Protein AF-0000000070187339 (afdb_homodimer)

Secondary structure (DSSP, 8-state):
------------------------------------------------SS---EETHHHHHHHHHHHHEEEEE-SS-EEEEEEETTTEEEE-HHHHHHTT-SSTTPPP-GGGGGSTT-EEE-SSS-SSS--EE-EEEEEEEEETTTTEEEEEEPP-SSPPPPPB-EE----TTS--EEEE--SSGGGGS-EEE---EEE-TTT-GGGGGTEETTEEPTT-TTTT-TTEEEEE--PPTT-TTPEEEEE-TTSSSEEEEEEEEEEESTTTTTS-S---GGG-EEEEEEHHHHHHHHHTT-HHHHHHHHHHHTTS--/------------------------------------------------SS---EETHHHHHHHHHHHHEEEEE-SS-EEEEEEETTTEEEE-HHHHHHTT-SSTTPPP-GGGGGSTT-EEE-SSS-SSS--EE-EEEEEEEEETTTTEEEEEEPP-SSPPPPPB-EE----TTS--EEEE--SSSGGGS-EEE---EEE-GGG-GGGGGTEETTEEPTT-TTTT-TTEEEEE--PPTT-TTPEEEEE-TTSSSEEEEEEEEEEESTTTTTS-S---GGG-EEEEEEHHHHHHHHHTT-HHHHHHHHHHHTTS--

Radius of gyration: 38.44 Å; Cα contacts (8 Å, |Δi|>4): 1273; chains: 2; bounding box: 72×77×232 Å

Sequence (628 aa):
MFSGRNGADRKRKQGPSGDRDQGDESKPSNEKRIKVVDEEDRPYQFRKQMDNTHDARIIDVWTRARHAVGRIRGPLYTGTGIRVGTKYILTAYHVAADITKQNKSDDVDWSKLDSKQVWIEFHFPKNSAIDKFYFEPELIAGDRHLDFAFLELKPVAFEIPKPITKFGKPDNSQLFALLGHPAKPKSEIMQFDSNIKLFDLKNSERREYMIKDDKEKSGYEGIRDEGKVLFDCWVQRGASGSPGIVMGNDDEEPICTLMLVRGFPKQAFPENGDFPHEKMIEQGVTMEAIAKKICSMGKSAKILKIDIFGDHFPMFSGRNGADRKRKQGPSGDRDQGDESKPSNEKRIKVVDEEDRPYQFRKQMDNTHDARIIDVWTRARHAVGRIRGPLYTGTGIRVGTKYILTAYHVAADITKQNKSDDVDWSKLDSKQVWIEFHFPKNSAIDKFYFEPELIAGDRHLDFAFLELKPVAFEIPKPITKFGKPDNSQLFALLGHPAKPKSEIMQFDSNIKLFDLKNSERREYMIKDDKEKSGYEGIRDEGKVLFDCWVQRGASGSPGIVMGNDDEEPICTLMLVRGFPKQAFPENGDFPHEKMIEQGVTMEAIAKKICSMGKSAKILKIDIFGDHFP

Foldseek 3Di:
DDDDDDDPPDDPVPPPPPPPPPPPPVPPPPPPPPPVPPPDPPVPPPDPVPPPDDDPLVVQQVVLQQQQKKWKFAQVAIAIWGHFFDFKTKFFQVRQQVRQDNDPPDGRFLQSQQPPRIWIFGDAPDPDPPGTWGWHSDFLDDDNLLGMTMTGTDDDPDDRRDGAAAADADDQVFQKKWWFQAPDPVRRGIDIDRPKGWDDLVPDPLVVLQDDPNHGDQQNPCVPPPQKTKMQDDDAHRRGRIFMWTADPVSRHTYTFWTWHDKTRNCVHPDPDDDDSSNIITMTGTPLVVLVVLVVVDDSSVVVSCRGHNPPND/DDDDDDDDDDPDPPPDVPPPDPPPVPVPPPPPPVPVPPPDPPVPPPDPPPPPDDDPLVVQQVVLQQQQKKWKFAQVAIAIWGHFFDFKTKFFQVRQQVRQDNDPPDGRFLQSQQPPRIWIFGDAPDPDPPGTWGWHSDFLDDDNLLGMTMTGTDDDPDDRRDGAAAADADDQVFQKKWWFQAPDPVRRGIDIDRPKGWDDLVPDPLVVLQDDPNHGDQQNPCVPPPQKTKMQDDDAHRRGRIFMWTADPVSNHTYTFWTWHDKTSNCVRPDPDDDDSSNIITMTGTPLVVLVVLVVVDDSSVVVSCRGHNPPND

pLDDT: mean 77.15, std 26.29, range [15.34, 98.65]

Nearest PDB structures (foldseek):
  8s9k-assembly2_C  TM=7.895E-01  e=1.766E-15  Homo sapiens
  8s9k-assembly1_A  TM=7.723E-01  e=1.170E-15  Homo sapiens
  8s9k-assembly2_B  TM=7.384E-01  e=3.576E-15  Homo sapiens
  8s9k-assembly1_D-2  TM=7.518E-01  e=1.749E-14  Homo sapiens
  8s9l-assembly1_A  TM=7.651E-01  e=9.074E-14  Homo sapiens

InterPro domains:
  IPR009003 Peptidase S1, PA clan [SSF50494] (57-245)

Solvent-accessible surface area (backbone atoms only — not comparable to full-atom values): 34621 Å² total; per-residue (Å²): 139,89,88,81,83,90,80,86,81,76,83,76,78,67,74,75,77,72,75,69,74,72,68,73,68,71,67,70,75,70,66,71,69,69,68,71,68,71,82,69,81,65,77,47,71,46,67,55,85,69,60,64,54,35,63,42,52,48,40,58,18,50,49,56,45,50,43,16,36,26,40,30,37,19,72,77,34,50,15,11,28,30,31,26,34,92,55,32,32,40,26,16,25,64,45,62,38,44,28,29,17,84,46,94,82,50,67,72,39,52,66,38,32,50,35,92,59,20,35,34,32,50,50,69,59,74,86,65,93,80,45,71,44,43,33,45,49,45,73,76,46,69,40,78,86,71,30,32,28,34,36,38,51,49,92,66,96,63,89,71,64,63,43,50,65,41,65,41,75,77,54,84,87,50,70,34,30,38,47,24,22,32,59,50,81,78,46,68,35,36,32,27,31,62,81,54,44,73,47,58,60,89,80,36,86,52,29,66,75,42,36,52,96,92,32,64,32,92,44,30,79,66,78,80,42,82,54,48,47,38,28,45,57,49,72,48,67,28,24,34,13,12,41,31,36,31,66,39,92,84,56,59,51,38,22,37,17,29,29,31,56,49,58,32,33,63,58,58,50,70,50,89,58,90,68,60,66,76,60,46,40,25,33,23,30,28,44,58,43,52,52,56,51,35,56,70,67,42,70,72,34,40,53,49,42,43,57,36,41,52,81,51,79,124,132,90,78,87,82,90,82,88,88,79,84,79,77,71,74,77,78,71,75,70,76,77,70,75,70,69,64,70,75,69,67,71,68,69,68,72,67,70,81,71,78,65,77,56,72,54,66,55,85,72,58,65,54,36,63,42,53,46,40,57,18,50,49,55,45,49,44,17,36,25,39,30,37,20,72,77,32,50,16,12,28,29,32,26,34,92,53,31,33,40,26,18,24,66,46,62,37,44,28,30,18,85,48,95,84,50,66,74,39,51,65,39,32,50,36,93,59,18,36,34,33,50,49,70,60,71,86,66,94,80,47,72,43,43,34,44,47,47,74,75,46,69,39,78,86,70,30,32,28,34,36,38,52,50,90,66,95,61,89,69,65,64,44,50,65,41,67,42,75,78,54,84,88,49,71,33,32,38,48,25,23,33,60,52,82,76,46,68,34,34,33,27,33,61,81,54,42,73,49,56,61,89,81,36,84,51,30,68,75,41,36,52,97,90,32,62,31,94,45,29,76,68,77,80,42,80,54,47,46,38,28,46,56,48,72,46,67,28,24,32,13,14,41,31,36,31,67,39,92,85,55,60,50,39,22,38,17,29,28,30,56,49,59,34,33,62,62,57,44,66,48,88,59,89,68,61,66,74,60,46,39,27,34,25,29,28,44,57,44,52,54,56,51,34,57,70,67,42,69,72,34,39,54,48,43,42,57,37,41,51,82,50,78,124

Structure (mmCIF, N/CA/C/O backbone):
data_AF-0000000070187339-model_v1
#
loop_
_entity.id
_entity.type
_entity.pdbx_description
1 polymer 'Serine protease'
#
loop_
_atom_site.group_PDB
_atom_site.id
_atom_site.type_symbol
_atom_site.label_atom_id
_atom_site.label_alt_id
_atom_site.label_comp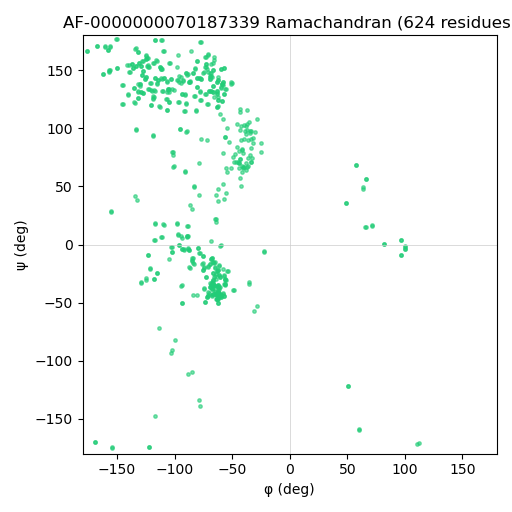_id
_atom_site.label_asym_id
_atom_site.label_entity_id
_atom_site.label_seq_id
_atom_site.pdbx_PDB_ins_code
_atom_site.Cartn_x
_atom_site.Cartn_y
_atom_site.Cartn_z
_atom_site.occupancy
_atom_site.B_iso_or_equiv
_atom_site.auth_seq_id
_atom_site.auth_comp_id
_atom_site.auth_asym_id
_atom_site.auth_atom_id
_atom_site.pdbx_PDB_model_num
ATOM 1 N N . MET A 1 1 ? 42.578 -7.13 113.606 1 15.77 1 MET A N 1
ATOM 2 C CA . MET A 1 1 ? 42.347 -5.697 113.447 1 15.77 1 MET A CA 1
ATOM 3 C C . MET A 1 1 ? 40.911 -5.422 113.014 1 15.77 1 MET A C 1
ATOM 5 O O . MET A 1 1 ? 40.203 -6.334 112.583 1 15.77 1 MET A O 1
ATOM 9 N N . PHE A 1 2 ? 40.759 -4.298 112.117 1 16.62 2 PHE A N 1
ATOM 10 C CA . PHE A 1 2 ? 39.882 -3.138 112.014 1 16.62 2 PHE A CA 1
ATOM 11 C C . PHE A 1 2 ? 38.535 -3.53 111.419 1 16.62 2 PHE A C 1
ATOM 13 O O . PHE A 1 2 ? 38.375 -4.64 110.908 1 16.62 2 PHE A O 1
ATOM 20 N N . SER A 1 3 ? 38.016 -2.747 110.426 1 17.17 3 SER A N 1
ATOM 21 C CA . SER A 1 3 ? 37.134 -1.592 110.297 1 17.17 3 SER A CA 1
ATOM 22 C C . SER A 1 3 ? 35.869 -1.945 109.522 1 17.17 3 SER A C 1
ATOM 24 O O . SER A 1 3 ? 35.795 -3.004 108.894 1 17.17 3 SER A O 1
ATOM 26 N N . GLY A 1 4 ? 35.261 -1.024 108.744 1 16.59 4 GLY A N 1
ATOM 27 C CA . GLY A 1 4 ? 34.142 -0.096 108.693 1 16.59 4 GLY A CA 1
ATOM 28 C C . GLY A 1 4 ? 33.1 -0.475 107.657 1 16.59 4 GLY A C 1
ATOM 29 O O . GLY A 1 4 ? 31.91 -0.552 107.967 1 16.59 4 GLY A O 1
ATOM 30 N N . ARG A 1 5 ? 33.386 -0.33 106.302 1 16.24 5 ARG A N 1
ATOM 31 C CA . ARG A 1 5 ? 32.713 0.773 105.624 1 16.24 5 ARG A CA 1
ATOM 32 C C . ARG A 1 5 ? 31.318 0.362 105.162 1 16.24 5 ARG A C 1
ATOM 34 O O . ARG A 1 5 ? 30.337 1.051 105.447 1 16.24 5 ARG A O 1
ATOM 41 N N . ASN A 1 6 ? 31.115 0.217 103.778 1 17.26 6 ASN A N 1
ATOM 42 C CA . ASN A 1 6 ? 30.438 1.127 102.86 1 17.26 6 ASN A CA 1
ATOM 43 C C . ASN A 1 6 ? 28.995 0.697 102.607 1 17.26 6 ASN A C 1
ATOM 45 O O . ASN A 1 6 ? 28.658 -0.478 102.76 1 17.26 6 ASN A O 1
ATOM 49 N N . GLY A 1 7 ? 28.022 1.602 102.272 1 17.41 7 GLY A N 1
ATOM 50 C CA . GLY A 1 7 ? 26.781 2.358 102.331 1 17.41 7 GLY A CA 1
ATOM 51 C C . GLY A 1 7 ? 25.736 1.868 101.347 1 17.41 7 GLY A C 1
ATOM 52 O O . GLY A 1 7 ? 25.949 1.912 100.134 1 17.41 7 GLY A O 1
ATOM 53 N N . ALA A 1 8 ? 24.94 0.742 101.572 1 18.66 8 ALA A N 1
ATOM 54 C CA . ALA A 1 8 ? 24.008 -0.09 100.816 1 18.66 8 ALA A CA 1
ATOM 55 C C . ALA A 1 8 ? 22.785 0.712 100.381 1 18.66 8 ALA A C 1
ATOM 57 O O . ALA A 1 8 ? 21.81 0.824 101.129 1 18.66 8 ALA A O 1
ATOM 58 N N . ASP A 1 9 ? 23.152 2.091 99.87 1 17.37 9 ASP A N 1
ATOM 59 C CA . ASP A 1 9 ? 22.177 3.161 99.681 1 17.37 9 ASP A CA 1
ATOM 60 C C . ASP A 1 9 ? 21.032 2.708 98.778 1 17.37 9 ASP A C 1
ATOM 62 O O . ASP A 1 9 ? 21.264 2.235 97.664 1 17.37 9 ASP A O 1
ATOM 66 N N . ARG A 1 10 ? 19.86 2.336 99.366 1 17.41 10 ARG A N 1
ATOM 67 C CA . ARG A 1 10 ? 18.506 1.857 99.112 1 17.41 10 ARG A CA 1
ATOM 68 C C . ARG A 1 10 ? 17.8 2.731 98.081 1 17.41 10 ARG A C 1
ATOM 70 O O . ARG A 1 10 ? 18.004 3.946 98.045 1 17.41 10 ARG A O 1
ATOM 77 N N . LYS A 1 11 ? 17.067 2.126 97.138 1 17.74 11 LYS A N 1
ATOM 78 C CA . LYS A 1 11 ? 16.5 2.12 95.792 1 17.74 11 LYS A CA 1
ATOM 79 C C . LYS A 1 11 ? 15.254 2.997 95.717 1 17.74 11 LYS A C 1
ATOM 81 O O . LYS A 1 11 ? 14.166 2.576 96.115 1 17.74 11 LYS A O 1
ATOM 86 N N . ARG A 1 12 ? 15.276 4.299 96.395 1 16.61 12 ARG A N 1
ATOM 87 C CA . ARG A 1 12 ? 14.028 5.031 96.589 1 16.61 12 ARG A CA 1
ATOM 88 C C . ARG A 1 12 ? 13.344 5.309 95.255 1 16.61 12 ARG A C 1
ATOM 90 O O . ARG A 1 12 ? 13.889 6.02 94.408 1 16.61 12 ARG A O 1
ATOM 97 N N . LYS A 1 13 ? 12.712 4.398 94.729 1 18.5 13 LYS A N 1
ATOM 98 C CA . LYS A 1 13 ? 12.141 4.395 93.386 1 18.5 13 LYS A CA 1
ATOM 99 C C . LYS A 1 13 ? 11.085 5.487 93.235 1 18.5 13 LYS A C 1
ATOM 101 O O . LYS A 1 13 ? 10.278 5.453 92.304 1 18.5 13 LYS A O 1
ATOM 106 N N . GLN A 1 14 ? 11.302 6.716 93.869 1 16.51 14 GLN A N 1
ATOM 107 C CA . GLN A 1 14 ? 10.192 7.633 94.108 1 16.51 14 GLN A CA 1
ATOM 108 C C . GLN A 1 14 ? 9.502 8.014 92.801 1 16.51 14 GLN A C 1
ATOM 110 O O . GLN A 1 14 ? 8.356 8.467 92.807 1 16.51 14 GLN A O 1
ATOM 115 N N . GLY A 1 15 ? 10.211 7.864 91.628 1 18.95 15 GLY A N 1
ATOM 116 C CA . GLY A 1 15 ? 10.038 9.118 90.911 1 18.95 15 GLY A CA 1
ATOM 117 C C . GLY A 1 15 ? 8.593 9.404 90.549 1 18.95 15 GLY A C 1
ATOM 118 O O . GLY A 1 15 ? 7.766 8.491 90.505 1 18.95 15 GLY A O 1
ATOM 119 N N . PRO A 1 16 ? 8.03 10.575 90.9 1 19.98 16 PRO A N 1
ATOM 120 C CA . PRO A 1 16 ? 6.765 11.312 90.91 1 19.98 16 PRO A CA 1
ATOM 121 C C . PRO A 1 16 ? 6.058 11.29 89.557 1 19.98 16 PRO A C 1
ATOM 123 O O . PRO A 1 16 ? 6.635 11.705 88.548 1 19.98 16 PRO A O 1
ATOM 126 N N . SER A 1 17 ? 5.457 10.151 89.253 1 21.49 17 SER A N 1
ATOM 127 C CA . SER A 1 17 ? 4.977 9.868 87.905 1 21.49 17 SER A CA 1
ATOM 128 C C . SER A 1 17 ? 3.972 10.919 87.443 1 21.49 17 SER A C 1
ATOM 130 O O . SER A 1 17 ? 2.872 11.015 87.99 1 21.49 17 SER A O 1
ATOM 132 N N . GLY A 1 18 ? 4.403 12.227 87.564 1 19.31 18 GLY A N 1
ATOM 133 C CA . GLY A 1 18 ? 3.562 13.363 87.22 1 19.31 18 GLY A CA 1
ATOM 134 C C . GLY A 1 18 ? 2.703 13.118 85.994 1 19.31 18 GLY A C 1
ATOM 135 O O . GLY A 1 18 ? 3.172 12.556 85.003 1 19.31 18 GLY A O 1
ATOM 136 N N . ASP A 1 19 ? 1.479 12.846 86.23 1 22.57 19 ASP A N 1
ATOM 137 C CA . ASP A 1 19 ? 0.351 12.491 85.373 1 22.57 19 ASP A CA 1
ATOM 138 C C . ASP A 1 19 ? 0.134 13.543 84.288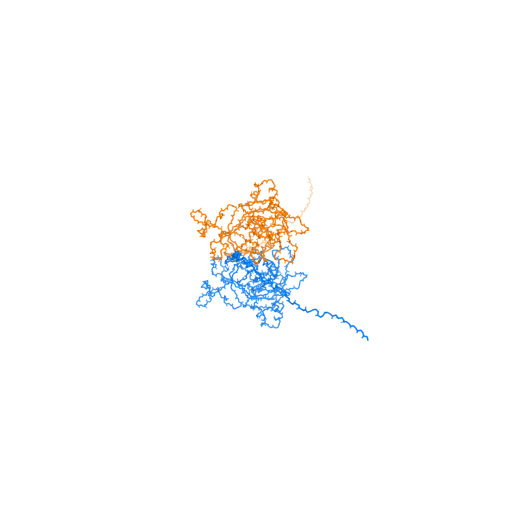 1 22.57 19 ASP A C 1
ATOM 140 O O . ASP A 1 19 ? -0.32 14.653 84.574 1 22.57 19 ASP A O 1
ATOM 144 N N . ARG A 1 20 ? 1.28 13.953 83.694 1 22.47 20 ARG A N 1
ATOM 145 C CA . ARG A 1 20 ? 1.112 15.046 82.742 1 22.47 20 ARG A CA 1
ATOM 146 C C . ARG A 1 20 ? -0.124 14.832 81.875 1 22.47 20 ARG A C 1
ATOM 148 O O . ARG A 1 20 ? -0.388 13.716 81.425 1 22.47 20 ARG A O 1
ATOM 155 N N . ASP A 1 21 ? -1.113 15.569 82.272 1 21.92 21 ASP A N 1
ATOM 156 C CA . ASP A 1 21 ? -2.408 15.771 81.631 1 21.92 21 ASP A CA 1
ATOM 157 C C . ASP A 1 21 ? -2.258 15.895 80.116 1 21.92 21 ASP A C 1
ATOM 159 O O . ASP A 1 21 ? -1.605 16.819 79.626 1 21.92 21 ASP A O 1
ATOM 163 N N . GLN A 1 22 ? -1.829 14.782 79.562 1 22.18 22 GLN A N 1
ATOM 164 C CA . GLN A 1 22 ? -1.535 14.775 78.133 1 22.18 22 GLN A CA 1
ATOM 165 C C . GLN A 1 22 ? -2.668 15.415 77.335 1 22.18 22 GLN A C 1
ATOM 167 O O . GLN A 1 22 ? -3.822 14.997 77.441 1 22.18 22 GLN A O 1
ATOM 172 N N . GLY A 1 23 ? -2.644 16.817 77.401 1 21.16 23 GLY A N 1
ATOM 173 C CA . GLY A 1 23 ? -3.531 17.639 76.594 1 21.16 23 GLY A CA 1
ATOM 174 C C . GLY A 1 23 ? -3.927 16.981 75.285 1 21.16 23 GLY A C 1
ATOM 175 O O . GLY A 1 23 ? -3.121 16.284 74.665 1 21.16 23 GLY A O 1
ATOM 176 N N . ASP A 1 24 ? -5.188 16.591 75.305 1 24.5 24 ASP A N 1
ATOM 177 C CA . ASP A 1 24 ? -5.978 15.954 74.256 1 24.5 24 ASP A CA 1
ATOM 178 C C . ASP A 1 24 ? -5.71 16.598 72.898 1 24.5 24 ASP A C 1
ATOM 180 O O . ASP A 1 24 ? -6.085 17.749 72.666 1 24.5 24 ASP A O 1
ATOM 184 N N . GLU A 1 25 ? -4.408 16.705 72.615 1 23.63 25 GLU A N 1
ATOM 185 C CA . GLU A 1 25 ? -4.191 17.357 71.327 1 23.63 25 GLU A CA 1
ATOM 186 C C . GLU A 1 25 ? -5.192 16.867 70.284 1 23.63 25 GLU A C 1
ATOM 188 O O . GLU A 1 25 ? -5.295 15.665 70.031 1 23.63 25 GLU A O 1
ATOM 193 N N . SER A 1 26 ? -6.344 17.491 70.367 1 24.54 26 SER A N 1
ATOM 194 C CA . SER A 1 26 ? -7.39 17.328 69.363 1 24.54 26 SER A CA 1
ATOM 195 C C . SER A 1 26 ? -6.796 17.078 67.981 1 24.54 26 SER A C 1
ATOM 197 O O . SER A 1 26 ? -6.036 17.902 67.469 1 24.54 26 SER A O 1
ATOM 199 N N . LYS A 1 27 ? -6.582 15.822 67.785 1 26.78 27 LYS A N 1
ATOM 200 C CA . LYS A 1 27 ? -6.08 15.375 66.489 1 26.78 27 LYS A CA 1
ATOM 201 C C . LYS A 1 27 ? -6.744 16.141 65.349 1 26.78 27 LYS A C 1
ATOM 203 O O . LYS A 1 27 ? -7.972 16.155 65.235 1 26.78 27 LYS A O 1
ATOM 208 N N . PRO A 1 28 ? -6.051 17.236 65.019 1 24.6 28 PRO A N 1
ATOM 209 C CA . PRO A 1 28 ? -6.766 17.917 63.937 1 24.6 28 PRO A CA 1
ATOM 210 C C . PRO A 1 28 ? -7.359 16.945 62.919 1 24.6 28 PRO A C 1
ATOM 212 O O . PRO A 1 28 ? -6.788 15.879 62.673 1 24.6 28 PRO A O 1
ATOM 215 N N . SER A 1 29 ? -8.7 16.748 63.054 1 24.68 29 SER A N 1
ATOM 216 C CA . SER A 1 29 ? -9.455 15.958 62.086 1 24.68 29 SER A CA 1
ATOM 217 C C . SER A 1 29 ? -8.886 16.117 60.68 1 24.68 29 SER A C 1
ATOM 219 O O . SER A 1 29 ? -8.857 17.223 60.137 1 24.68 29 SER A O 1
ATOM 221 N N . ASN A 1 30 ? -7.795 15.544 60.58 1 23.77 30 ASN A N 1
ATOM 222 C CA . ASN A 1 30 ? -7.234 15.554 59.233 1 23.77 30 ASN A CA 1
ATOM 223 C C . ASN A 1 30 ? -8.307 15.302 58.177 1 23.77 30 ASN A C 1
ATOM 225 O O . ASN A 1 30 ? -8.83 14.192 58.07 1 23.77 30 ASN A O 1
ATOM 229 N N . GLU A 1 31 ? -9.241 16.198 58.137 1 22.87 31 GLU A N 1
ATOM 230 C CA . GLU A 1 31 ? -10.187 16.105 57.029 1 22.87 31 GLU A CA 1
ATOM 231 C C . GLU A 1 31 ? -9.517 15.549 55.776 1 22.87 31 GLU A C 1
ATOM 233 O O . GLU A 1 31 ? -8.518 16.098 55.304 1 22.87 31 GLU A O 1
ATOM 238 N N . LYS A 1 32 ? -9.615 14.256 55.699 1 25.57 32 LYS A N 1
ATOM 239 C CA . LYS A 1 32 ? -9.255 13.587 54.452 1 25.57 32 LYS A CA 1
ATOM 240 C C . LYS A 1 32 ? -9.598 14.453 53.244 1 25.57 32 LYS A C 1
ATOM 242 O O . LYS A 1 32 ? -10.774 14.675 52.946 1 25.57 32 LYS A O 1
ATOM 247 N N . ARG A 1 33 ? -8.777 15.512 53.155 1 22.6 33 ARG A N 1
ATOM 248 C CA . ARG A 1 33 ? -8.905 16.117 51.834 1 22.6 33 ARG A CA 1
ATOM 249 C C . ARG A 1 33 ? -9.155 15.056 50.768 1 22.6 33 ARG A C 1
ATOM 251 O O . ARG A 1 33 ? -8.335 14.155 50.577 1 22.6 33 ARG A O 1
ATOM 258 N N . ILE A 1 34 ? -10.335 14.607 50.721 1 24.24 34 ILE A N 1
ATOM 259 C CA . ILE A 1 34 ? -10.719 13.781 49.582 1 24.24 34 ILE A CA 1
ATOM 260 C C . ILE A 1 34 ? -10.074 14.325 48.309 1 24.24 34 ILE A C 1
ATOM 262 O O . ILE A 1 34 ? -10.378 15.441 47.88 1 24.24 34 ILE A O 1
ATOM 266 N N . LYS A 1 35 ? -8.834 14.125 48.336 1 24.19 35 LYS A N 1
ATOM 267 C CA . LYS A 1 35 ? -8.226 14.405 47.039 1 24.19 35 LYS A CA 1
ATOM 268 C C . LYS A 1 35 ? -9.073 13.841 45.902 1 24.19 35 LYS A C 1
ATOM 270 O O . LYS A 1 35 ? -9.212 12.623 45.77 1 24.19 35 LYS A O 1
ATOM 275 N N . VAL A 1 36 ? -10.159 14.462 45.621 1 23.31 36 VAL A N 1
ATOM 276 C CA . VAL A 1 36 ? -10.884 14.136 44.398 1 23.31 36 VAL A CA 1
ATOM 277 C C . VAL A 1 36 ? -9.896 13.917 43.254 1 23.31 36 VAL A C 1
ATOM 279 O O . VAL A 1 36 ? -9.215 14.852 42.827 1 23.31 36 VAL A O 1
ATOM 282 N N . VAL A 1 37 ? -9.177 12.903 43.393 1 24.11 37 VAL A N 1
ATOM 283 C CA . VAL A 1 37 ? -8.396 12.46 42.242 1 24.11 37 VAL A CA 1
ATOM 284 C C . VAL A 1 37 ? -9.231 12.59 40.97 1 24.11 37 VAL A C 1
ATOM 286 O O . VAL A 1 37 ? -10.295 11.977 40.854 1 24.11 37 VAL A O 1
ATOM 289 N N . ASP A 1 38 ? -9.275 13.808 40.532 1 25.36 38 ASP A N 1
ATOM 290 C CA . ASP A 1 38 ? -9.963 14.046 39.266 1 25.36 38 ASP A CA 1
ATOM 291 C C . ASP A 1 38 ? -9.689 12.919 38.272 1 25.36 38 ASP A C 1
ATOM 293 O O . ASP A 1 38 ? -8.54 12.509 38.092 1 25.36 38 ASP A O 1
ATOM 297 N N . GLU A 1 39 ? -10.587 12.009 38.194 1 27.03 39 GLU A N 1
ATOM 298 C CA . GLU A 1 39 ? -10.764 10.888 37.276 1 27.03 39 GLU A CA 1
ATOM 299 C C . GLU A 1 39 ? -10.087 11.16 35.936 1 27.03 39 GLU A C 1
ATOM 301 O O . GLU A 1 39 ? -10.472 12.084 35.216 1 27.03 39 GLU A O 1
ATOM 306 N N . GLU A 1 40 ? -8.879 11.024 35.793 1 25.01 40 GLU A N 1
ATOM 307 C CA . GLU A 1 40 ? -7.77 11.121 34.848 1 25.01 40 GLU A CA 1
ATOM 308 C C . GLU A 1 40 ? -8.191 10.662 33.455 1 25.01 40 GLU A C 1
ATOM 310 O O . GLU A 1 40 ? -8.869 9.643 33.31 1 25.01 40 GLU A O 1
ATOM 315 N N . ASP A 1 41 ? -8.159 11.572 32.586 1 26.49 41 ASP A N 1
ATOM 316 C CA . ASP A 1 41 ? -8.505 11.68 31.173 1 26.49 41 ASP A CA 1
ATOM 317 C C . ASP A 1 41 ? -8 10.471 30.389 1 26.49 41 ASP A C 1
ATOM 319 O O . ASP A 1 41 ? -6.792 10.299 30.212 1 26.49 41 ASP A O 1
ATOM 323 N N . ARG A 1 42 ? -8.531 9.288 30.666 1 27.47 42 ARG A N 1
ATOM 324 C CA . ARG A 1 42 ? -8.308 8.127 29.81 1 27.47 42 ARG A CA 1
ATOM 325 C C . ARG A 1 42 ? -8.224 8.535 28.343 1 27.47 42 ARG A C 1
ATOM 327 O O . ARG A 1 42 ? -9.152 9.145 27.809 1 27.47 42 ARG A O 1
ATOM 334 N N . PRO A 1 43 ? -7.084 8.647 28.003 1 27.14 43 PRO A N 1
ATOM 335 C CA . PRO A 1 43 ? -6.947 9.011 26.591 1 27.14 43 PRO A CA 1
ATOM 336 C C . PRO A 1 43 ? -7.804 8.143 25.672 1 27.14 43 PRO A C 1
ATOM 338 O O . PRO A 1 43 ? -7.662 6.917 25.665 1 27.14 43 PRO A O 1
ATOM 341 N N . TYR A 1 44 ? -9.054 8.299 25.694 1 27.32 44 TYR A N 1
ATOM 342 C CA . TYR A 1 44 ? -10.051 7.659 24.844 1 27.32 44 TYR A CA 1
ATOM 343 C C . TYR A 1 44 ? -9.52 7.468 23.428 1 27.32 44 TYR A C 1
ATOM 345 O O . TYR A 1 44 ? -9.073 8.425 22.792 1 27.32 44 TYR A O 1
ATOM 353 N N . GLN A 1 45 ? -8.904 6.328 23.206 1 29.45 45 GLN A N 1
ATOM 354 C CA . GLN A 1 45 ? -8.442 5.784 21.934 1 29.45 45 GLN A CA 1
ATOM 355 C C . GLN A 1 45 ? -9.58 5.712 20.92 1 29.45 45 GLN A C 1
ATOM 357 O O . GLN A 1 45 ? -10.563 4.999 21.132 1 29.45 45 GLN A O 1
ATOM 362 N N . PHE A 1 46 ? -10.096 6.711 20.501 1 29.89 46 PHE A N 1
ATOM 363 C CA . PHE A 1 46 ? -11.113 6.705 19.456 1 29.89 46 PHE A CA 1
ATOM 364 C C . PHE A 1 46 ? -10.703 5.793 18.306 1 29.89 46 PHE A C 1
ATOM 366 O O . PHE A 1 46 ? -9.651 5.989 17.695 1 29.89 46 PHE A O 1
ATOM 373 N N . ARG A 1 47 ? -10.974 4.571 18.476 1 34.79 47 ARG A N 1
ATOM 374 C CA . ARG A 1 47 ? -10.839 3.703 17.31 1 34.79 47 ARG A CA 1
ATOM 375 C C . ARG A 1 47 ? -12.023 3.87 16.363 1 34.79 47 ARG A C 1
ATOM 377 O O . ARG A 1 47 ? -13.178 3.783 16.784 1 34.79 47 ARG A O 1
ATOM 384 N N . LYS A 1 48 ? -12.001 4.68 15.473 1 37.45 48 LYS A N 1
ATOM 385 C CA . LYS A 1 48 ? -13.024 4.566 14.437 1 37.45 48 LYS A CA 1
ATOM 386 C C . LYS A 1 48 ? -13.224 3.112 14.021 1 37.45 48 LYS A C 1
ATOM 388 O O . LYS A 1 48 ? -12.292 2.308 14.086 1 37.45 48 LYS A O 1
ATOM 393 N N . GLN A 1 49 ? -14.196 2.578 14.228 1 40.82 49 GLN A N 1
ATOM 394 C CA . GLN A 1 49 ? -14.514 1.18 13.957 1 40.82 49 GLN A CA 1
ATOM 395 C C . GLN A 1 49 ? -13.715 0.655 12.768 1 40.82 49 GLN A C 1
ATOM 397 O O . GLN A 1 49 ? -13.248 -0.486 12.782 1 40.82 49 GLN A O 1
ATOM 402 N N . MET A 1 50 ? -13.76 1.381 11.567 1 46.13 50 MET A N 1
ATOM 403 C CA . MET A 1 50 ? -13.005 0.76 10.482 1 46.13 50 MET A CA 1
ATOM 404 C C . MET A 1 50 ? -11.57 1.275 10.454 1 46.13 50 MET A C 1
ATOM 406 O O . MET A 1 50 ? -11.313 2.385 9.984 1 46.13 50 MET A O 1
ATOM 410 N N . ASP A 1 51 ? -10.889 1.043 11.423 1 55.86 51 ASP A N 1
ATOM 411 C CA . ASP A 1 51 ? -9.463 1.351 11.446 1 55.86 51 ASP A CA 1
ATOM 412 C C . ASP A 1 51 ? -8.735 0.668 10.29 1 55.86 51 ASP A C 1
ATOM 414 O O . ASP A 1 51 ? -8.522 -0.546 10.315 1 55.86 51 ASP A O 1
ATOM 418 N N . ASN A 1 52 ? -8.65 1.471 9.208 1 63.2 52 ASN A N 1
ATOM 419 C CA . ASN A 1 52 ? -7.931 0.967 8.043 1 63.2 52 ASN A CA 1
ATOM 420 C C . ASN A 1 52 ? -6.447 1.317 8.105 1 63.2 52 ASN A C 1
ATOM 422 O O . ASN A 1 52 ? -5.741 1.231 7.099 1 63.2 52 ASN A O 1
ATOM 426 N N . THR A 1 53 ? -6.022 1.698 9.354 1 74.45 53 THR A N 1
ATOM 427 C CA . THR A 1 53 ? -4.606 2.039 9.45 1 74.45 53 THR A CA 1
ATOM 428 C C . THR A 1 53 ? -3.767 0.793 9.715 1 74.45 53 THR A C 1
ATOM 430 O O . THR A 1 53 ? -4.204 -0.118 10.422 1 74.45 53 THR A O 1
ATOM 433 N N . HIS A 1 54 ? -2.711 0.834 9.068 1 81.2 54 HIS A N 1
ATOM 434 C CA . HIS A 1 54 ? -1.782 -0.284 9.192 1 81.2 54 HIS A CA 1
ATOM 435 C C . HIS A 1 54 ? -0.404 0.192 9.64 1 81.2 54 HIS A C 1
ATOM 437 O O . HIS A 1 54 ? -0.131 1.394 9.651 1 81.2 54 HIS A O 1
ATOM 443 N N . ASP A 1 55 ? 0.311 -0.772 10.142 1 84.78 55 ASP A N 1
ATOM 444 C CA . ASP A 1 55 ? 1.723 -0.518 10.412 1 84.78 55 ASP A CA 1
ATOM 445 C C . ASP A 1 55 ? 2.478 -0.195 9.124 1 84.78 55 ASP A C 1
ATOM 447 O O . ASP A 1 55 ? 2.484 -0.993 8.185 1 84.78 55 ASP A O 1
ATOM 451 N N . ALA A 1 56 ? 3.163 0.959 9.071 1 88.9 56 ALA A N 1
ATOM 452 C CA . ALA A 1 56 ? 3.813 1.421 7.847 1 88.9 56 ALA A CA 1
ATOM 453 C C . ALA A 1 56 ? 4.948 0.484 7.442 1 88.9 56 ALA A C 1
ATOM 455 O O . ALA A 1 56 ? 5.434 0.542 6.31 1 88.9 56 ALA A O 1
ATOM 456 N N . ARG A 1 57 ? 5.429 -0.385 8.291 1 88.57 57 ARG A N 1
ATOM 457 C CA . ARG A 1 57 ? 6.475 -1.344 7.952 1 88.57 57 ARG A CA 1
ATOM 458 C C . ARG A 1 57 ? 6.02 -2.28 6.837 1 88.57 57 ARG A C 1
ATOM 460 O O . ARG A 1 57 ? 6.846 -2.909 6.172 1 88.57 57 ARG A O 1
ATOM 467 N N . ILE A 1 58 ? 4.707 -2.325 6.651 1 90.76 58 ILE A N 1
ATOM 468 C CA . ILE A 1 58 ? 4.162 -3.161 5.587 1 90.76 58 ILE A CA 1
ATOM 469 C C . ILE A 1 58 ? 4.685 -2.682 4.235 1 90.76 58 ILE A C 1
ATOM 471 O O . ILE A 1 58 ? 4.817 -3.473 3.298 1 90.76 58 ILE A O 1
ATOM 475 N N . ILE A 1 59 ? 5.02 -1.437 4.165 1 91.67 59 ILE A N 1
ATOM 476 C CA . ILE A 1 59 ? 5.563 -0.887 2.927 1 91.67 59 ILE A CA 1
ATOM 477 C C . ILE A 1 59 ? 6.894 -1.562 2.603 1 91.67 59 ILE A C 1
ATOM 479 O O . ILE A 1 59 ? 7.141 -1.943 1.457 1 91.67 59 ILE A O 1
ATOM 483 N N . ASP A 1 60 ? 7.696 -1.747 3.582 1 90.22 60 ASP A N 1
ATOM 484 C CA . ASP A 1 60 ? 8.987 -2.405 3.401 1 90.22 60 ASP A CA 1
ATOM 485 C C . ASP A 1 60 ? 8.806 -3.876 3.033 1 90.22 60 ASP A C 1
ATOM 487 O O . ASP A 1 60 ? 9.57 -4.419 2.232 1 90.22 60 ASP A O 1
ATOM 491 N N . VAL A 1 61 ? 7.869 -4.436 3.617 1 92.69 61 VAL A N 1
ATOM 492 C CA . VAL A 1 61 ? 7.551 -5.835 3.348 1 92.69 61 VAL A CA 1
ATOM 493 C C . VAL A 1 61 ? 7.161 -6.003 1.881 1 92.69 61 VAL A C 1
ATOM 495 O O . VAL A 1 61 ? 7.661 -6.901 1.199 1 92.69 61 VAL A O 1
ATOM 498 N N . TRP A 1 62 ? 6.338 -5.116 1.39 1 93.5 62 TRP A N 1
ATOM 499 C CA . TRP A 1 62 ? 5.912 -5.173 -0.004 1 93.5 62 TRP A CA 1
ATOM 500 C C . TRP A 1 62 ? 7.086 -4.918 -0.943 1 93.5 62 TRP A C 1
ATOM 502 O O . TRP A 1 62 ? 7.162 -5.504 -2.026 1 93.5 62 TRP A O 1
ATOM 512 N N . THR A 1 63 ? 7.973 -4.091 -0.548 1 91.14 63 THR A N 1
ATOM 513 C CA . THR A 1 63 ? 9.159 -3.815 -1.351 1 91.14 63 THR A CA 1
ATOM 514 C C . THR A 1 63 ? 10.015 -5.069 -1.501 1 91.14 63 THR A C 1
ATOM 516 O O . THR A 1 63 ? 10.459 -5.396 -2.604 1 91.14 63 THR A O 1
ATOM 519 N N . ARG A 1 64 ? 10.225 -5.719 -0.441 1 91.72 64 ARG A N 1
ATOM 520 C CA . ARG A 1 64 ? 11.006 -6.951 -0.488 1 91.72 64 ARG A CA 1
ATOM 521 C C . ARG A 1 64 ? 10.313 -8.006 -1.343 1 91.72 64 ARG A C 1
ATOM 523 O O . ARG A 1 64 ? 10.959 -8.686 -2.143 1 91.72 64 ARG A O 1
ATOM 530 N N . ALA A 1 65 ? 9.035 -8.095 -1.148 1 94.83 65 ALA A N 1
ATOM 531 C CA . ALA A 1 65 ? 8.278 -9.076 -1.922 1 94.83 65 ALA A CA 1
ATOM 532 C C . ALA A 1 65 ? 8.362 -8.777 -3.417 1 94.83 65 ALA A C 1
ATOM 534 O O . ALA A 1 65 ? 8.474 -9.694 -4.234 1 94.83 65 ALA A O 1
ATOM 535 N N . ARG A 1 66 ? 8.255 -7.528 -3.755 1 92.97 66 ARG A N 1
ATOM 536 C CA . ARG A 1 66 ? 8.266 -7.112 -5.154 1 92.97 66 ARG A CA 1
ATOM 537 C C . ARG A 1 66 ? 9.53 -7.594 -5.859 1 92.97 66 ARG A C 1
ATOM 539 O O . ARG A 1 66 ? 9.496 -7.925 -7.046 1 92.97 66 ARG A O 1
ATOM 546 N N . HIS A 1 67 ? 10.633 -7.731 -5.156 1 91.46 67 HIS A N 1
ATOM 547 C CA . HIS A 1 67 ? 11.9 -8.147 -5.746 1 91.46 67 HIS A CA 1
ATOM 548 C C . HIS A 1 67 ? 11.903 -9.641 -6.048 1 91.46 67 HIS A C 1
ATOM 550 O O . HIS A 1 67 ? 12.674 -10.107 -6.89 1 91.46 67 HIS A O 1
ATOM 556 N N . ALA A 1 68 ? 11.054 -10.31 -5.375 1 94.6 68 ALA A N 1
ATOM 557 C CA . ALA A 1 68 ? 10.998 -11.758 -5.555 1 94.6 68 ALA A CA 1
ATOM 558 C C . ALA A 1 68 ? 9.956 -12.141 -6.602 1 94.6 68 ALA A C 1
ATOM 560 O O . ALA A 1 68 ? 9.798 -13.32 -6.929 1 94.6 68 ALA A O 1
ATOM 561 N N . VAL A 1 69 ? 9.236 -11.163 -7.111 1 95.1 69 VAL A N 1
ATOM 562 C CA . VAL A 1 69 ? 8.176 -11.419 -8.08 1 95.1 69 VAL A CA 1
ATOM 563 C C . VAL A 1 69 ? 8.635 -10.994 -9.473 1 95.1 69 VAL A C 1
ATOM 565 O O . VAL A 1 69 ? 9.188 -9.905 -9.646 1 95.1 69 VAL A O 1
ATOM 568 N N . GLY A 1 70 ? 8.407 -11.851 -10.424 1 93.29 70 GLY A N 1
ATOM 569 C CA . GLY A 1 70 ? 8.886 -11.565 -11.766 1 93.29 70 GLY A CA 1
ATOM 570 C C . GLY A 1 70 ? 7.843 -11.817 -12.839 1 93.29 70 GLY A C 1
ATOM 571 O O . GLY A 1 70 ? 6.802 -12.422 -12.57 1 93.29 70 GLY A O 1
ATOM 572 N N . ARG A 1 71 ? 8.181 -11.349 -14.003 1 93.03 71 ARG A N 1
ATOM 573 C CA . ARG A 1 71 ? 7.375 -11.572 -15.199 1 93.03 71 ARG A CA 1
ATOM 574 C C . ARG A 1 71 ? 7.907 -12.751 -16.006 1 93.03 71 ARG A C 1
ATOM 576 O O . ARG A 1 71 ? 9.067 -12.75 -16.425 1 93.03 71 ARG A O 1
ATOM 583 N N . ILE A 1 72 ? 7.038 -13.68 -16.19 1 94.01 72 ILE A N 1
ATOM 584 C CA . ILE A 1 72 ? 7.361 -14.823 -17.036 1 94.01 72 ILE A CA 1
ATOM 585 C C . ILE A 1 72 ? 6.901 -14.553 -18.467 1 94.01 72 ILE A C 1
ATOM 587 O O . ILE A 1 72 ? 5.803 -14.036 -18.685 1 94.01 72 ILE A O 1
ATOM 591 N N . ARG A 1 73 ? 7.752 -15 -19.348 1 92.64 73 ARG A N 1
ATOM 592 C CA . ARG A 1 73 ? 7.417 -14.803 -20.754 1 92.64 73 ARG A CA 1
ATOM 593 C C . ARG A 1 73 ? 7.674 -16.071 -21.561 1 92.64 73 ARG A C 1
ATOM 595 O O . ARG A 1 73 ? 8.68 -16.752 -21.353 1 92.64 73 ARG A O 1
ATOM 602 N N . GLY A 1 74 ? 6.697 -16.367 -22.371 1 94.32 74 GLY A N 1
ATOM 603 C CA . GLY A 1 74 ? 6.855 -17.332 -23.448 1 94.32 74 GLY A CA 1
ATOM 604 C C . GLY A 1 74 ? 6.559 -16.75 -24.818 1 94.32 74 GLY A C 1
ATOM 605 O O . GLY A 1 74 ? 6.352 -15.543 -24.954 1 94.32 74 GLY A O 1
ATOM 606 N N . PRO A 1 75 ? 6.568 -17.601 -25.788 1 94.28 75 PRO A N 1
ATOM 607 C CA . PRO A 1 75 ? 6.337 -17.108 -27.148 1 94.28 75 PRO A CA 1
ATOM 608 C C . PRO A 1 75 ? 4.968 -16.451 -27.313 1 94.28 75 PRO A C 1
ATOM 610 O O . PRO A 1 75 ? 4.841 -15.451 -28.024 1 94.28 75 PRO A O 1
ATOM 613 N N . LEU A 1 76 ? 3.996 -16.975 -26.675 1 91.99 76 LEU A N 1
ATOM 614 C CA . LEU A 1 76 ? 2.633 -16.508 -26.904 1 91.99 76 LEU A CA 1
ATOM 615 C C . LEU A 1 76 ? 2.011 -15.993 -25.611 1 91.99 76 LEU A C 1
ATOM 617 O O . LEU A 1 76 ? 1.06 -15.208 -25.644 1 91.99 76 LEU A O 1
ATOM 621 N N . TYR A 1 77 ? 2.574 -16.427 -24.502 1 91.39 77 TYR A N 1
ATOM 622 C CA . TYR A 1 77 ? 1.892 -16.196 -23.234 1 91.39 77 TYR A CA 1
ATOM 623 C C . TYR A 1 77 ? 2.843 -15.599 -22.203 1 91.39 77 TYR A C 1
ATOM 625 O O . TYR A 1 77 ? 4.064 -15.693 -22.349 1 91.39 77 TYR A O 1
ATOM 633 N N . THR A 1 78 ? 2.25 -14.948 -21.288 1 91.09 78 THR A N 1
ATOM 634 C CA . THR A 1 78 ? 2.978 -14.348 -20.175 1 91.09 78 THR A CA 1
ATOM 635 C C . THR A 1 78 ? 2.316 -14.697 -18.845 1 91.09 78 THR A C 1
ATOM 637 O O . THR A 1 78 ? 1.204 -15.229 -18.819 1 91.09 78 THR A O 1
ATOM 640 N N . GLY A 1 79 ? 3.033 -14.458 -17.803 1 92.59 79 GLY A N 1
ATOM 641 C CA . GLY A 1 79 ? 2.513 -14.659 -16.46 1 92.59 79 GLY A CA 1
ATOM 642 C C . GLY A 1 79 ? 3.407 -14.079 -15.381 1 92.59 79 GLY A C 1
ATOM 643 O O . GLY A 1 79 ? 4.336 -13.323 -15.676 1 92.59 79 GLY A O 1
ATOM 644 N N . THR A 1 80 ? 3.039 -14.447 -14.188 1 94.71 80 THR A N 1
ATOM 645 C CA . THR A 1 80 ? 3.793 -14.003 -13.021 1 94.71 80 THR A CA 1
ATOM 646 C C . THR A 1 80 ? 4.467 -15.185 -12.331 1 94.71 80 THR A C 1
ATOM 648 O O . THR A 1 80 ? 3.928 -16.294 -12.319 1 94.71 80 THR A O 1
ATOM 651 N N . GLY A 1 81 ? 5.679 -14.989 -11.842 1 96.88 81 GLY A N 1
ATOM 652 C CA . GLY A 1 81 ? 6.403 -15.984 -11.068 1 96.88 81 GLY A CA 1
ATOM 653 C C . GLY A 1 81 ? 6.954 -15.44 -9.764 1 96.88 81 GLY A C 1
ATOM 654 O O . GLY A 1 81 ? 7.282 -14.256 -9.668 1 96.88 81 GLY A O 1
ATOM 655 N N . ILE A 1 82 ? 7.113 -16.367 -8.841 1 97.94 82 ILE A N 1
ATOM 656 C CA . ILE A 1 82 ? 7.632 -16.035 -7.519 1 97.94 82 ILE A CA 1
ATOM 657 C C . ILE A 1 82 ? 8.943 -16.781 -7.277 1 97.94 82 ILE A C 1
ATOM 659 O O . ILE A 1 82 ? 8.996 -18.007 -7.39 1 97.94 82 ILE A O 1
ATOM 663 N N . ARG A 1 83 ? 9.971 -16.042 -6.896 1 97.19 83 ARG A N 1
ATOM 664 C CA . ARG A 1 83 ? 11.223 -16.677 -6.496 1 97.19 83 ARG A CA 1
ATOM 665 C C . ARG A 1 83 ? 11.078 -17.37 -5.145 1 97.19 83 ARG A C 1
ATOM 667 O O . ARG A 1 83 ? 10.744 -16.73 -4.146 1 97.19 83 ARG A O 1
ATOM 674 N N . VAL A 1 84 ? 11.325 -18.7 -5.119 1 97.76 84 VAL A N 1
ATOM 675 C CA . VAL A 1 84 ? 11.213 -19.481 -3.892 1 97.76 84 VAL A CA 1
ATOM 676 C C . VAL A 1 84 ? 12.39 -20.448 -3.786 1 97.76 84 VAL A C 1
ATOM 678 O O . VAL A 1 84 ? 13.02 -20.782 -4.792 1 97.76 84 VAL A O 1
ATOM 681 N N . GLY A 1 85 ? 12.65 -20.8 -2.569 1 96.27 85 GLY A N 1
ATOM 682 C CA . GLY A 1 85 ? 13.709 -21.775 -2.365 1 96.27 85 GLY A CA 1
ATOM 683 C C . GLY A 1 85 ? 15.057 -21.309 -2.882 1 96.27 85 GLY A C 1
ATOM 684 O O . GLY A 1 85 ? 15.298 -20.106 -3.006 1 96.27 85 GLY A O 1
ATOM 685 N N . THR A 1 86 ? 15.917 -22.259 -3.118 1 94.72 86 THR A N 1
ATOM 686 C CA . THR A 1 86 ? 17.293 -21.961 -3.499 1 94.72 86 THR A CA 1
ATOM 687 C C . THR A 1 86 ? 17.362 -21.482 -4.946 1 94.72 86 THR A C 1
ATOM 689 O O . THR A 1 86 ? 18.089 -20.536 -5.258 1 94.72 86 THR A O 1
ATOM 692 N N . LYS A 1 87 ? 16.555 -22.052 -5.866 1 95.51 87 LYS A N 1
ATOM 693 C CA . LYS A 1 87 ? 16.702 -21.721 -7.281 1 95.51 87 LYS A CA 1
ATOM 694 C C . LYS A 1 87 ? 15.394 -21.944 -8.036 1 95.51 87 LYS A C 1
ATOM 696 O O . LYS A 1 87 ? 15.406 -22.325 -9.208 1 95.51 87 LYS A O 1
ATOM 701 N N . TYR A 1 88 ? 14.275 -21.824 -7.397 1 97.14 88 TYR A N 1
ATOM 702 C CA . TYR A 1 88 ? 13.022 -22.219 -8.032 1 97.14 88 TYR A CA 1
ATOM 703 C C . TYR A 1 88 ? 12.103 -21.018 -8.217 1 97.14 88 TYR A C 1
ATOM 705 O O . TYR A 1 88 ? 12.27 -19.992 -7.554 1 97.14 88 TYR A O 1
ATOM 713 N N . ILE A 1 89 ? 11.182 -21.235 -9.179 1 98.1 89 ILE A N 1
ATOM 714 C CA . ILE A 1 89 ? 10.079 -20.314 -9.432 1 98.1 89 ILE A CA 1
ATOM 715 C C . ILE A 1 89 ? 8.748 -21.03 -9.213 1 98.1 89 ILE A C 1
ATOM 717 O O . ILE A 1 89 ? 8.528 -22.121 -9.745 1 98.1 89 ILE A O 1
ATOM 721 N N . LEU A 1 90 ? 7.951 -20.458 -8.393 1 98.65 90 LEU A N 1
ATOM 722 C CA . LEU A 1 90 ? 6.567 -20.895 -8.245 1 98.65 90 LEU A CA 1
ATOM 723 C C . LEU A 1 90 ? 5.641 -20.083 -9.144 1 98.65 90 LEU A C 1
ATOM 725 O O . LEU A 1 90 ? 5.721 -18.853 -9.176 1 98.65 90 LEU A O 1
ATOM 729 N N . THR A 1 91 ? 4.777 -20.713 -9.941 1 98.46 91 THR A N 1
ATOM 730 C CA . THR A 1 91 ? 3.77 -20.064 -10.774 1 98.46 91 THR A CA 1
ATOM 731 C C . THR A 1 91 ? 2.556 -20.969 -10.96 1 98.46 91 THR A C 1
ATOM 733 O O . THR A 1 91 ? 2.482 -22.047 -10.366 1 98.46 91 THR A O 1
ATOM 736 N N . ALA A 1 92 ? 1.555 -20.417 -11.653 1 97.92 92 ALA A N 1
ATOM 737 C CA . ALA A 1 92 ? 0.396 -21.242 -11.981 1 97.92 92 ALA A CA 1
ATOM 738 C C . ALA A 1 92 ? 0.757 -22.315 -13.003 1 97.92 92 ALA A C 1
ATOM 740 O O . ALA A 1 92 ? 1.524 -22.061 -13.935 1 97.92 92 ALA A O 1
ATOM 741 N N . TYR A 1 93 ? 0.178 -23.487 -12.844 1 98.18 93 TYR A N 1
ATOM 742 C CA . TYR A 1 93 ? 0.443 -24.594 -13.757 1 98.18 93 TYR A CA 1
ATOM 743 C C . TYR A 1 93 ? 0.115 -24.207 -15.194 1 98.18 93 TYR A C 1
ATOM 745 O O . TYR A 1 93 ? 0.88 -24.506 -16.114 1 98.18 93 TYR A O 1
ATOM 753 N N . HIS A 1 94 ? -1.008 -23.567 -15.382 1 96.07 94 HIS A N 1
ATOM 754 C CA . HIS A 1 94 ? -1.401 -23.225 -16.744 1 96.07 94 HIS A CA 1
ATOM 755 C C . HIS A 1 94 ? -0.452 -22.197 -17.351 1 96.07 94 HIS A C 1
ATOM 757 O O . HIS A 1 94 ? -0.25 -22.173 -18.567 1 96.07 94 HIS A O 1
ATOM 763 N N . VAL A 1 95 ? 0.102 -21.287 -16.513 1 96.29 95 VAL A N 1
ATOM 764 C CA . VAL A 1 95 ? 1.117 -20.361 -17.007 1 96.29 95 VAL A CA 1
ATOM 765 C C . VAL A 1 95 ? 2.337 -21.142 -17.49 1 96.29 95 VAL A C 1
ATOM 767 O O . VAL A 1 95 ? 2.816 -20.93 -18.606 1 96.29 95 VAL A O 1
ATOM 770 N N . ALA A 1 96 ? 2.837 -22.062 -16.645 1 98.03 96 ALA A N 1
ATOM 771 C CA . ALA A 1 96 ? 3.998 -22.879 -16.99 1 98.03 96 ALA A CA 1
ATOM 772 C C . ALA A 1 96 ? 3.751 -23.668 -18.273 1 98.03 96 ALA A C 1
ATOM 774 O O . ALA A 1 96 ? 4.637 -23.772 -19.125 1 98.03 96 ALA A O 1
ATOM 775 N N . ALA A 1 97 ? 2.6 -24.193 -18.38 1 97.58 97 ALA A N 1
ATOM 776 C CA . ALA A 1 97 ? 2.24 -24.972 -19.561 1 97.58 97 ALA A CA 1
ATOM 777 C C . ALA A 1 97 ? 2.161 -24.085 -20.8 1 97.58 97 ALA A C 1
ATOM 779 O O . ALA A 1 97 ? 2.724 -24.417 -21.846 1 97.58 97 ALA A O 1
ATOM 780 N N . ASP A 1 98 ? 1.558 -22.955 -20.664 1 95.54 98 ASP A N 1
ATOM 781 C CA . ASP A 1 98 ? 1.277 -22.076 -21.795 1 95.54 98 ASP A CA 1
ATOM 782 C C . ASP A 1 98 ? 2.564 -21.484 -22.364 1 95.54 98 ASP A C 1
ATOM 784 O O . ASP A 1 98 ? 2.687 -21.303 -23.577 1 95.54 98 ASP A O 1
ATOM 788 N N . ILE A 1 99 ? 3.486 -21.25 -21.52 1 96.07 99 ILE A N 1
ATOM 789 C CA . ILE A 1 99 ? 4.682 -20.562 -21.996 1 96.07 99 ILE A CA 1
ATOM 790 C C . ILE A 1 99 ? 5.55 -21.53 -22.797 1 96.07 99 ILE A C 1
ATOM 792 O O . ILE A 1 99 ? 6.505 -21.115 -23.458 1 96.07 99 ILE A O 1
ATOM 796 N N . THR A 1 100 ? 5.221 -22.824 -22.766 1 97.24 100 THR A N 1
ATOM 797 C CA . THR A 1 100 ? 5.961 -23.8 -23.558 1 97.24 100 THR A CA 1
ATOM 798 C C . THR A 1 100 ? 5.412 -23.87 -24.98 1 97.24 100 THR A C 1
ATOM 800 O O . THR A 1 100 ? 6.046 -24.442 -25.869 1 97.24 100 THR A O 1
ATOM 803 N N . LYS A 1 101 ? 4.282 -23.311 -25.169 1 95.94 101 LYS A N 1
ATOM 804 C CA . LYS A 1 101 ? 3.602 -23.44 -26.455 1 95.94 101 LYS A CA 1
ATOM 805 C C . LYS A 1 101 ? 4.167 -22.458 -27.477 1 95.94 101 LYS A C 1
ATOM 807 O O . LYS A 1 101 ? 4.372 -21.282 -27.168 1 95.94 101 LYS A O 1
ATOM 812 N N . GLN A 1 102 ? 4.357 -22.996 -28.63 1 93.4 102 GLN A N 1
ATOM 813 C CA . GLN A 1 102 ? 4.797 -22.168 -29.748 1 93.4 102 GLN A CA 1
ATOM 814 C C . GLN A 1 102 ? 3.609 -21.687 -30.577 1 93.4 102 GLN A C 1
ATOM 816 O O . GLN A 1 102 ? 3.668 -20.624 -31.197 1 93.4 102 GLN A O 1
ATOM 821 N N . ASN A 1 103 ? 2.636 -22.6 -30.657 1 93.07 103 ASN A N 1
ATOM 822 C CA . ASN A 1 103 ? 1.354 -22.302 -31.285 1 93.07 103 ASN A CA 1
ATOM 823 C C . ASN A 1 103 ? 0.19 -22.55 -30.329 1 93.07 103 ASN A C 1
ATOM 825 O O . ASN A 1 103 ? 0.306 -23.349 -29.398 1 93.07 103 ASN A O 1
ATOM 829 N N . LYS A 1 104 ? -0.881 -21.875 -30.542 1 91.08 104 LYS A N 1
ATOM 830 C CA . LYS A 1 104 ? -2.029 -21.936 -29.642 1 91.08 104 LYS A CA 1
ATOM 831 C C . LYS A 1 104 ? -2.533 -23.369 -29.492 1 91.08 104 LYS A C 1
ATOM 833 O O . LYS A 1 104 ? -3.027 -23.75 -28.429 1 91.08 104 LYS A O 1
ATOM 838 N N . SER A 1 105 ? -2.304 -24.17 -30.464 1 93.07 105 SER A N 1
ATOM 839 C CA . SER A 1 105 ? -2.86 -25.519 -30.486 1 93.07 105 SER A CA 1
ATOM 840 C C . SER A 1 105 ? -1.857 -26.54 -29.963 1 93.07 105 SER A C 1
ATOM 842 O O . SER A 1 105 ? -2.163 -27.732 -29.876 1 93.07 105 SER A O 1
ATOM 844 N N . ASP A 1 106 ? -0.733 -26.056 -29.617 1 93.68 106 ASP A N 1
ATOM 845 C CA . ASP A 1 106 ? 0.301 -26.995 -29.193 1 93.68 106 ASP A CA 1
ATOM 846 C C . ASP A 1 106 ? -0.058 -27.64 -27.856 1 93.68 106 ASP A C 1
ATOM 848 O O . ASP A 1 106 ? -0.654 -26.996 -26.99 1 93.68 106 ASP A O 1
ATOM 852 N N . ASP A 1 107 ? 0.287 -28.883 -27.71 1 95.27 107 ASP A N 1
ATOM 853 C CA . ASP A 1 107 ? 0.269 -29.514 -26.394 1 95.27 107 ASP A CA 1
ATOM 854 C C . ASP A 1 107 ? 1.423 -29.013 -25.529 1 95.27 107 ASP A C 1
ATOM 856 O O . ASP A 1 107 ? 2.386 -28.439 -26.041 1 95.27 107 ASP A O 1
ATOM 860 N N . VAL A 1 108 ? 1.257 -29.224 -24.226 1 95.36 108 VAL A N 1
ATOM 861 C CA . VAL A 1 108 ? 2.32 -28.873 -23.291 1 95.36 108 VAL A CA 1
ATOM 862 C C . VAL A 1 108 ? 3.562 -29.713 -23.582 1 95.36 108 VAL A C 1
ATOM 864 O O . VAL A 1 108 ? 3.466 -30.925 -23.786 1 95.36 108 VAL A O 1
ATOM 867 N N . ASP A 1 109 ? 4.673 -29.108 -23.706 1 97.13 109 ASP A N 1
ATOM 868 C CA . ASP A 1 109 ? 5.974 -29.748 -23.876 1 97.13 109 ASP A CA 1
ATOM 869 C C . ASP A 1 109 ? 7.016 -29.132 -22.945 1 97.13 109 ASP A C 1
ATOM 871 O O . ASP A 1 109 ? 7.629 -28.115 -23.276 1 97.13 109 ASP A O 1
ATOM 875 N N . TRP A 1 110 ? 7.264 -29.788 -21.839 1 97.61 110 TRP A N 1
ATOM 876 C CA . TRP A 1 110 ? 8.125 -29.26 -20.786 1 97.61 110 TRP A CA 1
ATOM 877 C C . TRP A 1 110 ? 9.554 -29.086 -21.288 1 97.61 110 TRP A C 1
ATOM 879 O O . TRP A 1 110 ? 10.314 -28.278 -20.749 1 97.61 110 TRP A O 1
ATOM 889 N N . SER A 1 111 ? 9.929 -29.799 -22.306 1 97.05 111 SER A N 1
ATOM 890 C CA . SER A 1 111 ? 11.274 -29.674 -22.857 1 97.05 111 SER A CA 1
ATOM 891 C C . SER A 1 111 ? 11.49 -28.301 -23.484 1 97.05 111 SER A C 1
ATOM 893 O O . SER A 1 111 ? 12.629 -27.879 -23.692 1 97.05 111 SER A O 1
ATOM 895 N N . LYS A 1 112 ? 10.455 -27.588 -23.715 1 97.14 112 LYS A N 1
ATOM 896 C CA . LYS A 1 112 ? 10.528 -26.287 -24.375 1 97.14 112 LYS A CA 1
ATOM 897 C C . LYS A 1 112 ? 10.776 -25.171 -23.365 1 97.14 112 LYS A C 1
ATOM 899 O O . LYS A 1 112 ? 10.984 -24.017 -23.745 1 97.14 112 LYS A O 1
ATOM 904 N N . LEU A 1 113 ? 10.801 -25.439 -22.121 1 97.15 113 LEU A N 1
ATOM 905 C CA . LEU A 1 113 ? 11.102 -24.45 -21.091 1 97.15 113 LEU A CA 1
ATOM 906 C C . LEU A 1 113 ? 12.502 -23.876 -21.281 1 97.15 113 LEU A C 1
ATOM 908 O O . LEU A 1 113 ? 12.791 -22.769 -20.823 1 97.15 113 LEU A O 1
ATOM 912 N N . ASP A 1 114 ? 13.339 -24.588 -21.824 1 93.31 114 ASP A N 1
ATOM 913 C CA . ASP A 1 114 ? 14.708 -24.1 -21.956 1 93.31 114 ASP A CA 1
ATOM 914 C C . ASP A 1 114 ? 14.891 -23.324 -23.258 1 93.31 114 ASP A C 1
ATOM 916 O O . ASP A 1 114 ? 16.016 -22.988 -23.634 1 93.31 114 ASP A O 1
ATOM 920 N N . SER A 1 115 ? 13.797 -23.098 -23.929 1 93.58 115 SER A N 1
ATOM 921 C CA . SER A 1 115 ? 13.841 -22.238 -25.108 1 93.58 115 SER A CA 1
ATOM 922 C C . SER A 1 115 ? 14.324 -20.837 -24.751 1 93.58 115 SER A C 1
ATOM 924 O O . SER A 1 115 ? 14.033 -20.331 -23.665 1 93.58 115 SER A O 1
ATOM 926 N N . LYS A 1 116 ? 14.962 -20.16 -25.693 1 93.43 116 LYS A N 1
ATOM 927 C CA . LYS A 1 116 ? 15.433 -18.79 -25.509 1 93.43 116 LYS A CA 1
ATOM 928 C C . LYS A 1 116 ? 14.264 -17.813 -25.419 1 93.43 116 LYS A C 1
ATOM 930 O O . LYS A 1 116 ? 14.433 -16.673 -24.981 1 93.43 116 LYS A O 1
ATOM 935 N N . GLN A 1 117 ? 13.117 -18.308 -25.871 1 95.36 117 GLN A N 1
ATOM 936 C CA . GLN A 1 117 ? 11.943 -17.442 -25.867 1 95.36 117 GLN A CA 1
ATOM 937 C C . GLN A 1 117 ? 11.196 -17.534 -24.539 1 95.36 117 GLN A C 1
ATOM 939 O O . GLN A 1 117 ? 10.205 -16.832 -24.329 1 95.36 117 GLN A O 1
ATOM 944 N N . VAL A 1 118 ? 11.661 -18.383 -23.666 1 96.52 118 VAL A N 1
ATOM 945 C CA . VAL A 1 118 ? 11.033 -18.561 -22.361 1 96.52 118 VAL A CA 1
ATOM 946 C C . VAL A 1 118 ? 11.98 -18.086 -21.262 1 96.52 118 VAL A C 1
ATOM 948 O O . VAL A 1 118 ? 13.089 -18.608 -21.12 1 96.52 118 VAL A O 1
ATOM 951 N N . TRP A 1 119 ? 11.542 -17.108 -20.533 1 94.97 119 TRP A N 1
ATOM 952 C CA . TRP A 1 119 ? 12.403 -16.531 -19.507 1 94.97 119 TRP A CA 1
ATOM 953 C C . TRP A 1 119 ? 11.578 -15.816 -18.442 1 94.97 119 TRP A C 1
ATOM 955 O O . TRP A 1 119 ? 10.365 -15.652 -18.594 1 94.97 119 TRP A O 1
ATOM 965 N N . ILE A 1 120 ? 12.206 -15.48 -17.337 1 94.06 120 ILE A N 1
ATOM 966 C CA . ILE A 1 120 ? 11.618 -14.65 -16.292 1 94.06 120 ILE A CA 1
ATOM 967 C C . ILE A 1 120 ? 12.532 -13.462 -16 1 94.06 120 ILE A C 1
ATOM 969 O O . ILE A 1 120 ? 13.758 -13.592 -16.034 1 94.06 120 ILE A O 1
ATOM 973 N N . GLU A 1 121 ? 11.921 -12.391 -15.761 1 92.05 121 GLU A N 1
ATOM 974 C CA . GLU A 1 121 ? 12.648 -11.178 -15.4 1 92.05 121 GLU A CA 1
ATOM 975 C C . GLU A 1 121 ? 12.094 -10.562 -14.119 1 92.05 121 GLU A C 1
ATOM 977 O O . GLU A 1 121 ? 10.884 -10.593 -13.882 1 92.05 121 GLU A O 1
ATOM 982 N N . PHE A 1 122 ? 13.007 -9.966 -13.321 1 90.58 122 PHE A N 1
ATOM 983 C CA . PHE A 1 122 ? 12.652 -9.346 -12.05 1 90.58 122 PHE A CA 1
ATOM 984 C C . PHE A 1 122 ? 12.94 -7.85 -12.079 1 90.58 122 PHE A C 1
ATOM 986 O O . PHE A 1 122 ? 13.364 -7.313 -13.104 1 90.58 122 PHE A O 1
ATOM 993 N N . HIS A 1 123 ? 12.574 -7.135 -10.973 1 80.47 123 HIS A N 1
ATOM 994 C CA . HIS A 1 123 ? 12.876 -5.734 -10.701 1 80.47 123 HIS A CA 1
ATOM 995 C C . HIS A 1 123 ? 12.224 -4.82 -11.733 1 80.47 123 HIS A C 1
ATOM 997 O O . HIS A 1 123 ? 12.886 -3.951 -12.306 1 80.47 123 HIS A O 1
ATOM 1003 N N . PHE A 1 124 ? 10.987 -5.004 -11.962 1 75.29 124 PHE A N 1
ATOM 1004 C CA . PHE A 1 124 ? 10.237 -4.148 -12.874 1 75.29 124 PHE A CA 1
ATOM 1005 C C . PHE A 1 124 ? 9.937 -2.801 -12.228 1 75.29 124 PHE A C 1
ATOM 1007 O O . PHE A 1 124 ? 9.625 -2.734 -11.037 1 75.29 124 PHE A O 1
ATOM 1014 N N . PRO A 1 125 ? 9.863 -1.605 -12.968 1 65.13 125 PRO A N 1
ATOM 1015 C CA . PRO A 1 125 ? 10.403 -1.481 -14.325 1 65.13 125 PRO A CA 1
ATOM 1016 C C . PRO A 1 125 ? 11.93 -1.471 -14.354 1 65.13 125 PRO A C 1
ATOM 1018 O O . PRO A 1 125 ? 12.567 -1.105 -13.363 1 65.13 125 PRO A O 1
ATOM 1021 N N . LYS A 1 126 ? 12.434 -1.989 -15.564 1 60.08 126 LYS A N 1
ATOM 1022 C CA . LYS A 1 126 ? 13.838 -2.328 -15.774 1 60.08 126 LYS A CA 1
ATOM 1023 C C . LYS A 1 126 ? 14.738 -1.119 -15.535 1 60.08 126 LYS A C 1
ATOM 1025 O O . LYS A 1 126 ? 14.465 -0.027 -16.037 1 60.08 126 LYS A O 1
ATOM 1030 N N . ASN A 1 127 ? 15.499 -1.094 -14.452 1 54.49 127 ASN A N 1
ATOM 1031 C CA . ASN A 1 127 ? 16.649 -0.2 -14.538 1 54.49 127 ASN A CA 1
ATOM 1032 C C . ASN A 1 127 ? 17.702 -0.732 -15.505 1 54.49 127 ASN A C 1
ATOM 1034 O O . ASN A 1 127 ? 18.475 0.04 -16.074 1 54.49 127 ASN A O 1
ATOM 1038 N N . SER A 1 128 ? 18.123 -2.118 -15.612 1 50.72 128 SER A N 1
ATOM 1039 C CA . SER A 1 128 ? 19.252 -2.585 -16.411 1 50.72 128 SER A CA 1
ATOM 1040 C C . SER A 1 128 ? 18.863 -3.785 -17.268 1 50.72 128 SER A C 1
ATOM 1042 O O . SER A 1 128 ? 17.923 -4.512 -16.938 1 50.72 128 SER A O 1
ATOM 1044 N N . ALA A 1 129 ? 19.267 -3.953 -18.631 1 47.49 129 ALA A N 1
ATOM 1045 C CA . ALA A 1 129 ? 19.197 -4.965 -19.681 1 47.49 129 ALA A CA 1
ATOM 1046 C C . ALA A 1 129 ? 19.328 -6.37 -19.099 1 47.49 129 ALA A C 1
ATOM 1048 O O . ALA A 1 129 ? 18.842 -7.34 -19.685 1 47.49 129 ALA A O 1
ATOM 1049 N N . ILE A 1 130 ? 20.065 -6.647 -18.077 1 53.92 130 ILE A N 1
ATOM 1050 C CA . ILE A 1 130 ? 20.721 -7.892 -17.694 1 53.92 130 ILE A CA 1
ATOM 1051 C C . ILE A 1 130 ? 19.753 -8.76 -16.893 1 53.92 130 ILE A C 1
ATOM 1053 O O . ILE A 1 130 ? 20.146 -9.787 -16.335 1 53.92 130 ILE A O 1
ATOM 1057 N N . ASP A 1 131 ? 18.416 -8.821 -17.103 1 72.18 131 ASP A N 1
ATOM 1058 C CA . ASP A 1 131 ? 17.834 -9.458 -15.925 1 72.18 131 ASP A CA 1
ATOM 1059 C C . ASP A 1 131 ? 16.853 -10.558 -16.324 1 72.18 131 ASP A C 1
ATOM 1061 O O . ASP A 1 131 ? 15.82 -10.741 -15.677 1 72.18 131 ASP A O 1
ATOM 1065 N N . LYS A 1 132 ? 17.355 -11.295 -17.488 1 87.86 132 LYS A N 1
ATOM 1066 C CA . LYS A 1 132 ? 16.512 -12.448 -17.787 1 87.86 132 LYS A CA 1
ATOM 1067 C C . LYS A 1 132 ? 17.104 -13.728 -17.203 1 87.86 132 LYS A C 1
ATOM 1069 O O . LYS A 1 132 ? 18.319 -13.933 -17.247 1 87.86 132 LYS A O 1
ATOM 1074 N N . PHE A 1 133 ? 16.298 -14.552 -16.721 1 93.87 133 PHE A N 1
ATOM 1075 C CA . PHE A 1 133 ? 16.662 -15.861 -16.191 1 93.87 133 PHE A CA 1
ATOM 1076 C C . PHE A 1 133 ? 15.932 -16.97 -16.939 1 93.87 133 PHE A C 1
ATOM 1078 O O . PHE A 1 133 ? 14.751 -16.833 -17.264 1 93.87 133 PHE A O 1
ATOM 1085 N N . TYR A 1 134 ? 16.668 -18.04 -17.203 1 95.79 134 TYR A N 1
ATOM 1086 C CA . TYR A 1 134 ? 16.133 -19.125 -18.017 1 95.79 134 TYR A CA 1
ATOM 1087 C C . TYR A 1 134 ? 15.876 -20.367 -17.172 1 95.79 134 TYR A C 1
ATOM 1089 O O . TYR A 1 134 ? 16.395 -20.486 -16.06 1 95.79 134 TYR A O 1
ATOM 1097 N N . PHE A 1 135 ? 15.126 -21.286 -17.812 1 97.68 135 PHE A N 1
ATOM 1098 C CA . PHE A 1 135 ? 14.645 -22.418 -17.03 1 97.68 135 PHE A CA 1
ATOM 1099 C C . PHE A 1 135 ? 15.303 -23.713 -17.492 1 97.68 135 PHE A C 1
ATOM 1101 O O . PHE A 1 135 ? 15.675 -23.844 -18.66 1 97.68 135 PHE A O 1
ATOM 1108 N N . GLU A 1 136 ? 15.418 -24.71 -16.541 1 97.37 136 GLU A N 1
ATOM 1109 C CA . GLU A 1 136 ? 15.661 -26.098 -16.924 1 97.37 136 GLU A CA 1
ATOM 1110 C C . GLU A 1 136 ? 14.467 -26.681 -17.674 1 97.37 136 GLU A C 1
ATOM 1112 O O . GLU A 1 136 ? 13.322 -26.302 -17.418 1 97.37 136 GLU A O 1
ATOM 1117 N N . PRO A 1 137 ? 14.661 -27.592 -18.542 1 97.66 137 PRO A N 1
ATOM 1118 C CA . PRO A 1 137 ? 13.607 -28.09 -19.43 1 97.66 137 PRO A CA 1
ATOM 1119 C C . PRO A 1 137 ? 12.74 -29.161 -18.772 1 97.66 137 PRO A C 1
ATOM 1121 O O . PRO A 1 137 ? 12.545 -30.238 -19.342 1 97.66 137 PRO A O 1
ATOM 1124 N N . GLU A 1 138 ? 12.252 -28.932 -17.619 1 96.63 138 GLU A N 1
ATOM 1125 C CA . GLU A 1 138 ? 11.419 -29.908 -16.923 1 96.63 138 GLU A CA 1
ATOM 1126 C C . GLU A 1 138 ? 10.522 -29.231 -15.89 1 96.63 138 GLU A C 1
ATOM 1128 O O . GLU A 1 138 ? 10.895 -28.209 -15.311 1 96.63 138 GLU A O 1
ATOM 1133 N N . LEU A 1 139 ? 9.386 -29.801 -15.653 1 96.38 139 LEU A N 1
ATOM 1134 C CA . LEU A 1 139 ? 8.538 -29.464 -14.514 1 96.38 139 LEU A CA 1
ATOM 1135 C C . LEU A 1 139 ? 9.011 -30.179 -13.253 1 96.38 139 LEU A C 1
ATOM 1137 O O . LEU A 1 139 ? 8.97 -31.409 -13.18 1 96.38 139 LEU A O 1
ATOM 1141 N N . ILE A 1 140 ? 9.465 -29.441 -12.253 1 95.69 140 ILE A N 1
ATOM 1142 C CA . ILE A 1 140 ? 10.018 -30.041 -11.044 1 95.69 140 ILE A CA 1
ATOM 1143 C C . ILE A 1 140 ? 8.897 -30.671 -10.221 1 95.69 140 ILE A C 1
ATOM 1145 O O . ILE A 1 140 ? 9.049 -31.778 -9.698 1 95.69 140 ILE A O 1
ATOM 1149 N N . ALA A 1 141 ? 7.814 -29.983 -10.057 1 96.02 141 ALA A N 1
ATOM 1150 C CA . ALA A 1 141 ? 6.59 -30.432 -9.398 1 96.02 141 ALA A CA 1
ATOM 1151 C C . ALA A 1 141 ? 5.407 -29.546 -9.777 1 96.02 141 ALA A C 1
ATOM 1153 O O . ALA A 1 141 ? 5.577 -28.356 -10.054 1 96.02 141 ALA A O 1
ATOM 1154 N N . GLY A 1 142 ? 4.222 -30.115 -9.856 1 96.2 142 GLY A N 1
ATOM 1155 C CA . GLY A 1 142 ? 3.029 -29.342 -10.164 1 96.2 142 GLY A CA 1
ATOM 1156 C C . GLY A 1 142 ? 1.756 -30.167 -10.119 1 96.2 142 GLY A C 1
ATOM 1157 O O . GLY A 1 142 ? 1.809 -31.396 -10.049 1 96.2 142 GLY A O 1
ATOM 1158 N N . ASP A 1 143 ? 0.706 -29.544 -10.12 1 97.05 143 ASP A N 1
ATOM 1159 C CA . ASP A 1 143 ? -0.625 -30.144 -10.104 1 97.05 143 ASP A CA 1
ATOM 1160 C C . ASP A 1 143 ? -1.614 -29.309 -10.915 1 97.05 143 ASP A C 1
ATOM 1162 O O . ASP A 1 143 ? -1.83 -28.132 -10.619 1 97.05 143 ASP A O 1
ATOM 1166 N N . ARG A 1 144 ? -2.19 -29.927 -11.899 1 96.41 144 ARG A N 1
ATOM 1167 C CA . ARG A 1 144 ? -3.096 -29.224 -12.802 1 96.41 144 ARG A CA 1
ATOM 1168 C C . ARG A 1 144 ? -4.35 -28.761 -12.068 1 96.41 144 ARG A C 1
ATOM 1170 O O . ARG A 1 144 ? -4.861 -27.67 -12.328 1 96.41 144 ARG A O 1
ATOM 1177 N N . HIS A 1 145 ? -4.827 -29.496 -11.141 1 96.06 145 HIS A N 1
ATOM 1178 C CA . HIS A 1 145 ? -6.072 -29.178 -10.451 1 96.06 145 HIS A CA 1
ATOM 1179 C C . HIS A 1 145 ? -5.883 -28.015 -9.482 1 96.06 145 HIS A C 1
ATOM 1181 O O . HIS A 1 145 ? -6.658 -27.057 -9.498 1 96.06 145 HIS A O 1
ATOM 1187 N N . LEU A 1 146 ? -4.865 -28.068 -8.652 1 97.52 146 LEU A N 1
ATOM 1188 C CA . LEU A 1 146 ? -4.573 -26.965 -7.743 1 97.52 146 LEU A CA 1
ATOM 1189 C C . LEU A 1 146 ? -3.955 -25.79 -8.495 1 97.52 146 LEU A C 1
ATOM 1191 O O . LEU A 1 146 ? -3.898 -24.675 -7.972 1 97.52 146 LEU A O 1
ATOM 1195 N N . ASP A 1 147 ? -3.42 -26.071 -9.694 1 97.31 147 ASP A N 1
ATOM 1196 C CA . ASP A 1 147 ? -2.89 -25.089 -10.635 1 97.31 147 ASP A CA 1
ATOM 1197 C C . ASP A 1 147 ? -1.646 -24.406 -10.072 1 97.31 147 ASP A C 1
ATOM 1199 O O . ASP A 1 147 ? -1.586 -23.177 -9.999 1 97.31 147 ASP A O 1
ATOM 1203 N N . PHE A 1 148 ? -0.633 -25.209 -9.717 1 98.23 148 PHE A N 1
ATOM 1204 C CA . PHE A 1 148 ? 0.674 -24.678 -9.347 1 98.23 148 PHE A CA 1
ATOM 1205 C C . PHE A 1 148 ? 1.789 -25.452 -10.042 1 98.23 148 PHE A C 1
ATOM 1207 O O . PHE A 1 148 ? 1.614 -26.619 -10.397 1 98.23 148 PHE A O 1
ATOM 1214 N N . ALA A 1 149 ? 2.923 -24.786 -10.251 1 98.32 149 ALA A N 1
ATOM 1215 C CA . ALA A 1 149 ? 4.096 -25.387 -10.88 1 98.32 149 ALA A CA 1
ATOM 1216 C C . ALA A 1 149 ? 5.385 -24.834 -10.278 1 98.32 149 ALA A C 1
ATOM 1218 O O . ALA A 1 149 ? 5.491 -23.633 -10.019 1 98.32 149 ALA A O 1
ATOM 1219 N N . PHE A 1 150 ? 6.334 -25.716 -10.03 1 97.89 150 PHE A N 1
ATOM 1220 C CA . PHE A 1 150 ? 7.692 -25.327 -9.673 1 97.89 150 PHE A CA 1
ATOM 1221 C C . PHE A 1 150 ? 8.64 -25.524 -10.85 1 97.89 150 PHE A C 1
ATOM 1223 O O . PHE A 1 150 ? 8.734 -26.623 -11.4 1 97.89 150 PHE A O 1
ATOM 1230 N N . LEU A 1 151 ? 9.261 -24.463 -11.205 1 98.07 151 LEU A N 1
ATOM 1231 C CA . LEU A 1 151 ? 10.279 -24.48 -12.251 1 98.07 151 LEU A CA 1
ATOM 1232 C C . LEU A 1 151 ? 11.663 -24.22 -11.667 1 98.07 151 LEU A C 1
ATOM 1234 O O . LEU A 1 151 ? 11.797 -23.51 -10.668 1 98.07 151 LEU A O 1
ATOM 1238 N N . GLU A 1 152 ? 12.619 -24.75 -12.285 1 97.04 152 GLU A N 1
ATOM 1239 C CA . GLU A 1 152 ? 13.994 -24.566 -11.832 1 97.04 152 GLU A CA 1
ATOM 1240 C C . GLU A 1 152 ? 14.747 -23.591 -12.732 1 97.04 152 GLU A C 1
ATOM 1242 O O . GLU A 1 152 ? 14.683 -23.696 -13.959 1 97.04 152 GLU A O 1
ATOM 1247 N N . LEU A 1 153 ? 15.411 -22.634 -12.135 1 96.52 153 LEU A N 1
ATOM 1248 C CA . LEU A 1 153 ? 16.238 -21.695 -12.885 1 96.52 153 LEU A CA 1
ATOM 1249 C C . LEU A 1 153 ? 17.571 -22.329 -13.266 1 96.52 153 LEU A C 1
ATOM 1251 O O . LEU A 1 153 ? 18.164 -23.063 -12.472 1 96.52 153 LEU A O 1
ATOM 1255 N N . LYS A 1 154 ? 18.02 -21.99 -14.443 1 95.58 154 LYS A N 1
ATOM 1256 C CA . LYS A 1 154 ? 19.389 -22.337 -14.813 1 95.58 154 LYS A CA 1
ATOM 1257 C C . LYS A 1 154 ? 20.398 -21.55 -13.981 1 95.58 154 LYS A C 1
ATOM 1259 O O . LYS A 1 154 ? 20.138 -20.409 -13.595 1 95.58 154 LYS A O 1
ATOM 1264 N N . PRO A 1 155 ? 21.506 -22.179 -13.648 1 90.97 155 PRO A N 1
ATOM 1265 C CA . PRO A 1 155 ? 22.539 -21.437 -12.921 1 90.97 155 PRO A CA 1
ATOM 1266 C C . PRO A 1 155 ? 22.977 -20.168 -13.65 1 90.97 155 PRO A C 1
ATOM 1268 O O . PRO A 1 155 ? 23.066 -20.159 -14.88 1 90.97 155 PRO A O 1
ATOM 1271 N N . VAL A 1 156 ? 23.05 -19.175 -12.952 1 82.69 156 VAL A N 1
ATOM 1272 C CA . VAL A 1 156 ? 23.524 -17.918 -13.522 1 82.69 156 VAL A CA 1
ATOM 1273 C C . VAL A 1 156 ? 24.706 -17.395 -12.709 1 82.69 156 VAL A C 1
ATOM 1275 O O . VAL A 1 156 ? 24.9 -17.792 -11.558 1 82.69 156 VAL A O 1
ATOM 1278 N N . ALA A 1 157 ? 25.448 -16.522 -13.381 1 74.4 157 ALA A N 1
ATOM 1279 C CA . ALA A 1 157 ? 26.667 -15.969 -12.796 1 74.4 157 ALA A CA 1
ATOM 1280 C C . ALA A 1 157 ? 26.352 -14.775 -11.898 1 74.4 157 ALA A C 1
ATOM 1282 O O . ALA A 1 157 ? 27.21 -14.318 -11.139 1 74.4 157 ALA A O 1
ATOM 1283 N N . PHE A 1 158 ? 25.184 -14.317 -12.084 1 76.57 158 PHE A N 1
ATOM 1284 C CA . PHE A 1 158 ? 24.863 -13.126 -11.306 1 76.57 158 PHE A CA 1
ATOM 1285 C C . PHE A 1 158 ? 23.804 -13.437 -10.254 1 76.57 158 PHE A C 1
ATOM 1287 O O . PHE A 1 158 ? 23.326 -14.57 -10.162 1 76.57 158 PHE A O 1
ATOM 1294 N N . GLU A 1 159 ? 23.539 -12.431 -9.487 1 81.56 159 GLU A N 1
ATOM 1295 C CA . GLU A 1 159 ? 22.683 -12.631 -8.321 1 81.56 159 GLU A CA 1
ATOM 1296 C C . GLU A 1 159 ? 21.213 -12.71 -8.722 1 81.56 159 GLU A C 1
ATOM 1298 O O . GLU A 1 159 ? 20.734 -11.887 -9.506 1 81.56 159 GLU A O 1
ATOM 1303 N N . ILE A 1 160 ? 20.606 -13.781 -8.334 1 85.64 160 ILE A N 1
ATOM 1304 C CA . ILE A 1 160 ? 19.158 -13.914 -8.445 1 85.64 160 ILE A CA 1
ATOM 1305 C C . ILE A 1 160 ? 18.486 -13.264 -7.238 1 85.64 160 ILE A C 1
ATOM 1307 O O . ILE A 1 160 ? 19.06 -13.224 -6.147 1 85.64 160 ILE A O 1
ATOM 1311 N N . PRO A 1 161 ? 17.38 -12.742 -7.448 1 90.39 161 PRO A N 1
ATOM 1312 C CA . PRO A 1 161 ? 16.715 -12.102 -6.31 1 90.39 161 PRO A CA 1
ATOM 1313 C C . PRO A 1 161 ? 16.507 -13.055 -5.136 1 90.39 161 PRO A C 1
ATOM 1315 O O . PRO A 1 161 ? 16.385 -14.267 -5.334 1 90.39 161 PRO A O 1
ATOM 1318 N N . LYS A 1 162 ? 16.478 -12.482 -3.943 1 93.33 162 LYS A N 1
ATOM 1319 C CA . LYS A 1 162 ? 16.18 -13.274 -2.753 1 93.33 162 LYS A CA 1
ATOM 1320 C C . LYS A 1 162 ? 14.771 -13.856 -2.819 1 93.33 162 LYS A C 1
ATOM 1322 O O . LYS A 1 162 ? 13.835 -13.181 -3.251 1 93.33 162 LYS A O 1
ATOM 1327 N N . PRO A 1 163 ? 14.616 -15.076 -2.394 1 96.01 163 PRO A N 1
ATOM 1328 C CA . PRO A 1 163 ? 13.307 -15.732 -2.457 1 96.01 163 PRO A CA 1
ATOM 1329 C C . PRO A 1 163 ? 12.389 -15.329 -1.305 1 96.01 163 PRO A C 1
ATOM 1331 O O . PRO A 1 163 ? 12.863 -14.839 -0.276 1 96.01 163 PRO A O 1
ATOM 1334 N N . ILE A 1 164 ? 11.12 -15.515 -1.555 1 96.33 164 ILE A N 1
ATOM 1335 C CA . ILE A 1 164 ? 10.186 -15.577 -0.436 1 96.33 164 ILE A CA 1
ATOM 1336 C C . ILE A 1 164 ? 10.459 -16.828 0.395 1 96.33 164 ILE A C 1
ATOM 1338 O O . ILE A 1 164 ? 10.571 -17.93 -0.148 1 96.33 164 ILE A O 1
ATOM 1342 N N . THR A 1 165 ? 10.552 -16.658 1.756 1 94.28 165 THR A N 1
ATOM 1343 C CA . THR A 1 165 ? 10.951 -17.79 2.585 1 94.28 165 THR A CA 1
ATOM 1344 C C . THR A 1 165 ? 9.892 -18.086 3.643 1 94.28 165 THR A C 1
ATOM 1346 O O . THR A 1 165 ? 9.974 -19.096 4.345 1 94.28 165 THR A O 1
ATOM 1349 N N . LYS A 1 166 ? 8.965 -17.243 3.756 1 94.76 166 LYS A N 1
ATOM 1350 C CA . LYS A 1 166 ? 7.925 -17.435 4.762 1 94.76 166 LYS A CA 1
ATOM 1351 C C . LYS A 1 166 ? 6.554 -17.597 4.112 1 94.76 166 LYS A C 1
ATOM 1353 O O . LYS A 1 166 ? 6.242 -16.918 3.132 1 94.76 166 LYS A O 1
ATOM 1358 N N . PHE A 1 167 ? 5.793 -18.446 4.728 1 95.3 167 PHE A N 1
ATOM 1359 C CA . PHE A 1 167 ? 4.478 -18.792 4.202 1 95.3 167 PHE A CA 1
ATOM 1360 C C . PHE A 1 167 ? 3.457 -18.903 5.328 1 95.3 167 PHE A C 1
ATOM 1362 O O . PHE A 1 167 ? 3.81 -19.234 6.462 1 95.3 167 PHE A O 1
ATOM 1369 N N . GLY A 1 168 ? 2.265 -18.591 5.032 1 92.53 168 GLY A N 1
ATOM 1370 C CA . GLY A 1 168 ? 1.196 -18.643 6.017 1 92.53 168 GLY A CA 1
ATOM 1371 C C . GLY A 1 168 ? -0.175 -18.843 5.4 1 92.53 168 GLY A C 1
ATOM 1372 O O . GLY A 1 168 ? -0.291 -19.088 4.197 1 92.53 168 GLY A O 1
ATOM 1373 N N . LYS A 1 169 ? -1.18 -18.791 6.268 1 92.18 169 LYS A N 1
ATOM 1374 C CA . LYS A 1 169 ? -2.566 -18.917 5.827 1 92.18 169 LYS A CA 1
ATOM 1375 C C . LYS A 1 169 ? -3.198 -17.546 5.602 1 92.18 169 LYS A C 1
ATOM 1377 O O . LYS A 1 169 ? -2.923 -16.6 6.343 1 92.18 169 LYS A O 1
ATOM 1382 N N . PRO A 1 170 ? -3.978 -17.475 4.516 1 89.99 170 PRO A N 1
ATOM 1383 C CA . PRO A 1 170 ? -4.693 -16.208 4.346 1 89.99 170 PRO A CA 1
ATOM 1384 C C . PRO A 1 170 ? -5.598 -15.878 5.531 1 89.99 170 PRO A C 1
ATOM 1386 O O . PRO A 1 170 ? -6.21 -16.776 6.114 1 89.99 170 PRO A O 1
ATOM 1389 N N . ASP A 1 171 ? -5.526 -14.626 5.858 1 82.43 171 ASP A N 1
ATOM 1390 C CA . ASP A 1 171 ? -6.32 -14.138 6.981 1 82.43 171 ASP A CA 1
ATOM 1391 C C . ASP A 1 171 ? -6.906 -12.76 6.683 1 82.43 171 ASP A C 1
ATOM 1393 O O . ASP A 1 171 ? -6.175 -11.833 6.327 1 82.43 171 ASP A O 1
ATOM 1397 N N . ASN A 1 172 ? -8.206 -12.542 6.875 1 75.43 172 ASN A N 1
ATOM 1398 C CA . ASN A 1 172 ? -8.911 -11.302 6.568 1 75.43 172 ASN A CA 1
ATOM 1399 C C . ASN A 1 172 ? -8.477 -10.167 7.491 1 75.43 172 ASN A C 1
ATOM 1401 O O . ASN A 1 172 ? -8.733 -8.996 7.204 1 75.43 172 ASN A O 1
ATOM 1405 N N . SER A 1 173 ? -7.817 -10.504 8.478 1 74.19 173 SER A N 1
ATOM 1406 C CA . SER A 1 173 ? -7.441 -9.474 9.441 1 74.19 173 SER A CA 1
ATOM 1407 C C . SER A 1 173 ? -6.161 -8.763 9.017 1 74.19 173 SER A C 1
ATOM 1409 O O . SER A 1 173 ? -5.835 -7.695 9.539 1 74.19 173 SER A O 1
ATOM 1411 N N . GLN A 1 174 ? -5.517 -9.318 8.054 1 78.63 174 GLN A N 1
ATOM 1412 C CA . GLN A 1 174 ? -4.237 -8.746 7.651 1 78.63 174 GLN A CA 1
ATOM 1413 C C . GLN A 1 174 ? -4.359 -8.006 6.322 1 78.63 174 GLN A C 1
ATOM 1415 O O . GLN A 1 174 ? -5.14 -8.403 5.454 1 78.63 174 GLN A O 1
ATOM 1420 N N . LEU A 1 175 ? -3.662 -6.902 6.288 1 82.15 175 LEU A N 1
ATOM 1421 C CA . LEU A 1 175 ? -3.547 -6.212 5.008 1 82.15 175 LEU A CA 1
ATOM 1422 C C . LEU A 1 175 ? -2.825 -7.082 3.984 1 82.15 175 LEU A C 1
ATOM 1424 O O . LEU A 1 175 ? -1.701 -7.528 4.225 1 82.15 175 LEU A O 1
ATOM 1428 N N . PHE A 1 176 ? -3.536 -7.366 2.983 1 81.74 176 PHE A N 1
ATOM 1429 C CA . PHE A 1 176 ? -3.16 -8.297 1.926 1 81.74 176 PHE A CA 1
ATOM 1430 C C . PHE A 1 176 ? -2.88 -7.554 0.625 1 81.74 176 PHE A C 1
ATOM 1432 O O . PHE A 1 176 ? -3.599 -6.616 0.272 1 81.74 176 PHE A O 1
ATOM 1439 N N . ALA A 1 177 ? -1.681 -7.9 -0.046 1 90 177 ALA A N 1
ATOM 1440 C CA . ALA A 1 177 ? -1.397 -7.301 -1.347 1 90 177 ALA A CA 1
ATOM 1441 C C . ALA A 1 177 ? -1.132 -8.374 -2.399 1 90 177 ALA A C 1
ATOM 1443 O O . ALA A 1 177 ? -0.54 -9.413 -2.099 1 90 177 ALA A O 1
ATOM 1444 N N . LEU A 1 178 ? -1.588 -8.075 -3.59 1 91.52 178 LEU A N 1
ATOM 1445 C CA . LEU A 1 178 ? -1.23 -8.873 -4.757 1 91.52 178 LEU A CA 1
ATOM 1446 C C . LEU A 1 178 ? -0.211 -8.141 -5.624 1 91.52 178 LEU A C 1
ATOM 1448 O O . LEU A 1 178 ? -0.352 -6.943 -5.877 1 91.52 178 LEU A O 1
ATOM 1452 N N . LEU A 1 179 ? 0.788 -8.833 -6.019 1 92.19 179 LEU A N 1
ATOM 1453 C CA . LEU A 1 179 ? 1.812 -8.338 -6.933 1 92.19 179 LEU A CA 1
ATOM 1454 C C . LEU A 1 179 ? 1.874 -9.194 -8.194 1 92.19 179 LEU A C 1
ATOM 1456 O O . LEU A 1 179 ? 2.084 -10.406 -8.117 1 92.19 179 LEU A O 1
ATOM 1460 N N . GLY A 1 180 ? 1.636 -8.555 -9.305 1 90.28 180 GLY A N 1
ATOM 1461 C CA . GLY A 1 180 ? 1.607 -9.406 -10.485 1 90.28 180 GLY A CA 1
ATOM 1462 C C . GLY A 1 180 ? 1.907 -8.656 -11.769 1 90.28 180 GLY A C 1
ATOM 1463 O O . GLY A 1 180 ? 2.03 -7.429 -11.763 1 90.28 180 GLY A O 1
ATOM 1464 N N . HIS A 1 181 ? 2.092 -9.458 -12.823 1 87.58 181 HIS A N 1
ATOM 1465 C CA . HIS A 1 181 ? 2.376 -8.952 -14.161 1 87.58 181 HIS A CA 1
ATOM 1466 C C . HIS A 1 181 ? 1.287 -9.361 -15.147 1 87.58 181 HIS A C 1
ATOM 1468 O O . HIS A 1 181 ? 1.43 -10.358 -15.858 1 87.58 181 HIS A O 1
ATOM 1474 N N . PRO A 1 182 ? 0.32 -8.452 -15.283 1 76.46 182 PRO A N 1
ATOM 1475 C CA . PRO A 1 182 ? -0.734 -8.803 -16.238 1 76.46 182 PRO A CA 1
ATOM 1476 C C . PRO A 1 182 ? -0.272 -8.704 -17.69 1 76.46 182 PRO A C 1
ATOM 1478 O O . PRO A 1 182 ? 0.735 -8.052 -17.978 1 76.46 182 PRO A O 1
ATOM 1481 N N . ALA A 1 183 ? -0.848 -9.469 -18.618 1 69.82 183 ALA A N 1
ATOM 1482 C CA . ALA A 1 183 ? -0.49 -9.554 -20.031 1 69.82 183 ALA A CA 1
ATOM 1483 C C . ALA A 1 183 ? -0.735 -8.225 -20.74 1 69.82 183 ALA A C 1
ATOM 1485 O O . ALA A 1 183 ? -0.096 -7.927 -21.752 1 69.82 183 ALA A O 1
ATOM 1486 N N . LYS A 1 184 ? -1.654 -7.358 -20.27 1 60.35 184 LYS A N 1
ATOM 1487 C CA . LYS A 1 184 ? -2.039 -6.158 -21.008 1 60.35 184 LYS A CA 1
ATOM 1488 C C . LYS A 1 184 ? -0.876 -5.175 -21.105 1 60.35 184 LYS A C 1
ATOM 1490 O O . LYS A 1 184 ? 0.062 -5.234 -20.306 1 60.35 184 LYS A O 1
ATOM 1495 N N . PRO A 1 185 ? -0.995 -4.254 -22.158 1 51.77 185 PRO A N 1
ATOM 1496 C CA . PRO A 1 185 ? 0.032 -3.319 -22.623 1 51.77 185 PRO A CA 1
ATOM 1497 C C . PRO A 1 185 ? 0.679 -2.538 -21.482 1 51.77 185 PRO A C 1
ATOM 1499 O O . PRO A 1 185 ? 1.839 -2.131 -21.587 1 51.77 185 PRO A O 1
ATOM 1502 N N . LYS A 1 186 ? -0.168 -2.203 -20.607 1 53.96 186 LYS A N 1
ATOM 1503 C CA . LYS A 1 186 ? 0.53 -1.435 -19.579 1 53.96 186 LYS A CA 1
ATOM 1504 C C . LYS A 1 186 ? 1.553 -2.299 -18.848 1 53.96 186 LYS A C 1
ATOM 1506 O O . LYS A 1 186 ? 1.981 -1.962 -17.742 1 53.96 186 LYS A O 1
ATOM 1511 N N . SER A 1 187 ? 1.906 -3.414 -19.653 1 55.2 187 SER A N 1
ATOM 1512 C CA . SER A 1 187 ? 2.695 -4.592 -19.308 1 55.2 187 SER A CA 1
ATOM 1513 C C . SER A 1 187 ? 4.105 -4.205 -18.872 1 55.2 187 SER A C 1
ATOM 1515 O O . SER A 1 187 ? 4.863 -5.047 -18.386 1 55.2 187 SER A O 1
ATOM 1517 N N . GLU A 1 188 ? 4.256 -3.001 -18.918 1 66.78 188 GLU A N 1
ATOM 1518 C CA . GLU A 1 188 ? 5.632 -2.692 -18.542 1 66.78 188 GLU A CA 1
ATOM 1519 C C . GLU A 1 188 ? 5.725 -2.285 -17.074 1 66.78 188 GLU A C 1
ATOM 1521 O O . GLU A 1 188 ? 6.719 -1.691 -16.651 1 66.78 188 GLU A O 1
ATOM 1526 N N . ILE A 1 189 ? 4.523 -2.733 -16.431 1 77.19 189 ILE A N 1
ATOM 1527 C CA . ILE A 1 189 ? 4.636 -2.443 -15.006 1 77.19 189 ILE A CA 1
ATOM 1528 C C . ILE A 1 189 ? 4.157 -3.645 -14.195 1 77.19 189 ILE A C 1
ATOM 1530 O O . ILE A 1 189 ? 3.369 -4.458 -14.685 1 77.19 189 ILE A O 1
ATOM 1534 N N . MET A 1 190 ? 4.698 -3.747 -13.07 1 87.61 190 MET A N 1
ATOM 1535 C CA . MET A 1 190 ? 4.138 -4.664 -12.082 1 87.61 190 MET A CA 1
ATOM 1536 C C . MET A 1 190 ? 2.9 -4.066 -11.423 1 87.61 190 MET A C 1
ATOM 1538 O O . MET A 1 190 ? 2.911 -2.904 -11.013 1 87.61 190 MET A O 1
ATOM 1542 N N . GLN A 1 191 ? 1.934 -4.845 -11.373 1 85.6 191 GLN A N 1
ATOM 1543 C CA . GLN A 1 191 ? 0.692 -4.378 -10.767 1 85.6 191 GLN A CA 1
ATOM 1544 C C . GLN A 1 191 ? 0.672 -4.66 -9.267 1 85.6 191 GLN A C 1
ATOM 1546 O O . GLN A 1 191 ? 1.159 -5.7 -8.819 1 85.6 191 GLN A O 1
ATOM 1551 N N . PHE A 1 192 ? 0.026 -3.714 -8.54 1 88.23 192 PHE A N 1
ATOM 1552 C CA . PHE A 1 192 ? -0.12 -3.744 -7.089 1 88.23 192 PHE A CA 1
ATOM 1553 C C . PHE A 1 192 ? -1.567 -3.488 -6.685 1 88.23 192 PHE A C 1
ATOM 1555 O O . PHE A 1 192 ? -2.183 -2.522 -7.142 1 88.23 192 PHE A O 1
ATOM 1562 N N . ASP A 1 193 ? -2.042 -4.394 -5.924 1 86.84 193 ASP A N 1
ATOM 1563 C CA . ASP A 1 193 ? -3.368 -4.209 -5.342 1 86.84 193 ASP A CA 1
ATOM 1564 C C . ASP A 1 193 ? -3.371 -4.569 -3.858 1 86.84 193 ASP A C 1
ATOM 1566 O O . ASP A 1 193 ? -3.07 -5.706 -3.489 1 86.84 193 ASP A O 1
ATOM 1570 N N . SER A 1 194 ? -3.737 -3.628 -2.989 1 84.72 194 SER A N 1
ATOM 1571 C CA . SER A 1 194 ? -3.759 -3.899 -1.555 1 84.72 194 SER A CA 1
ATOM 1572 C C . SER A 1 194 ? -5.17 -3.773 -0.991 1 84.72 194 SER A C 1
ATOM 1574 O O . SER A 1 194 ? -5.364 -3.822 0.226 1 84.72 194 SER A O 1
ATOM 1576 N N . ASN A 1 195 ? -6.132 -3.532 -1.807 1 79.23 195 ASN A N 1
ATOM 1577 C CA . ASN A 1 195 ? -7.534 -3.487 -1.404 1 79.23 195 ASN A CA 1
ATOM 1578 C C . ASN A 1 195 ? -8.262 -4.78 -1.762 1 79.23 195 ASN A C 1
ATOM 1580 O O . ASN A 1 195 ? -9.147 -4.781 -2.619 1 79.23 195 ASN A O 1
ATOM 1584 N N . ILE A 1 196 ? -7.848 -5.815 -1.082 1 81.35 196 ILE A N 1
ATOM 1585 C CA . ILE A 1 196 ? -8.342 -7.153 -1.388 1 81.35 196 ILE A CA 1
ATOM 1586 C C . ILE A 1 196 ? -9.024 -7.747 -0.158 1 81.35 196 ILE A C 1
ATOM 1588 O O . ILE A 1 196 ? -8.501 -7.652 0.955 1 81.35 196 ILE A O 1
ATOM 1592 N N . LYS A 1 197 ? -10.141 -8.266 -0.413 1 79.46 197 LYS A N 1
ATOM 1593 C CA . LYS A 1 197 ? -10.868 -8.938 0.659 1 79.46 197 LYS A CA 1
ATOM 1594 C C . LYS A 1 197 ? -11.181 -10.385 0.288 1 79.46 197 LYS A C 1
ATOM 1596 O O . LYS A 1 197 ? -11.606 -10.666 -0.834 1 79.46 197 LYS A O 1
ATOM 1601 N N . LEU A 1 198 ? -10.896 -11.229 1.28 1 88.21 198 LEU A N 1
ATOM 1602 C CA . LEU A 1 198 ? -11.33 -12.606 1.072 1 88.21 198 LEU A CA 1
ATOM 1603 C C . LEU A 1 198 ? -12.847 -12.685 0.943 1 88.21 198 LEU A C 1
ATOM 1605 O O . LEU A 1 198 ? -13.571 -11.944 1.612 1 88.21 198 LEU A O 1
ATOM 1609 N N . PHE A 1 199 ? -13.3 -13.533 0.065 1 90.75 199 PHE A N 1
ATOM 1610 C CA . PHE A 1 199 ? -14.721 -13.652 -0.241 1 90.75 199 PHE A CA 1
ATOM 1611 C C . PHE A 1 199 ? -15.294 -14.939 0.341 1 90.75 199 PHE A C 1
ATOM 1613 O O . PHE A 1 199 ? -14.762 -16.025 0.102 1 90.75 199 PHE A O 1
ATOM 1620 N N . ASP A 1 200 ? -16.306 -14.745 1.099 1 90.84 200 ASP A N 1
ATOM 1621 C CA . ASP A 1 200 ? -17.032 -15.888 1.645 1 90.84 200 ASP A CA 1
ATOM 1622 C C . ASP A 1 200 ? -18.24 -16.235 0.779 1 90.84 200 ASP A C 1
ATOM 1624 O O . ASP A 1 200 ? -19.315 -15.654 0.942 1 90.84 200 ASP A O 1
ATOM 1628 N N . LEU A 1 201 ? -18.081 -17.199 -0.025 1 92.86 201 LEU A N 1
ATOM 1629 C CA . LEU A 1 201 ? -19.102 -17.591 -0.99 1 92.86 201 LEU A CA 1
ATOM 1630 C C . LEU A 1 201 ? -20.374 -18.045 -0.282 1 92.86 201 LEU A C 1
ATOM 1632 O O . LEU A 1 201 ? -21.482 -17.752 -0.737 1 92.86 201 LEU A O 1
ATOM 1636 N N . LYS A 1 202 ? -20.258 -18.694 0.821 1 90.56 202 LYS A N 1
ATOM 1637 C CA . LYS A 1 202 ? -21.392 -19.291 1.521 1 90.56 202 LYS A CA 1
ATOM 1638 C C . LYS A 1 202 ? -22.321 -18.217 2.078 1 90.56 202 LYS A C 1
ATOM 1640 O O . LYS A 1 202 ? -23.545 -18.354 2.015 1 90.56 202 LYS A O 1
ATOM 1645 N N . ASN A 1 203 ? -21.747 -17.135 2.492 1 90.54 203 ASN A N 1
ATOM 1646 C CA . ASN A 1 203 ? -22.535 -16.143 3.215 1 90.54 203 ASN A CA 1
ATOM 1647 C C . ASN A 1 203 ? -22.717 -14.868 2.397 1 90.54 203 ASN A C 1
ATOM 1649 O O . ASN A 1 203 ? -23.295 -13.892 2.881 1 90.54 203 ASN A O 1
ATOM 1653 N N . SER A 1 204 ? -22.277 -14.945 1.21 1 90.79 204 SER A N 1
ATOM 1654 C CA . SER A 1 204 ? -22.376 -13.747 0.384 1 90.79 204 SER A CA 1
ATOM 1655 C C . SER A 1 204 ? -23.699 -13.705 -0.374 1 90.79 204 SER A C 1
ATOM 1657 O O . SER A 1 204 ? -24.165 -14.73 -0.875 1 90.79 204 SER A O 1
ATOM 1659 N N . GLU A 1 205 ? -24.159 -12.445 -0.554 1 90.96 205 GLU A N 1
ATOM 1660 C CA . GLU A 1 205 ? -25.339 -12.244 -1.39 1 90.96 205 GLU A CA 1
ATOM 1661 C C . GLU A 1 205 ? -25.019 -12.484 -2.862 1 90.96 205 GLU A C 1
ATOM 1663 O O . GLU A 1 205 ? -25.913 -12.781 -3.657 1 90.96 205 GLU A O 1
ATOM 1668 N N . ARG A 1 206 ? -23.778 -12.433 -3.173 1 91.26 206 ARG A N 1
ATOM 1669 C CA . ARG A 1 206 ? -23.361 -12.604 -4.561 1 91.26 206 ARG A CA 1
ATOM 1670 C C . ARG A 1 206 ? -23.379 -14.076 -4.96 1 91.26 206 ARG A C 1
ATOM 1672 O O . ARG A 1 206 ? -23.175 -14.41 -6.129 1 91.26 206 ARG A O 1
ATOM 1679 N N . ARG A 1 207 ? -23.597 -14.945 -4.023 1 94.06 207 ARG A N 1
ATOM 1680 C CA . ARG A 1 207 ? -23.585 -16.386 -4.249 1 94.06 207 ARG A CA 1
ATOM 1681 C C . ARG A 1 207 ? -24.568 -16.776 -5.348 1 94.06 207 ARG A C 1
ATOM 1683 O O . ARG A 1 207 ? -24.294 -17.68 -6.141 1 94.06 207 ARG A O 1
ATOM 1690 N N . GLU A 1 208 ? -25.66 -16.111 -5.46 1 93.93 208 GLU A N 1
ATOM 1691 C CA . GLU A 1 208 ? -26.724 -16.461 -6.396 1 93.93 208 GLU A CA 1
ATOM 1692 C C . GLU A 1 208 ? -26.268 -16.279 -7.841 1 93.93 208 GLU A C 1
ATOM 1694 O O . GLU A 1 208 ? -26.799 -16.922 -8.75 1 93.93 208 GLU A O 1
ATOM 1699 N N . TYR A 1 209 ? -25.318 -15.439 -8.01 1 92.03 209 TYR A N 1
ATOM 1700 C CA . TYR A 1 209 ? -24.804 -15.21 -9.356 1 92.03 209 TYR A CA 1
ATOM 1701 C C . TYR A 1 209 ? -23.915 -16.364 -9.804 1 92.03 209 TYR A C 1
ATOM 1703 O O . TYR A 1 209 ? -23.685 -16.55 -11.001 1 92.03 209 TYR A O 1
ATOM 1711 N N . MET A 1 210 ? -23.469 -17.204 -8.797 1 94.55 210 MET A N 1
ATOM 1712 C CA . MET A 1 210 ? -22.4 -18.158 -9.074 1 94.55 210 MET A CA 1
ATOM 1713 C C . MET A 1 210 ? -22.884 -19.591 -8.88 1 94.55 210 MET A C 1
ATOM 1715 O O . MET A 1 210 ? -22.355 -20.519 -9.494 1 94.55 210 MET A O 1
ATOM 1719 N N . ILE A 1 211 ? -23.829 -19.699 -7.983 1 95.47 211 ILE A N 1
ATOM 1720 C CA . ILE A 1 211 ? -24.348 -21.012 -7.615 1 95.47 211 ILE A CA 1
ATOM 1721 C C . ILE A 1 211 ? -25.87 -21.018 -7.736 1 95.47 211 ILE A C 1
ATOM 1723 O O . ILE A 1 211 ? -26.538 -20.083 -7.288 1 95.47 211 ILE A O 1
ATOM 1727 N N . LYS A 1 212 ? -26.425 -22.026 -8.419 1 93.59 212 LYS A N 1
ATOM 1728 C CA . LYS A 1 212 ? -27.861 -22.276 -8.495 1 93.59 212 LYS A CA 1
ATOM 1729 C C . LYS A 1 212 ? -28.186 -23.726 -8.148 1 93.59 212 LYS A C 1
ATOM 1731 O O . LYS A 1 212 ? -27.597 -24.652 -8.711 1 93.59 212 LYS A O 1
ATOM 1736 N N . ASP A 1 213 ? -29.18 -23.957 -7.254 1 93.19 213 ASP A N 1
ATOM 1737 C CA . ASP A 1 213 ? -29.585 -25.289 -6.817 1 93.19 213 ASP A CA 1
ATOM 1738 C C . ASP A 1 213 ? -28.376 -26.122 -6.398 1 93.19 213 ASP A C 1
ATOM 1740 O O . ASP A 1 213 ? -28.22 -27.264 -6.836 1 93.19 213 ASP A O 1
ATOM 1744 N N . ASP A 1 214 ? -27.36 -25.489 -5.78 1 91.01 214 ASP A N 1
ATOM 1745 C CA . ASP A 1 214 ? -26.155 -26.086 -5.212 1 91.01 214 ASP A CA 1
ATOM 1746 C C . ASP A 1 214 ? -25.217 -26.579 -6.311 1 91.01 214 ASP A C 1
ATOM 1748 O O . ASP A 1 214 ? -24.436 -27.509 -6.097 1 91.01 214 ASP A O 1
ATOM 1752 N N . LYS A 1 215 ? -25.503 -26.067 -7.508 1 95.63 215 LYS A N 1
ATOM 1753 C CA . LYS A 1 215 ? -24.605 -26.344 -8.625 1 95.63 215 LYS A CA 1
ATOM 1754 C C . LYS A 1 215 ? -23.944 -25.065 -9.131 1 95.63 215 LYS A C 1
ATOM 1756 O O . LYS A 1 215 ? -24.587 -24.016 -9.208 1 95.63 215 LYS A O 1
ATOM 1761 N N . GLU A 1 216 ? -22.69 -25.188 -9.428 1 96.45 216 GLU A N 1
ATOM 1762 C CA . GLU A 1 216 ? -21.974 -24.052 -9.999 1 96.45 216 GLU A CA 1
ATOM 1763 C C . GLU A 1 216 ? -22.55 -23.662 -11.358 1 96.45 216 GLU A C 1
ATOM 1765 O O . GLU A 1 216 ? -22.785 -24.523 -12.208 1 96.45 216 GLU A O 1
ATOM 1770 N N . LYS A 1 217 ? -22.789 -22.431 -11.536 1 94.58 217 LYS A N 1
ATOM 1771 C CA . LYS A 1 217 ? -23.294 -21.948 -12.818 1 94.58 217 LYS A CA 1
ATOM 1772 C C . LYS A 1 217 ? -22.212 -22.007 -13.893 1 94.58 217 LYS A C 1
ATOM 1774 O O . LYS A 1 217 ? -21.025 -22.123 -13.58 1 94.58 217 LYS A O 1
ATOM 1779 N N . SER A 1 218 ? -22.686 -21.92 -15.139 1 91.49 218 SER A N 1
ATOM 1780 C CA . SER A 1 218 ? -21.742 -21.901 -16.252 1 91.49 218 SER A CA 1
ATOM 1781 C C . SER A 1 218 ? -20.743 -20.757 -16.11 1 91.49 218 SER A C 1
ATOM 1783 O O . SER A 1 218 ? -21.131 -19.617 -15.848 1 91.49 218 SER A O 1
ATOM 1785 N N . GLY A 1 219 ? -19.486 -21.119 -16.236 1 91.56 219 GLY A N 1
ATOM 1786 C CA . GLY A 1 219 ? -18.432 -20.125 -16.114 1 91.56 219 GLY A CA 1
ATOM 1787 C C . GLY A 1 219 ? -17.823 -20.069 -14.726 1 91.56 219 GLY A C 1
ATOM 1788 O O . GLY A 1 219 ? -16.787 -19.432 -14.522 1 91.56 219 GLY A O 1
ATOM 1789 N N . TYR A 1 220 ? -18.461 -20.784 -13.788 1 94.24 220 TYR A N 1
ATOM 1790 C CA . TYR A 1 220 ? -17.994 -20.744 -12.406 1 94.24 220 TYR A CA 1
ATOM 1791 C C . TYR A 1 220 ? -17.534 -22.123 -11.946 1 94.24 220 TYR A C 1
ATOM 1793 O O . TYR A 1 220 ? -17.449 -22.386 -10.744 1 94.24 220 TYR A O 1
ATOM 1801 N N . GLU A 1 221 ? -17.275 -22.997 -12.917 1 94.61 221 GLU A N 1
ATOM 1802 C CA . GLU A 1 221 ? -16.794 -24.337 -12.593 1 94.61 221 GLU A CA 1
ATOM 1803 C C . GLU A 1 221 ? -15.484 -24.279 -11.813 1 94.61 221 GLU A C 1
ATOM 1805 O O . GLU A 1 221 ? -14.52 -23.649 -12.254 1 94.61 221 GLU A O 1
ATOM 1810 N N . GLY A 1 222 ? -15.47 -24.907 -10.602 1 95.28 222 GLY A N 1
ATOM 1811 C CA . GLY A 1 222 ? -14.266 -24.962 -9.789 1 95.28 222 GLY A CA 1
ATOM 1812 C C . GLY A 1 222 ? -14.212 -23.878 -8.729 1 95.28 222 GLY A C 1
ATOM 1813 O O . GLY A 1 222 ? -13.228 -23.771 -7.993 1 95.28 222 GLY A O 1
ATOM 1814 N N . ILE A 1 223 ? -15.261 -23.091 -8.631 1 95.66 223 ILE A N 1
ATOM 1815 C CA . ILE A 1 223 ? -15.268 -21.969 -7.698 1 95.66 223 ILE A CA 1
ATOM 1816 C C . ILE A 1 223 ? -15.197 -22.49 -6.264 1 95.66 223 ILE A C 1
ATOM 1818 O O . ILE A 1 223 ? -14.756 -21.777 -5.359 1 95.66 223 ILE A O 1
ATOM 1822 N N . ARG A 1 224 ? -15.555 -23.807 -6.051 1 96.01 224 ARG A N 1
ATOM 1823 C CA . ARG A 1 224 ? -15.576 -24.382 -4.71 1 96.01 224 ARG A CA 1
ATOM 1824 C C . ARG A 1 224 ? -14.454 -25.399 -4.533 1 96.01 224 ARG A C 1
ATOM 1826 O O . ARG A 1 224 ? -14.503 -26.235 -3.628 1 96.01 224 ARG A O 1
ATOM 1833 N N . ASP A 1 225 ? -13.493 -25.343 -5.4 1 95.83 225 ASP A N 1
ATOM 1834 C CA . ASP A 1 225 ?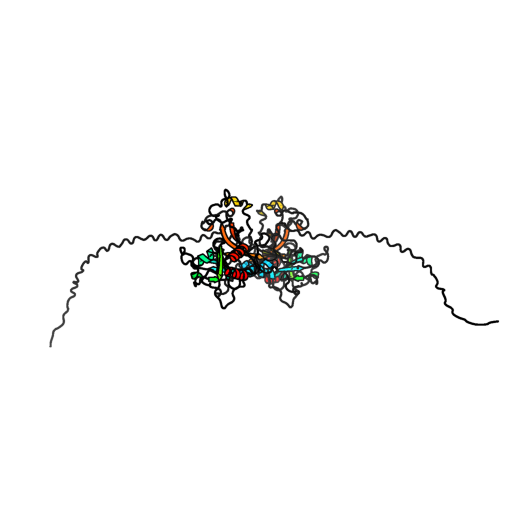 -12.381 -26.286 -5.333 1 95.83 225 ASP A CA 1
ATOM 1835 C C . ASP A 1 225 ? -11.673 -26.204 -3.983 1 95.83 225 ASP A C 1
ATOM 1837 O O . ASP A 1 225 ? -11.446 -25.11 -3.46 1 95.83 225 ASP A O 1
ATOM 1841 N N . GLU A 1 226 ? -11.306 -27.325 -3.467 1 95.13 226 GLU A N 1
ATOM 1842 C CA . GLU A 1 226 ? -10.578 -27.39 -2.203 1 95.13 226 GLU A CA 1
ATOM 1843 C C . GLU A 1 226 ? -9.169 -26.823 -2.348 1 95.13 226 GLU A C 1
ATOM 1845 O O . GLU A 1 226 ? -8.538 -26.975 -3.396 1 95.13 226 GLU A O 1
ATOM 1850 N N . GLY A 1 227 ? -8.698 -26.222 -1.25 1 96.41 227 GLY A N 1
ATOM 1851 C CA . GLY A 1 227 ? -7.347 -25.683 -1.232 1 96.41 227 GLY A CA 1
ATOM 1852 C C . GLY A 1 227 ? -7.244 -24.31 -1.868 1 96.41 227 GLY A C 1
ATOM 1853 O O . GLY A 1 227 ? -6.151 -23.752 -1.98 1 96.41 227 GLY A O 1
ATOM 1854 N N . LYS A 1 228 ? -8.408 -23.82 -2.333 1 96.81 228 LYS A N 1
ATOM 1855 C CA . LYS A 1 228 ? -8.436 -22.506 -2.968 1 96.81 228 LYS A CA 1
ATOM 1856 C C . LYS A 1 228 ? -9.33 -21.541 -2.194 1 96.81 228 LYS A C 1
ATOM 1858 O O . LYS A 1 228 ? -10.167 -21.966 -1.396 1 96.81 228 LYS A O 1
ATOM 1863 N N . VAL A 1 229 ? -9.067 -20.305 -2.369 1 95.59 229 VAL A N 1
ATOM 1864 C CA . VAL A 1 229 ? -9.844 -19.252 -1.722 1 95.59 229 VAL A CA 1
ATOM 1865 C C . VAL A 1 229 ? -10.301 -18.233 -2.763 1 95.59 229 VAL A C 1
ATOM 1867 O O . VAL A 1 229 ? -9.713 -18.131 -3.842 1 95.59 229 VAL A O 1
ATOM 1870 N N . LEU A 1 230 ? -11.359 -17.537 -2.383 1 93.44 230 LEU A N 1
ATOM 1871 C CA . LEU A 1 230 ? -11.9 -16.498 -3.252 1 93.44 230 LEU A CA 1
ATOM 1872 C C . LEU A 1 230 ? -11.622 -15.112 -2.679 1 93.44 230 LEU A C 1
ATOM 1874 O O . LEU A 1 230 ? -11.597 -14.933 -1.459 1 93.44 230 LEU A O 1
ATOM 1878 N N . PHE A 1 231 ? -11.365 -14.22 -3.468 1 88.47 231 PHE A N 1
ATOM 1879 C CA . PHE A 1 231 ? -11.174 -12.85 -3.008 1 88.47 231 PHE A CA 1
ATOM 1880 C C . PHE A 1 231 ? -11.585 -11.854 -4.086 1 88.47 231 PHE A C 1
ATOM 1882 O O . PHE A 1 231 ? -11.593 -12.185 -5.274 1 88.47 231 PHE A O 1
ATOM 1889 N N . ASP A 1 232 ? -11.965 -10.783 -3.578 1 80.3 232 ASP A N 1
ATOM 1890 C CA . ASP A 1 232 ? -12.428 -9.703 -4.444 1 80.3 232 ASP A CA 1
ATOM 1891 C C . ASP A 1 232 ? -11.27 -8.799 -4.861 1 80.3 232 ASP A C 1
ATOM 1893 O O . ASP A 1 232 ? -10.675 -8.117 -4.024 1 80.3 232 ASP A O 1
ATOM 1897 N N . CYS A 1 233 ? -10.802 -9.04 -5.964 1 72.53 233 CYS A N 1
ATOM 1898 C CA . CYS A 1 233 ? -9.796 -8.153 -6.538 1 72.53 233 CYS A CA 1
ATOM 1899 C C . CYS A 1 233 ? -10.016 -7.976 -8.036 1 72.53 233 CYS A C 1
ATOM 1901 O O . CYS A 1 233 ? -10.805 -8.703 -8.642 1 72.53 233 CYS A O 1
ATOM 1903 N N . TRP A 1 234 ? -9.514 -6.828 -8.487 1 59.8 234 TRP A N 1
ATOM 1904 C CA . TRP A 1 234 ? -9.627 -6.607 -9.924 1 59.8 234 TRP A CA 1
ATOM 1905 C C . TRP A 1 234 ? -8.296 -6.866 -10.621 1 59.8 234 TRP A C 1
ATOM 1907 O O . TRP A 1 234 ? -7.34 -6.106 -10.451 1 59.8 234 TRP A O 1
ATOM 1917 N N . VAL A 1 235 ? -8.05 -8.107 -10.815 1 57.76 235 VAL A N 1
ATOM 1918 C CA . VAL A 1 235 ? -6.778 -8.326 -11.496 1 57.76 235 VAL A CA 1
ATOM 1919 C C . VAL A 1 235 ? -7.028 -8.641 -12.969 1 57.76 235 VAL A C 1
ATOM 1921 O O . VAL A 1 235 ? -8.045 -9.246 -13.317 1 57.76 235 VAL A O 1
ATOM 1924 N N . GLN A 1 236 ? -6.252 -7.989 -13.783 1 58.96 236 GLN A N 1
ATOM 1925 C CA . GLN A 1 236 ? -6.296 -8.178 -15.229 1 58.96 236 GLN A CA 1
ATOM 1926 C C . GLN A 1 236 ? -5.794 -9.566 -15.618 1 58.96 236 GLN A C 1
ATOM 1928 O O . GLN A 1 236 ? -5.052 -10.198 -14.863 1 58.96 236 GLN A O 1
ATOM 1933 N N . ARG A 1 237 ? -6.233 -9.996 -16.728 1 59.88 237 ARG A N 1
ATOM 1934 C CA . ARG A 1 237 ? -5.708 -11.228 -17.309 1 59.88 237 ARG A CA 1
ATOM 1935 C C . ARG A 1 237 ? -4.183 -11.21 -17.343 1 59.88 237 ARG A C 1
ATOM 1937 O O . ARG A 1 237 ? -3.575 -10.17 -17.605 1 59.88 237 ARG A O 1
ATOM 1944 N N . GLY A 1 238 ? -3.64 -12.28 -17.048 1 64.28 238 GLY A N 1
ATOM 1945 C CA . GLY A 1 238 ? -2.197 -12.451 -17.106 1 64.28 238 GLY A CA 1
ATOM 1946 C C . GLY A 1 238 ? -1.527 -12.335 -15.75 1 64.28 238 GLY A C 1
ATOM 1947 O O . GLY A 1 238 ? -0.35 -12.669 -15.603 1 64.28 238 GLY A O 1
ATOM 1948 N N . ALA A 1 239 ? -2.284 -12.073 -14.77 1 82.05 239 ALA A N 1
ATOM 1949 C CA . ALA A 1 239 ? -1.671 -11.887 -13.457 1 82.05 239 ALA A CA 1
ATOM 1950 C C . ALA A 1 239 ? -1.556 -13.214 -12.713 1 82.05 239 ALA A C 1
ATOM 1952 O O . ALA A 1 239 ? -1.037 -13.263 -11.595 1 82.05 239 ALA A O 1
ATOM 1953 N N . SER A 1 240 ? -1.899 -14.249 -13.465 1 92.75 240 SER A N 1
ATOM 1954 C CA . SER A 1 240 ? -1.806 -15.551 -12.812 1 92.75 240 SER A CA 1
ATOM 1955 C C . SER A 1 240 ? -0.389 -15.822 -12.319 1 92.75 240 SER A C 1
ATOM 1957 O O . SER A 1 240 ? 0.584 -15.505 -13.006 1 92.75 240 SER A O 1
ATOM 1959 N N . GLY A 1 241 ? -0.326 -16.365 -11.152 1 96.3 241 GLY A N 1
ATOM 1960 C CA . GLY A 1 241 ? 0.953 -16.62 -10.508 1 96.3 241 GLY A CA 1
ATOM 1961 C C . GLY A 1 241 ? 1.318 -15.574 -9.472 1 96.3 241 GLY A C 1
ATOM 1962 O O . GLY A 1 241 ? 2.318 -15.716 -8.765 1 96.3 241 GLY A O 1
ATOM 1963 N N . SER A 1 242 ? 0.45 -14.59 -9.399 1 95.15 242 SER A N 1
ATOM 1964 C CA . SER A 1 242 ? 0.716 -13.485 -8.484 1 95.15 242 SER A CA 1
ATOM 1965 C C . SER A 1 242 ? 0.585 -13.928 -7.03 1 95.15 242 SER A C 1
ATOM 1967 O O . SER A 1 242 ? -0.39 -14.585 -6.661 1 95.15 242 SER A O 1
ATOM 1969 N N . PRO A 1 243 ? 1.542 -13.588 -6.209 1 96.69 243 PRO A N 1
ATOM 1970 C CA . PRO A 1 243 ? 1.453 -13.94 -4.79 1 96.69 243 PRO A CA 1
ATOM 1971 C C . PRO A 1 243 ? 0.568 -12.981 -3.998 1 96.69 243 PRO A C 1
ATOM 1973 O O . PRO A 1 243 ? 0.506 -11.79 -4.313 1 96.69 243 PRO A O 1
ATOM 1976 N N . GLY A 1 244 ? -0.139 -13.53 -3.073 1 94.63 244 GLY A N 1
ATOM 1977 C CA . GLY A 1 244 ? -0.734 -12.747 -2.003 1 94.63 244 GLY A CA 1
ATOM 1978 C C . GLY A 1 244 ? 0.171 -12.605 -0.793 1 94.63 244 GLY A C 1
ATOM 1979 O O . GLY A 1 244 ? 0.536 -13.601 -0.165 1 94.63 244 GLY A O 1
ATOM 1980 N N . ILE A 1 245 ? 0.508 -11.337 -0.412 1 95.02 245 ILE A N 1
ATOM 1981 C CA . ILE A 1 245 ? 1.549 -11.074 0.576 1 95.02 245 ILE A CA 1
ATOM 1982 C C . ILE A 1 245 ? 0.942 -10.381 1.793 1 95.02 245 ILE A C 1
ATOM 1984 O O . ILE A 1 245 ? 0.175 -9.425 1.653 1 95.02 245 ILE A O 1
ATOM 1988 N N . VAL A 1 246 ? 1.3 -10.901 2.936 1 91.17 246 VAL A N 1
ATOM 1989 C CA . VAL A 1 246 ? 0.971 -10.244 4.196 1 91.17 246 VAL A CA 1
ATOM 1990 C C . VAL A 1 246 ? 2.244 -10.017 5.008 1 91.17 246 VAL A C 1
ATOM 1992 O O . VAL A 1 246 ? 3.302 -10.557 4.679 1 91.17 246 VAL A O 1
ATOM 1995 N N . MET A 1 247 ? 2.089 -9.131 5.954 1 85.08 247 MET A N 1
ATOM 1996 C CA . MET A 1 247 ? 3.19 -8.887 6.881 1 85.08 247 MET A CA 1
ATOM 1997 C C . MET A 1 247 ? 3.087 -9.798 8.1 1 85.08 247 MET A C 1
ATOM 1999 O O . MET A 1 247 ? 2.015 -9.93 8.693 1 85.08 247 MET A O 1
ATOM 2003 N N . GLY A 1 248 ? 4.228 -10.468 8.373 1 75.3 248 GLY A N 1
ATOM 2004 C CA . GLY A 1 248 ? 4.273 -11.357 9.522 1 75.3 248 GLY A CA 1
ATOM 2005 C C . GLY A 1 248 ? 4.429 -10.622 10.84 1 75.3 248 GLY A C 1
ATOM 2006 O O . GLY A 1 248 ? 4.574 -9.398 10.86 1 75.3 248 GLY A O 1
ATOM 2007 N N . ASN A 1 249 ? 4.361 -11.368 11.817 1 65.4 249 ASN A N 1
ATOM 2008 C CA . ASN A 1 249 ? 4.445 -10.849 13.178 1 65.4 249 ASN A CA 1
ATOM 2009 C C . ASN A 1 249 ? 5.817 -10.246 13.464 1 65.4 249 ASN A C 1
ATOM 2011 O O . ASN A 1 249 ? 5.955 -9.401 14.35 1 65.4 249 ASN A O 1
ATOM 2015 N N . ASP A 1 250 ? 6.808 -10.793 12.72 1 64.41 250 ASP A N 1
ATOM 2016 C CA . ASP A 1 250 ? 8.145 -10.268 12.977 1 64.41 250 ASP A CA 1
ATOM 2017 C C . ASP A 1 250 ? 8.358 -8.935 12.263 1 64.41 250 ASP A C 1
ATOM 2019 O O . ASP A 1 250 ? 9.393 -8.288 12.44 1 64.41 250 ASP A O 1
ATOM 2023 N N . ASP A 1 251 ? 7.385 -8.563 11.544 1 62.06 251 ASP A N 1
ATOM 2024 C CA . ASP A 1 251 ? 7.166 -7.261 10.922 1 62.06 251 ASP A CA 1
ATOM 2025 C C . ASP A 1 251 ? 8.221 -6.977 9.856 1 62.06 251 ASP A C 1
ATOM 2027 O O . ASP A 1 251 ? 8.423 -5.826 9.466 1 62.06 251 ASP A O 1
ATOM 2031 N N . GLU A 1 252 ? 8.948 -8.068 9.448 1 75.33 252 GLU A N 1
ATOM 2032 C CA . GLU A 1 252 ? 10.061 -7.747 8.559 1 75.33 252 GLU A CA 1
ATOM 2033 C C . GLU A 1 252 ? 9.97 -8.535 7.255 1 75.33 252 GLU A C 1
ATOM 2035 O O . GLU A 1 252 ? 10.308 -8.019 6.188 1 75.33 252 GLU A O 1
ATOM 2040 N N . GLU A 1 253 ? 9.445 -9.63 7.343 1 87.23 253 GLU A N 1
ATOM 2041 C CA . GLU A 1 253 ? 9.54 -10.471 6.153 1 87.23 253 GLU A CA 1
ATOM 2042 C C . GLU A 1 253 ? 8.173 -10.658 5.5 1 87.23 253 GLU A C 1
ATOM 2044 O O . GLU A 1 253 ? 7.158 -10.765 6.191 1 87.23 253 GLU A O 1
ATOM 2049 N N . PRO A 1 254 ? 8.143 -10.703 4.197 1 94.17 254 PRO A N 1
ATOM 2050 C CA . PRO A 1 254 ? 6.889 -11.022 3.511 1 94.17 254 PRO A CA 1
ATOM 2051 C C . PRO A 1 254 ? 6.446 -12.466 3.731 1 94.17 254 PRO A C 1
ATOM 2053 O O . PRO A 1 254 ? 7.265 -13.386 3.654 1 94.17 254 PRO A O 1
ATOM 2056 N N . ILE A 1 255 ? 5.242 -12.619 4.056 1 94.87 255 ILE A N 1
ATOM 2057 C CA . ILE A 1 255 ? 4.625 -13.937 4.166 1 94.87 255 ILE A CA 1
ATOM 2058 C C . ILE A 1 255 ? 3.684 -14.167 2.986 1 94.87 255 ILE A C 1
ATOM 2060 O O . ILE A 1 255 ? 2.719 -13.423 2.799 1 94.87 255 ILE A O 1
ATOM 2064 N N . CYS A 1 256 ? 4.018 -15.125 2.189 1 96.63 256 CYS A N 1
ATOM 2065 C CA . CYS A 1 256 ? 3.158 -15.504 1.074 1 96.63 256 CYS A CA 1
ATOM 2066 C C . CYS A 1 256 ? 2.052 -16.446 1.533 1 96.63 256 CYS A C 1
ATOM 2068 O O . CYS A 1 256 ? 2.328 -17.501 2.108 1 96.63 256 CYS A O 1
ATOM 2070 N N . THR A 1 257 ? 0.781 -16.106 1.205 1 96.19 257 THR A N 1
ATOM 2071 C CA . THR A 1 257 ? -0.319 -16.888 1.758 1 96.19 257 THR A CA 1
ATOM 2072 C C . THR A 1 257 ? -1.078 -17.613 0.65 1 96.19 257 THR A C 1
ATOM 2074 O O . THR A 1 257 ? -1.725 -18.632 0.898 1 96.19 257 THR A O 1
ATOM 2077 N N . LEU A 1 258 ? -1.006 -17.103 -0.545 1 96.33 258 LEU A N 1
ATOM 2078 C CA . LEU A 1 258 ? -1.721 -17.686 -1.674 1 96.33 258 LEU A CA 1
ATOM 2079 C C . LEU A 1 258 ? -1.112 -17.233 -2.996 1 96.33 258 LEU A C 1
ATOM 2081 O O . LEU A 1 258 ? -0.217 -16.384 -3.014 1 96.33 258 LEU A O 1
ATOM 2085 N N . MET A 1 259 ? -1.532 -17.827 -4.047 1 97.21 259 MET A N 1
ATOM 2086 C CA . MET A 1 259 ? -1.163 -17.456 -5.41 1 97.21 259 MET A CA 1
ATOM 2087 C C . MET A 1 259 ? -2.399 -17.347 -6.297 1 97.21 259 MET A C 1
ATOM 2089 O O . MET A 1 259 ? -3.23 -18.257 -6.326 1 97.21 259 MET A O 1
ATOM 2093 N N . LEU A 1 260 ? -2.502 -16.273 -7.021 1 95.39 260 LEU A N 1
ATOM 2094 C CA . LEU A 1 260 ? -3.615 -16.059 -7.939 1 95.39 260 LEU A CA 1
ATOM 2095 C C . LEU A 1 260 ? -3.572 -17.061 -9.088 1 95.39 260 LEU A C 1
ATOM 2097 O O . LEU A 1 260 ? -2.529 -17.24 -9.722 1 95.39 260 LEU A O 1
ATOM 2101 N N . VAL A 1 261 ? -4.751 -17.61 -9.419 1 94.99 261 VAL A N 1
ATOM 2102 C CA . VAL A 1 261 ? -4.709 -18.62 -10.472 1 94.99 261 VAL A CA 1
ATOM 2103 C C . VAL A 1 261 ? -5.744 -18.291 -11.545 1 94.99 261 VAL A C 1
ATOM 2105 O O . VAL A 1 261 ? -5.535 -18.576 -12.726 1 94.99 261 VAL A O 1
ATOM 2108 N N . ARG A 1 262 ? -6.872 -17.694 -11.076 1 91.55 262 ARG A N 1
ATOM 2109 C CA . ARG A 1 262 ? -7.86 -17.405 -12.11 1 91.55 262 ARG A CA 1
ATOM 2110 C C . ARG A 1 262 ? -8.944 -16.469 -11.585 1 91.55 262 ARG A C 1
ATOM 2112 O O . ARG A 1 262 ? -8.987 -16.169 -10.391 1 91.55 262 ARG A O 1
ATOM 2119 N N . GLY A 1 263 ? -9.752 -16.032 -12.553 1 89.04 263 GLY A N 1
ATOM 2120 C CA . GLY A 1 263 ? -10.941 -15.247 -12.263 1 89.04 263 GLY A CA 1
ATOM 2121 C C . GLY A 1 263 ? -12.215 -15.874 -12.797 1 89.04 263 GLY A C 1
ATOM 2122 O O . GLY A 1 263 ? -12.17 -16.71 -13.702 1 89.04 263 GLY A O 1
ATOM 2123 N N . PHE A 1 264 ? -13.282 -15.567 -12.141 1 88.75 264 PHE A N 1
ATOM 2124 C CA . PHE A 1 264 ? -14.61 -15.986 -12.574 1 88.75 264 PHE A CA 1
ATOM 2125 C C . PHE A 1 264 ? -15.436 -14.787 -13.024 1 88.75 264 PHE A C 1
ATOM 2127 O O . PHE A 1 264 ? -15.298 -13.691 -12.478 1 88.75 264 PHE A O 1
ATOM 2134 N N . PRO A 1 265 ? -16.37 -14.981 -13.956 1 87.66 265 PRO A N 1
ATOM 2135 C CA . PRO A 1 265 ? -16.554 -16.199 -14.749 1 87.66 265 PRO A CA 1
ATOM 2136 C C . PRO A 1 265 ? -15.47 -16.382 -15.809 1 87.66 265 PRO A C 1
ATOM 2138 O O . PRO A 1 265 ? -14.827 -15.41 -16.214 1 87.66 265 PRO A O 1
ATOM 2141 N N . LYS A 1 266 ? -15.276 -17.625 -16.192 1 78.91 266 LYS A N 1
ATOM 2142 C CA . LYS A 1 266 ? -14.223 -17.958 -17.148 1 78.91 266 LYS A CA 1
ATOM 2143 C C . LYS A 1 266 ? -14.382 -17.16 -18.44 1 78.91 266 LYS A C 1
ATOM 2145 O O . LYS A 1 266 ? -13.391 -16.793 -19.074 1 78.91 266 LYS A O 1
ATOM 2150 N N . GLN A 1 267 ? -15.661 -16.797 -18.799 1 61.82 267 GLN A N 1
ATOM 2151 C CA . GLN A 1 267 ? -15.952 -16.114 -20.055 1 61.82 267 GLN A CA 1
ATOM 2152 C C . GLN A 1 267 ? -15.819 -14.601 -19.903 1 61.82 267 GLN A C 1
ATOM 2154 O O . GLN A 1 267 ? -15.892 -13.864 -20.888 1 61.82 267 GLN A O 1
ATOM 2159 N N . ALA A 1 268 ? -15.877 -14.114 -18.611 1 56.58 268 ALA A N 1
ATOM 2160 C CA . ALA A 1 268 ? -15.885 -12.67 -18.39 1 56.58 268 ALA A CA 1
ATOM 2161 C C . ALA A 1 268 ? -14.703 -12.001 -19.085 1 56.58 268 ALA A C 1
ATOM 2163 O O . ALA A 1 268 ? -14.767 -10.821 -19.435 1 56.58 268 ALA A O 1
ATOM 2164 N N . PHE A 1 269 ? -13.661 -12.703 -19.355 1 53.99 269 PHE A N 1
ATOM 2165 C CA . PHE A 1 269 ? -12.456 -12.026 -19.82 1 53.99 269 PHE A CA 1
ATOM 2166 C C . PHE A 1 269 ? -12.522 -11.776 -21.322 1 53.99 269 PHE A C 1
ATOM 2168 O O . PHE A 1 269 ? -11.974 -10.788 -21.817 1 53.99 269 PHE A O 1
ATOM 2175 N N . PRO A 1 270 ? -12.969 -12.782 -22.076 1 44.54 270 PRO A N 1
ATOM 2176 C CA . PRO A 1 270 ? -12.932 -12.518 -23.516 1 44.54 270 PRO A CA 1
ATOM 2177 C C . PRO A 1 270 ? -13.921 -11.437 -23.944 1 44.54 270 PRO A C 1
ATOM 2179 O O . PRO A 1 270 ? -13.722 -10.784 -24.972 1 44.54 270 PRO A O 1
ATOM 2182 N N . GLU A 1 271 ? -15.119 -11.395 -23.359 1 42.31 271 GLU A N 1
ATOM 2183 C CA . GLU A 1 271 ? -16.169 -10.68 -24.079 1 42.31 271 GLU A CA 1
ATOM 2184 C C . GLU A 1 271 ? -16.213 -9.21 -23.674 1 42.31 271 GLU A C 1
ATOM 2186 O O . GLU A 1 271 ? -15.858 -8.86 -22.546 1 42.31 271 GLU A O 1
ATOM 2191 N N . ASN A 1 272 ? -15.907 -8.31 -24.638 1 44.11 272 ASN A N 1
ATOM 2192 C CA . ASN A 1 272 ? -16.056 -6.86 -24.707 1 44.11 272 ASN A CA 1
ATOM 2193 C C . ASN A 1 272 ? -17.129 -6.361 -23.743 1 44.11 272 ASN A C 1
ATOM 2195 O O . ASN A 1 272 ? -17.547 -5.204 -23.818 1 44.11 272 ASN A O 1
ATOM 2199 N N . GLY A 1 273 ? -17.832 -7.227 -23.079 1 48.34 273 GLY A N 1
ATOM 2200 C CA . GLY A 1 273 ? -19.034 -6.665 -22.484 1 48.34 273 GLY A CA 1
ATOM 2201 C C . GLY A 1 273 ? -18.852 -6.27 -21.031 1 48.34 273 GLY A C 1
ATOM 2202 O O . GLY A 1 273 ? -17.832 -6.591 -20.418 1 48.34 273 GLY A O 1
ATOM 2203 N N . ASP A 1 274 ? -19.415 -5.315 -20.583 1 60.53 274 ASP A N 1
ATOM 2204 C CA . ASP A 1 274 ? -19.727 -4.773 -19.264 1 60.53 274 ASP A CA 1
ATOM 2205 C C . ASP A 1 274 ? -20.243 -5.864 -18.329 1 60.53 274 ASP A C 1
ATOM 2207 O O . ASP A 1 274 ? -21.397 -6.285 -18.434 1 60.53 274 ASP A O 1
ATOM 2211 N N . PHE A 1 275 ? -19.245 -6.809 -17.907 1 70.88 275 PHE A N 1
ATOM 2212 C CA . PHE A 1 275 ? -19.709 -7.754 -16.898 1 70.88 275 PHE A CA 1
ATOM 2213 C C . PHE A 1 275 ? -19.856 -7.071 -15.543 1 70.88 275 PHE A C 1
ATOM 2215 O O . PHE A 1 275 ? -18.962 -6.341 -15.11 1 70.88 275 PHE A O 1
ATOM 2222 N N . PRO A 1 276 ? -20.99 -7.269 -14.982 1 77 276 PRO A N 1
ATOM 2223 C CA . PRO A 1 276 ? -21.194 -6.626 -13.683 1 77 276 PRO A CA 1
ATOM 2224 C C . PRO A 1 276 ? -20.179 -7.076 -12.635 1 77 276 PRO A C 1
ATOM 2226 O O . PRO A 1 276 ? -19.906 -8.272 -12.508 1 77 276 PRO A O 1
ATOM 2229 N N . HIS A 1 277 ? -19.688 -6.216 -11.954 1 76.75 277 HIS A N 1
ATOM 2230 C CA . HIS A 1 277 ? -18.666 -6.453 -10.94 1 76.75 277 HIS A CA 1
ATOM 2231 C C . HIS A 1 277 ? -19.141 -7.468 -9.905 1 76.75 277 HIS A C 1
ATOM 2233 O O . HIS A 1 277 ? -18.354 -8.288 -9.428 1 76.75 277 HIS A O 1
ATOM 2239 N N . GLU A 1 278 ? -20.367 -7.406 -9.661 1 81.81 278 GLU A N 1
ATOM 2240 C CA . GLU A 1 278 ? -20.898 -8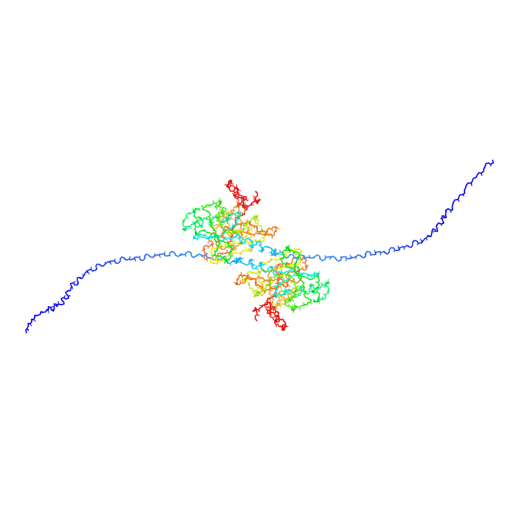.256 -8.6 1 81.81 278 GLU A CA 1
ATOM 2241 C C . GLU A 1 278 ? -20.833 -9.73 -8.989 1 81.81 278 GLU A C 1
ATOM 2243 O O . GLU A 1 278 ? -20.94 -10.609 -8.132 1 81.81 278 GLU A O 1
ATOM 2248 N N . LYS A 1 279 ? -20.551 -9.973 -10.289 1 86.04 279 LYS A N 1
ATOM 2249 C CA . LYS A 1 279 ? -20.514 -11.357 -10.754 1 86.04 279 LYS A CA 1
ATOM 2250 C C . LYS A 1 279 ? -19.078 -11.845 -10.913 1 86.04 279 LYS A C 1
ATOM 2252 O O . LYS A 1 279 ? -18.845 -13.011 -11.24 1 86.04 279 LYS A O 1
ATOM 2257 N N . MET A 1 280 ? -18.201 -10.974 -10.662 1 85.75 280 MET A N 1
ATOM 2258 C CA . MET A 1 280 ? -16.798 -11.317 -10.874 1 85.75 280 MET A CA 1
ATOM 2259 C C . MET A 1 280 ? -16.103 -11.607 -9.547 1 85.75 280 MET A C 1
ATOM 2261 O O . MET A 1 280 ? -16.364 -10.939 -8.546 1 85.75 280 MET A O 1
ATOM 2265 N N . ILE A 1 281 ? -15.201 -12.594 -9.58 1 87.99 281 ILE A N 1
ATOM 2266 C CA . ILE A 1 281 ? -14.435 -12.95 -8.391 1 87.99 281 ILE A CA 1
ATOM 2267 C C . ILE A 1 281 ? -13.144 -13.657 -8.8 1 87.99 281 ILE A C 1
ATOM 2269 O O . ILE A 1 281 ? -13.089 -14.301 -9.85 1 87.99 281 ILE A O 1
ATOM 2273 N N . GLU A 1 282 ? -12.139 -13.477 -7.992 1 90.82 282 GLU A N 1
ATOM 2274 C CA . GLU A 1 282 ? -10.855 -14.121 -8.25 1 90.82 282 GLU A CA 1
ATOM 2275 C C . GLU A 1 282 ? -10.628 -15.298 -7.307 1 90.82 282 GLU A C 1
ATOM 2277 O O . GLU A 1 282 ? -11.224 -15.361 -6.229 1 90.82 282 GLU A O 1
ATOM 2282 N N . GLN A 1 283 ? -9.813 -16.168 -7.763 1 93.94 283 GLN A N 1
ATOM 2283 C CA . GLN A 1 283 ? -9.483 -17.345 -6.965 1 93.94 283 GLN A CA 1
ATOM 2284 C C . GLN A 1 283 ? -7.973 -17.54 -6.871 1 93.94 283 GLN A C 1
ATOM 2286 O O . GLN A 1 283 ? -7.255 -17.356 -7.856 1 93.94 283 GLN A O 1
ATOM 2291 N N . GLY A 1 284 ? -7.533 -17.882 -5.706 1 95.71 284 GLY A N 1
ATOM 2292 C CA . GLY A 1 284 ? -6.141 -18.231 -5.466 1 95.71 284 GLY A CA 1
ATOM 2293 C C . GLY A 1 284 ? -5.973 -19.572 -4.778 1 95.71 284 GLY A C 1
ATOM 2294 O O . GLY A 1 284 ? -6.866 -20.023 -4.058 1 95.71 284 GLY A O 1
ATOM 2295 N N . VAL A 1 285 ? -4.907 -20.241 -5.053 1 98.05 285 VAL A N 1
ATOM 2296 C CA . VAL A 1 285 ? -4.546 -21.462 -4.339 1 98.05 285 VAL A CA 1
ATOM 2297 C C . VAL A 1 285 ? -3.738 -21.111 -3.092 1 98.05 285 VAL A C 1
ATOM 2299 O O . VAL A 1 285 ? -2.87 -20.235 -3.133 1 98.05 285 VAL A O 1
ATOM 2302 N N . THR A 1 286 ? -3.996 -21.81 -1.973 1 97.6 286 THR A N 1
ATOM 2303 C CA . THR A 1 286 ? -3.307 -21.501 -0.725 1 97.6 286 THR A CA 1
ATOM 2304 C C . THR A 1 286 ? -1.937 -22.172 -0.682 1 97.6 286 THR A C 1
ATOM 2306 O O . THR A 1 286 ? -1.757 -23.263 -1.228 1 97.6 286 THR A O 1
ATOM 2309 N N . MET A 1 287 ? -1.037 -21.533 0.043 1 97.61 287 MET A N 1
ATOM 2310 C CA . MET A 1 287 ? 0.293 -22.119 0.19 1 97.61 287 MET A CA 1
ATOM 2311 C C . MET A 1 287 ? 0.231 -23.416 0.989 1 97.61 287 MET A C 1
ATOM 2313 O O . MET A 1 287 ? 1.009 -24.34 0.743 1 97.61 287 MET A O 1
ATOM 2317 N N . GLU A 1 288 ? -0.705 -23.469 1.859 1 96.25 288 GLU A N 1
ATOM 2318 C CA . GLU A 1 288 ? -0.894 -24.693 2.633 1 96.25 288 GLU A CA 1
ATOM 2319 C C . GLU A 1 288 ? -1.272 -25.864 1.731 1 96.25 288 GLU A C 1
ATOM 2321 O O . GLU A 1 288 ? -0.738 -26.965 1.879 1 96.25 288 GLU A O 1
ATOM 2326 N N . ALA A 1 289 ? -2.194 -25.645 0.854 1 97.37 289 ALA A N 1
ATOM 2327 C CA . ALA A 1 289 ? -2.629 -26.698 -0.06 1 97.37 289 ALA A CA 1
ATOM 2328 C C . ALA A 1 289 ? -1.482 -27.155 -0.957 1 97.37 289 ALA A C 1
ATOM 2330 O O . ALA A 1 289 ? -1.337 -28.349 -1.23 1 97.37 289 ALA A O 1
ATOM 2331 N N . ILE A 1 290 ? -0.684 -26.207 -1.427 1 97.54 290 ILE A N 1
ATOM 2332 C CA . ILE A 1 290 ? 0.463 -26.541 -2.264 1 97.54 290 ILE A CA 1
ATOM 2333 C C . ILE A 1 290 ? 1.448 -27.398 -1.472 1 97.54 290 ILE A C 1
ATOM 2335 O O . ILE A 1 290 ? 1.909 -28.434 -1.956 1 97.54 290 ILE A O 1
ATOM 2339 N N . ALA A 1 291 ? 1.761 -27.002 -0.269 1 96.09 291 ALA A N 1
ATOM 2340 C CA . ALA A 1 291 ? 2.709 -27.731 0.57 1 96.09 291 ALA A CA 1
ATOM 2341 C C . ALA A 1 291 ? 2.233 -29.158 0.825 1 96.09 291 ALA A C 1
ATOM 2343 O O . ALA A 1 291 ? 3.017 -30.105 0.741 1 96.09 291 ALA A O 1
ATOM 2344 N N . LYS A 1 292 ? 0.977 -29.301 1.145 1 94.07 292 LYS A N 1
ATOM 2345 C CA . LYS A 1 292 ? 0.408 -30.623 1.394 1 94.07 292 LYS A CA 1
ATOM 2346 C C . LYS A 1 292 ? 0.491 -31.501 0.149 1 94.07 292 LYS A C 1
ATOM 2348 O O . LYS A 1 292 ? 0.823 -32.685 0.239 1 94.07 292 LYS A O 1
ATOM 2353 N N . LYS A 1 293 ? 0.181 -30.907 -0.975 1 95.2 293 LYS A N 1
ATOM 2354 C CA . LYS A 1 293 ? 0.195 -31.662 -2.224 1 95.2 293 LYS A CA 1
ATOM 2355 C C . LYS A 1 293 ? 1.604 -32.146 -2.558 1 95.2 293 LYS A C 1
ATOM 2357 O O . LYS A 1 293 ? 1.791 -33.293 -2.97 1 95.2 293 LYS A O 1
ATOM 2362 N N . ILE A 1 294 ? 2.571 -31.29 -2.387 1 93.7 294 ILE A N 1
ATOM 2363 C CA . ILE A 1 294 ? 3.953 -31.637 -2.697 1 93.7 294 ILE A CA 1
ATOM 2364 C C . ILE A 1 294 ? 4.403 -32.8 -1.816 1 93.7 294 ILE A C 1
ATOM 2366 O O . ILE A 1 294 ? 5.124 -33.691 -2.273 1 93.7 294 ILE A O 1
ATOM 2370 N N . CYS A 1 295 ? 4.004 -32.819 -0.623 1 88.56 295 CYS A N 1
ATOM 2371 C CA . CYS A 1 295 ? 4.357 -33.883 0.309 1 88.56 295 CYS A CA 1
ATOM 2372 C C . CYS A 1 295 ? 3.812 -35.226 -0.164 1 88.56 295 CYS A C 1
ATOM 2374 O O . CYS A 1 295 ? 4.381 -36.274 0.144 1 88.56 295 CYS A O 1
ATOM 2376 N N . SER A 1 296 ? 2.812 -35.122 -0.98 1 89.42 296 SER A N 1
ATOM 2377 C CA . SER A 1 296 ? 2.172 -36.356 -1.423 1 89.42 296 SER A CA 1
ATOM 2378 C C . SER A 1 296 ? 2.791 -36.865 -2.721 1 89.42 296 SER A C 1
ATOM 2380 O O . SER A 1 296 ? 2.457 -37.956 -3.188 1 89.42 296 SER A O 1
ATOM 2382 N N . MET A 1 297 ? 3.757 -36.142 -3.374 1 88.72 297 MET A N 1
ATOM 2383 C CA . MET A 1 297 ? 4.285 -36.452 -4.7 1 88.72 297 MET A CA 1
ATOM 2384 C C . MET A 1 297 ? 5.551 -37.296 -4.597 1 88.72 297 MET A C 1
ATOM 2386 O O . MET A 1 297 ? 6.201 -37.572 -5.607 1 88.72 297 MET A O 1
ATOM 2390 N N . GLY A 1 298 ? 5.981 -37.774 -3.487 1 83.59 298 GLY A N 1
ATOM 2391 C CA . GLY A 1 298 ? 7.131 -38.658 -3.377 1 83.59 298 GLY A CA 1
ATOM 2392 C C . GLY A 1 298 ? 8.32 -38.007 -2.697 1 83.59 298 GLY A C 1
ATOM 2393 O O . GLY A 1 298 ? 8.222 -36.88 -2.208 1 83.59 298 GLY A O 1
ATOM 2394 N N . LYS A 1 299 ? 9.439 -38.703 -2.735 1 79.16 299 LYS A N 1
ATOM 2395 C CA . LYS A 1 299 ? 10.603 -38.326 -1.939 1 79.16 299 LYS A CA 1
ATOM 2396 C C . LYS A 1 299 ? 11.256 -37.059 -2.485 1 79.16 299 LYS A C 1
ATOM 2398 O O . LYS A 1 299 ? 11.641 -36.174 -1.719 1 79.16 299 LYS A O 1
ATOM 2403 N N . SER A 1 300 ? 11.39 -37.006 -3.798 1 83.09 300 SER A N 1
ATOM 2404 C CA . SER A 1 300 ? 12.021 -35.84 -4.407 1 83.09 300 SER A CA 1
ATOM 2405 C C . SER A 1 300 ? 11.217 -34.572 -4.138 1 83.09 300 SER A C 1
ATOM 2407 O O . SER A 1 300 ? 11.79 -33.504 -3.912 1 83.09 300 SER A O 1
ATOM 2409 N N . ALA A 1 301 ? 9.96 -34.73 -4.102 1 86.12 301 ALA A N 1
ATOM 2410 C CA . ALA A 1 301 ? 9.081 -33.589 -3.857 1 86.12 301 ALA A CA 1
ATOM 2411 C C . ALA A 1 301 ? 9.153 -33.146 -2.398 1 86.12 301 ALA A C 1
ATOM 2413 O O . ALA A 1 301 ? 9.021 -31.957 -2.098 1 86.12 301 ALA A O 1
ATOM 2414 N N . LYS A 1 302 ? 9.465 -34.124 -1.524 1 85.45 302 LYS A N 1
ATOM 2415 C CA . LYS A 1 302 ? 9.614 -33.792 -0.11 1 85.45 302 LYS A CA 1
ATOM 2416 C C . LYS A 1 302 ? 10.858 -32.94 0.126 1 85.45 302 LYS A C 1
ATOM 2418 O O . LYS A 1 302 ? 10.847 -32.035 0.964 1 85.45 302 LYS A O 1
ATOM 2423 N N . ILE A 1 303 ? 11.879 -33.245 -0.626 1 89.69 303 ILE A N 1
ATOM 2424 C CA . ILE A 1 303 ? 13.099 -32.45 -0.539 1 89.69 303 ILE A CA 1
ATOM 2425 C C . ILE A 1 303 ? 12.824 -31.027 -1.019 1 89.69 303 ILE A C 1
ATOM 2427 O O . ILE A 1 303 ? 13.287 -30.06 -0.41 1 89.69 303 ILE A O 1
ATOM 2431 N N . LEU A 1 304 ? 12.044 -30.977 -2.069 1 92.81 304 LEU A N 1
ATOM 2432 C CA . LEU A 1 304 ? 11.637 -29.68 -2.6 1 92.81 304 LEU A CA 1
ATOM 2433 C C . LEU A 1 304 ? 10.84 -28.895 -1.564 1 92.81 304 LEU A C 1
ATOM 2435 O O . LEU A 1 304 ? 11.059 -27.694 -1.386 1 92.81 304 LEU A O 1
ATOM 2439 N N . LYS A 1 305 ? 9.97 -29.564 -0.87 1 93.5 305 LYS A N 1
ATOM 2440 C CA . LYS A 1 305 ? 9.142 -28.936 0.155 1 93.5 305 LYS A CA 1
ATOM 2441 C C . LYS A 1 305 ? 10.001 -28.316 1.253 1 93.5 305 LYS A C 1
ATOM 2443 O O . LYS A 1 305 ? 9.734 -27.199 1.702 1 93.5 305 LYS A O 1
ATOM 2448 N N . ILE A 1 306 ? 11.007 -29.037 1.667 1 93.01 306 ILE A N 1
ATOM 2449 C CA . ILE A 1 306 ? 11.889 -28.555 2.725 1 93.01 306 ILE A CA 1
ATOM 2450 C C . ILE A 1 306 ? 12.671 -27.34 2.231 1 93.01 306 ILE A C 1
ATOM 2452 O O . ILE A 1 306 ? 12.834 -26.36 2.963 1 93.01 306 ILE A O 1
ATOM 2456 N N . ASP A 1 307 ? 13.147 -27.422 1.031 1 94.67 307 ASP A N 1
ATOM 2457 C CA . ASP A 1 307 ? 13.922 -26.324 0.464 1 94.67 307 ASP A CA 1
ATOM 2458 C C . ASP A 1 307 ? 13.079 -25.056 0.354 1 94.67 307 ASP A C 1
ATOM 2460 O O . ASP A 1 307 ? 13.575 -23.951 0.587 1 94.67 307 ASP A O 1
ATOM 2464 N N . ILE A 1 308 ? 11.801 -25.18 0.062 1 94.53 308 ILE A N 1
ATOM 2465 C CA . ILE A 1 308 ? 10.946 -24.037 -0.237 1 94.53 308 ILE A CA 1
ATOM 2466 C C . ILE A 1 308 ? 10.239 -23.574 1.035 1 94.53 308 ILE A C 1
ATOM 2468 O O . ILE A 1 308 ? 10.301 -22.396 1.394 1 94.53 308 ILE A O 1
ATOM 2472 N N . PHE A 1 309 ? 9.602 -24.531 1.757 1 94.13 309 PHE A N 1
ATOM 2473 C CA . PHE A 1 309 ? 8.682 -24.167 2.828 1 94.13 309 PHE A CA 1
ATOM 2474 C C . PHE A 1 309 ? 9.345 -24.332 4.19 1 94.13 309 PHE A C 1
ATOM 2476 O O . PHE A 1 309 ? 8.784 -23.93 5.212 1 94.13 309 PHE A O 1
ATOM 2483 N N . GLY A 1 310 ? 10.488 -24.847 4.201 1 90.48 310 GLY A N 1
ATOM 2484 C CA . GLY A 1 310 ? 11.113 -25.117 5.487 1 90.48 310 GLY A CA 1
ATOM 2485 C C . GLY A 1 310 ? 10.213 -25.885 6.437 1 90.48 310 GLY A C 1
ATOM 2486 O O . GLY A 1 310 ? 9.688 -26.943 6.084 1 90.48 310 GLY A O 1
ATOM 2487 N N . ASP A 1 311 ? 9.975 -25.244 7.617 1 83.56 311 ASP A N 1
ATOM 2488 C CA . ASP A 1 311 ? 9.18 -25.91 8.645 1 83.56 311 ASP A CA 1
ATOM 2489 C C . ASP A 1 311 ? 7.721 -25.463 8.586 1 83.56 311 ASP A C 1
ATOM 2491 O O . ASP A 1 311 ? 6.921 -25.822 9.452 1 83.56 311 ASP A O 1
ATOM 2495 N N . HIS A 1 312 ? 7.544 -24.755 7.527 1 85.98 312 HIS A N 1
ATOM 2496 C CA . HIS A 1 312 ? 6.162 -24.299 7.416 1 85.98 312 HIS A CA 1
ATOM 2497 C C . HIS A 1 312 ? 5.249 -25.422 6.934 1 85.98 312 HIS A C 1
ATOM 2499 O O . HIS A 1 312 ? 5.648 -26.237 6.099 1 85.98 312 HIS A O 1
ATOM 2505 N N . PHE A 1 313 ? 3.987 -25.501 7.464 1 81.68 313 PHE A N 1
ATOM 2506 C CA . PHE A 1 313 ? 2.94 -26.46 7.134 1 81.68 313 PHE A CA 1
ATOM 2507 C C . PHE A 1 313 ? 3.423 -27.888 7.358 1 81.68 313 PHE A C 1
ATOM 2509 O O . PHE A 1 313 ? 3.641 -28.633 6.401 1 81.68 313 PHE A O 1
ATOM 2516 N N . PRO A 1 314 ? 3.641 -28.286 8.548 1 71.84 314 PRO A N 1
ATOM 2517 C CA . PRO A 1 314 ? 4.135 -29.64 8.807 1 71.84 314 PRO A CA 1
ATOM 2518 C C . PRO A 1 314 ? 3.164 -30.721 8.337 1 71.84 314 PRO A C 1
ATOM 2520 O O . PRO A 1 314 ? 1.956 -30.481 8.26 1 71.84 314 PRO A O 1
ATOM 2523 N N . MET B 1 1 ? 36.737 12.125 -118.466 1 17.89 1 MET B N 1
ATOM 2524 C CA . MET B 1 1 ? 37.396 10.83 -118.32 1 17.89 1 MET B CA 1
ATOM 2525 C C . MET B 1 1 ? 37.62 10.495 -116.849 1 17.89 1 MET B C 1
ATOM 2527 O O . MET B 1 1 ? 38.363 9.568 -116.526 1 17.89 1 MET B O 1
ATOM 2531 N N . PHE B 1 2 ? 37.333 11.38 -116.049 1 17.21 2 PHE B N 1
ATOM 2532 C CA . PHE B 1 2 ? 37.838 11.318 -114.683 1 17.21 2 PHE B CA 1
ATOM 2533 C C . PHE B 1 2 ? 37.307 10.084 -113.964 1 17.21 2 PHE B C 1
ATOM 2535 O O . PHE B 1 2 ? 36.147 9.707 -114.142 1 17.21 2 PHE B O 1
ATOM 2542 N N . SER B 1 3 ? 37.981 9.372 -113.085 1 16.94 3 SER B N 1
ATOM 2543 C CA . SER B 1 3 ? 38.568 8.161 -112.521 1 16.94 3 SER B CA 1
ATOM 2544 C C . SER B 1 3 ? 37.729 7.625 -111.365 1 16.94 3 SER B C 1
ATOM 2546 O O . SER B 1 3 ? 37.368 6.447 -111.348 1 16.94 3 SER B O 1
ATOM 2548 N N . GLY B 1 4 ? 38.052 8.081 -110.135 1 15.62 4 GLY B N 1
ATOM 2549 C CA . GLY B 1 4 ? 38.628 7.23 -109.106 1 15.62 4 GLY B CA 1
ATOM 2550 C C . GLY B 1 4 ? 37.603 6.35 -108.417 1 15.62 4 GLY B C 1
ATOM 2551 O O . GLY B 1 4 ? 36.399 6.508 -108.628 1 15.62 4 GLY B O 1
ATOM 2552 N N . ARG B 1 5 ? 37.738 6.205 -106.959 1 15.34 5 ARG B N 1
ATOM 2553 C CA . ARG B 1 5 ? 38.235 5.116 -106.124 1 15.34 5 ARG B CA 1
ATOM 2554 C C . ARG B 1 5 ? 37.083 4.351 -105.481 1 15.34 5 ARG B C 1
ATOM 2556 O O . ARG B 1 5 ? 37.022 3.122 -105.568 1 15.34 5 ARG B O 1
ATOM 2563 N N . ASN B 1 6 ? 36.786 4.847 -104.212 1 15.83 6 ASN B N 1
ATOM 2564 C CA . ASN B 1 6 ? 37.092 4.091 -103.003 1 15.83 6 ASN B CA 1
ATOM 2565 C C . ASN B 1 6 ? 35.97 3.118 -102.652 1 15.83 6 ASN B C 1
ATOM 2567 O O . ASN B 1 6 ? 34.824 3.311 -103.062 1 15.83 6 ASN B O 1
ATOM 2571 N N . GLY B 1 7 ? 36.122 2.149 -101.755 1 16.01 7 GLY B N 1
ATOM 2572 C CA . GLY B 1 7 ? 36.04 0.733 -101.436 1 16.01 7 GLY B CA 1
ATOM 2573 C C . GLY B 1 7 ? 34.772 0.361 -100.691 1 16.01 7 GLY B C 1
ATOM 2574 O O . GLY B 1 7 ? 34.023 -0.515 -101.129 1 16.01 7 GLY B O 1
ATOM 2575 N N . ALA B 1 8 ? 34.752 0.577 -99.236 1 15.47 8 ALA B N 1
ATOM 2576 C CA . ALA B 1 8 ? 34.86 -0.586 -98.36 1 15.47 8 ALA B CA 1
ATOM 2577 C C . ALA B 1 8 ? 33.486 -1.182 -98.067 1 15.47 8 ALA B C 1
ATOM 2579 O O . ALA B 1 8 ? 33.226 -2.345 -98.383 1 15.47 8 ALA B O 1
ATOM 2580 N N . ASP B 1 9 ? 32.977 -1.028 -96.623 1 16.12 9 ASP B N 1
ATOM 2581 C CA . ASP B 1 9 ? 32.879 -2.027 -95.563 1 16.12 9 ASP B CA 1
ATOM 2582 C C . ASP B 1 9 ? 31.467 -2.602 -95.48 1 16.12 9 ASP B C 1
ATOM 2584 O O . ASP B 1 9 ? 30.504 -1.961 -95.904 1 16.12 9 ASP B O 1
ATOM 2588 N N . ARG B 1 10 ? 31.15 -3.832 -94.788 1 16.28 10 ARG B N 1
ATOM 2589 C CA . ARG B 1 10 ? 30.531 -5.153 -94.825 1 16.28 10 ARG B CA 1
ATOM 2590 C C . ARG B 1 10 ? 29.208 -5.159 -94.067 1 16.28 10 ARG B C 1
ATOM 2592 O O . ARG B 1 10 ? 28.487 -6.16 -94.074 1 16.28 10 ARG B O 1
ATOM 2599 N N . LYS B 1 11 ? 28.86 -4.009 -93.184 1 16.54 11 LYS B N 1
ATOM 2600 C CA . LYS B 1 11 ? 28.383 -4.48 -91.886 1 16.54 11 LYS B CA 1
ATOM 2601 C C . LYS B 1 11 ? 27.057 -5.222 -92.024 1 16.54 11 LYS B C 1
ATOM 2603 O O . LYS B 1 11 ? 26.134 -4.738 -92.683 1 16.54 11 LYS B O 1
ATOM 2608 N N . ARG B 1 12 ? 26.892 -6.492 -91.504 1 16.47 12 ARG B N 1
ATOM 2609 C CA . ARG B 1 12 ? 26.093 -7.71 -91.588 1 16.47 12 ARG B CA 1
ATOM 2610 C C . ARG B 1 12 ? 24.767 -7.547 -90.852 1 16.47 12 ARG B C 1
ATOM 2612 O O . ARG B 1 12 ? 24.744 -7.408 -89.627 1 16.47 12 ARG B O 1
ATOM 2619 N N . LYS B 1 13 ? 23.796 -6.749 -91.304 1 16.58 13 LYS B N 1
ATOM 2620 C CA . LYS B 1 13 ? 22.599 -6.321 -90.587 1 16.58 13 LYS B CA 1
ATOM 2621 C C . LYS B 1 13 ? 21.701 -7.51 -90.258 1 16.58 13 LYS B C 1
ATOM 2623 O O . LYS B 1 13 ? 20.544 -7.333 -89.869 1 16.58 13 LYS B O 1
ATOM 2628 N N . GLN B 1 14 ? 22.224 -8.785 -90.269 1 16.66 14 GLN B N 1
ATOM 2629 C CA . GLN B 1 14 ? 21.221 -9.794 -90.595 1 16.66 14 GLN B CA 1
ATOM 2630 C C . GLN B 1 14 ? 20.192 -9.928 -89.476 1 16.66 14 GLN B C 1
ATOM 2632 O O . GLN B 1 14 ? 19.237 -10.698 -89.593 1 16.66 14 GLN B O 1
ATOM 2637 N N . GLY B 1 15 ? 20.284 -9.08 -88.364 1 18.75 15 GLY B N 1
ATOM 2638 C CA . GLY B 1 15 ? 19.992 -9.878 -87.185 1 18.75 15 GLY B CA 1
ATOM 2639 C C . GLY B 1 15 ? 18.579 -10.43 -87.173 1 18.75 15 GLY B C 1
ATOM 2640 O O . GLY B 1 15 ? 17.67 -9.838 -87.758 1 18.75 15 GLY B O 1
ATOM 2641 N N . PRO B 1 16 ? 18.355 -11.797 -87.17 1 19.68 16 PRO B N 1
ATOM 2642 C CA . PRO B 1 16 ? 17.233 -12.729 -87.31 1 19.68 16 PRO B CA 1
ATOM 2643 C C . PRO B 1 16 ? 16.084 -12.416 -86.354 1 19.68 16 PRO B C 1
ATOM 2645 O O . PRO B 1 16 ? 16.313 -12.176 -85.166 1 19.68 16 PRO B O 1
ATOM 2648 N N . SER B 1 17 ? 15.135 -11.56 -86.738 1 20.41 17 SER B N 1
ATOM 2649 C CA . SER B 1 17 ? 14.101 -10.945 -85.911 1 20.41 17 SER B CA 1
ATOM 2650 C C . SER B 1 17 ? 13.175 -11.998 -85.312 1 20.41 17 SER B C 1
ATOM 2652 O O . SER B 1 17 ? 12.356 -12.588 -86.021 1 20.41 17 SER B O 1
ATOM 2654 N N . GLY B 1 18 ? 13.825 -13.095 -84.723 1 19.23 18 GLY B N 1
ATOM 2655 C CA . GLY B 1 18 ? 13.076 -14.243 -84.239 1 19.23 18 GLY B CA 1
ATOM 2656 C C . GLY B 1 18 ? 11.825 -13.859 -83.472 1 19.23 18 GLY B C 1
ATOM 2657 O O . GLY B 1 18 ? 11.861 -12.97 -82.619 1 19.23 18 GLY B O 1
ATOM 2658 N N . ASP B 1 19 ? 10.713 -13.89 -84.107 1 21.16 19 ASP B N 1
ATOM 2659 C CA . ASP B 1 19 ? 9.364 -13.486 -83.724 1 21.16 19 ASP B CA 1
ATOM 2660 C C . ASP B 1 19 ? 8.906 -14.225 -82.468 1 21.16 19 ASP B C 1
ATOM 2662 O O . ASP B 1 19 ? 8.579 -15.412 -82.524 1 21.16 19 ASP B O 1
ATOM 2666 N N . ARG B 1 20 ? 9.878 -14.392 -81.502 1 21.76 20 ARG B N 1
ATOM 2667 C CA . ARG B 1 20 ? 9.472 -15.265 -80.405 1 21.76 20 ARG B CA 1
ATOM 2668 C C . ARG B 1 20 ? 8.069 -14.917 -79.919 1 21.76 20 ARG B C 1
ATOM 2670 O O . ARG B 1 20 ? 7.731 -13.741 -79.771 1 21.76 20 ARG B O 1
ATOM 2677 N N . ASP B 1 21 ? 7.171 -15.744 -80.324 1 21.44 21 ASP B N 1
ATOM 2678 C CA . ASP B 1 21 ? 5.761 -15.879 -79.971 1 21.44 21 ASP B CA 1
ATOM 2679 C C . ASP B 1 21 ? 5.54 -15.614 -78.483 1 21.44 21 ASP B C 1
ATOM 2681 O O . ASP B 1 21 ? 6.214 -16.203 -77.636 1 21.44 21 ASP B O 1
ATOM 2685 N N . GLN B 1 22 ? 5.184 -14.343 -78.2 1 21.43 22 GLN B N 1
ATOM 2686 C CA . GLN B 1 22 ? 4.922 -13.695 -76.919 1 21.43 22 GLN B CA 1
ATOM 2687 C C . GLN B 1 22 ? 3.924 -14.498 -76.09 1 21.43 22 GLN B C 1
ATOM 2689 O O . GLN B 1 22 ? 2.775 -14.68 -76.496 1 21.43 22 GLN B O 1
ATOM 2694 N N . GLY B 1 23 ? 4.43 -15.759 -75.679 1 21.32 23 GLY B N 1
ATOM 2695 C CA . GLY B 1 23 ? 3.652 -16.619 -74.801 1 21.32 23 GLY B CA 1
ATOM 2696 C C . GLY B 1 23 ? 2.819 -15.848 -73.795 1 21.32 23 GLY B C 1
ATOM 2697 O O . GLY B 1 23 ? 3.296 -14.879 -73.199 1 21.32 23 GLY B O 1
ATOM 2698 N N . ASP B 1 24 ? 1.58 -15.727 -74.209 1 23.92 24 ASP B N 1
ATOM 2699 C CA . ASP B 1 24 ? 0.485 -15.104 -73.471 1 23.92 24 ASP B CA 1
ATOM 2700 C C . ASP B 1 24 ? 0.526 -15.493 -71.995 1 23.92 24 ASP B C 1
ATOM 2702 O O . ASP B 1 24 ? 0.389 -16.67 -71.653 1 23.92 24 ASP B O 1
ATOM 2706 N N . GLU B 1 25 ? 1.58 -14.99 -71.354 1 23.13 25 GLU B N 1
ATOM 2707 C CA . GLU B 1 25 ? 1.683 -15.286 -69.928 1 23.13 25 GLU B CA 1
ATOM 2708 C C . GLU B 1 25 ? 0.335 -15.124 -69.232 1 23.13 25 GLU B C 1
ATOM 2710 O O . GLU B 1 25 ? -0.249 -14.038 -69.244 1 23.13 25 GLU B O 1
ATOM 2715 N N . SER B 1 26 ? -0.527 -16.074 -69.581 1 23.98 26 SER B N 1
ATOM 2716 C CA . SER B 1 26 ? -1.765 -16.123 -68.811 1 23.98 26 SER B CA 1
ATOM 2717 C C . SER B 1 26 ? -1.532 -15.715 -67.36 1 23.98 26 SER B C 1
ATOM 2719 O O . SER B 1 26 ? -0.773 -16.368 -66.64 1 23.98 26 SER B O 1
ATOM 2721 N N . LYS B 1 27 ? -1.536 -14.455 -67.238 1 26.06 27 LYS B N 1
ATOM 2722 C CA . LYS B 1 27 ? -1.336 -13.928 -65.892 1 26.06 27 LYS B CA 1
ATOM 2723 C C . LYS B 1 27 ? -2.135 -14.726 -64.865 1 26.06 27 LYS B C 1
ATOM 2725 O O . LYS B 1 27 ? -3.347 -14.895 -65.01 1 26.06 27 LYS B O 1
ATOM 2730 N N . PRO B 1 28 ? -1.461 -15.754 -64.355 1 24.52 28 PRO B N 1
ATOM 2731 C CA . PRO B 1 28 ? -2.289 -16.483 -63.392 1 24.52 28 PRO B CA 1
ATOM 2732 C C . PRO B 1 28 ? -3.178 -15.56 -62.561 1 24.52 28 PRO B C 1
ATOM 2734 O O . PRO B 1 28 ? -2.793 -14.425 -62.268 1 24.52 28 PRO B O 1
ATOM 2737 N N . SER B 1 29 ? -4.432 -15.471 -62.992 1 24.17 29 SER B N 1
ATOM 2738 C CA . SER B 1 29 ? -5.422 -14.743 -62.205 1 24.17 29 SER B CA 1
ATOM 2739 C C . SER B 1 29 ? -5.136 -14.86 -60.712 1 24.17 29 SER B C 1
ATOM 2741 O O . SER B 1 29 ? -5.123 -15.963 -60.161 1 24.17 29 SER B O 1
ATOM 2743 N N . ASN B 1 30 ? -4.189 -14.175 -60.374 1 23.58 30 ASN B N 1
ATOM 2744 C CA . ASN B 1 30 ? -3.881 -14.137 -58.948 1 23.58 30 ASN B CA 1
ATOM 2745 C C . ASN B 1 30 ? -5.145 -13.998 -58.105 1 23.58 30 ASN B C 1
ATOM 2747 O O . ASN B 1 30 ? -5.782 -12.943 -58.103 1 23.58 30 ASN B O 1
ATOM 2751 N N . GLU B 1 31 ? -6.048 -14.941 -58.285 1 22.62 31 GLU B N 1
ATOM 2752 C CA . GLU B 1 31 ? -7.16 -14.916 -57.341 1 22.62 31 GLU B CA 1
ATOM 2753 C C . GLU B 1 31 ? -6.722 -14.365 -55.987 1 22.62 31 GLU B C 1
ATOM 2755 O O . GLU B 1 31 ? -5.759 -14.855 -55.394 1 22.62 31 GLU B O 1
ATOM 2760 N N . LYS B 1 32 ? -6.996 -13.093 -55.871 1 25.35 32 LYS B N 1
ATOM 2761 C CA . LYS B 1 32 ? -6.883 -12.418 -54.581 1 25.35 32 LYS B CA 1
ATOM 2762 C C . LYS B 1 32 ? -7.315 -13.335 -53.44 1 25.35 32 LYS B C 1
ATOM 2764 O O . LYS B 1 32 ? -8.499 -13.654 -53.308 1 25.35 32 LYS B O 1
ATOM 2769 N N . ARG B 1 33 ? -6.475 -14.379 -53.262 1 22.22 33 ARG B N 1
ATOM 2770 C CA . ARG B 1 33 ? -6.76 -15.019 -51.982 1 22.22 33 ARG B CA 1
ATOM 2771 C C . ARG B 1 33 ? -7.159 -13.989 -50.931 1 22.22 33 ARG B C 1
ATOM 2773 O O . ARG B 1 33 ? -6.383 -13.085 -50.614 1 22.22 33 ARG B O 1
ATOM 2780 N N . ILE B 1 34 ? -8.305 -13.539 -51.076 1 24.05 34 ILE B N 1
ATOM 2781 C CA . ILE B 1 34 ? -8.837 -12.755 -49.967 1 24.05 34 ILE B CA 1
ATOM 2782 C C . ILE B 1 34 ? -8.381 -13.362 -48.642 1 24.05 34 ILE B C 1
ATOM 2784 O O . ILE B 1 34 ? -8.761 -14.485 -48.303 1 24.05 34 ILE B O 1
ATOM 2788 N N . LYS B 1 35 ? -7.116 -13.233 -48.533 1 23.72 35 LYS B N 1
ATOM 2789 C CA . LYS B 1 35 ? -6.717 -13.586 -47.174 1 23.72 35 LYS B CA 1
ATOM 2790 C C . LYS B 1 35 ? -7.676 -12.99 -46.147 1 23.72 35 LYS B C 1
ATOM 2792 O O . LYS B 1 35 ? -7.777 -11.768 -46.021 1 23.72 35 LYS B O 1
ATOM 2797 N N . VAL B 1 36 ? -8.822 -13.548 -46.053 1 23.33 36 VAL B N 1
ATOM 2798 C CA . VAL B 1 36 ? -9.663 -13.218 -44.907 1 23.33 36 VAL B CA 1
ATOM 2799 C C . VAL B 1 36 ? -8.798 -13.065 -43.658 1 23.33 36 VAL B C 1
ATOM 2801 O O . VAL B 1 36 ? -8.212 -14.038 -43.178 1 23.33 36 VAL B O 1
ATOM 2804 N N . VAL B 1 37 ? -8 -12.106 -43.736 1 24.01 37 VAL B N 1
ATOM 2805 C CA . VAL B 1 37 ? -7.299 -11.735 -42.512 1 24.01 37 VAL B CA 1
ATOM 2806 C C . VAL B 1 37 ? -8.263 -11.784 -41.328 1 24.01 37 VAL B C 1
ATOM 2808 O O . VAL B 1 37 ? -9.285 -11.094 -41.324 1 24.01 37 VAL B O 1
ATOM 2811 N N . ASP B 1 38 ? -8.421 -12.996 -40.885 1 25.35 38 ASP B N 1
ATOM 2812 C CA . ASP B 1 38 ? -9.229 -13.149 -39.679 1 25.35 38 ASP B CA 1
ATOM 2813 C C . ASP B 1 38 ? -8.994 -11.992 -38.71 1 25.35 38 ASP B C 1
ATOM 2815 O O . ASP B 1 38 ? -7.855 -11.569 -38.505 1 25.35 38 ASP B O 1
ATOM 2819 N N . GLU B 1 39 ? -9.91 -11.129 -38.668 1 26.43 39 GLU B N 1
ATOM 2820 C CA . GLU B 1 39 ? -10.13 -10.002 -37.766 1 26.43 39 GLU B CA 1
ATOM 2821 C C . GLU B 1 39 ? -9.454 -10.234 -36.418 1 26.43 39 GLU B C 1
ATOM 2823 O O . GLU B 1 39 ? -9.749 -11.213 -35.73 1 26.43 39 GLU B O 1
ATOM 2828 N N . GLU B 1 40 ? -8.274 -9.904 -36.27 1 25.07 40 GLU B N 1
ATOM 2829 C CA . GLU B 1 40 ? -7.202 -9.859 -35.28 1 25.07 40 GLU B CA 1
ATOM 2830 C C . GLU B 1 40 ? -7.749 -9.553 -33.888 1 25.07 40 GLU B C 1
ATOM 2832 O O . GLU B 1 40 ? -8.536 -8.62 -33.716 1 25.07 40 GLU B O 1
ATOM 2837 N N . ASP B 1 41 ? -7.776 -10.549 -33.125 1 26.49 41 ASP B N 1
ATOM 2838 C CA . ASP B 1 41 ? -8.165 -10.724 -31.729 1 26.49 41 ASP B CA 1
ATOM 2839 C C . ASP B 1 41 ? -7.694 -9.548 -30.877 1 26.49 41 ASP B C 1
ATOM 2841 O O . ASP B 1 41 ? -6.493 -9.371 -30.664 1 26.49 41 ASP B O 1
ATOM 2845 N N . ARG B 1 42 ? -8.263 -8.355 -31.116 1 26.82 42 ARG B N 1
ATOM 2846 C CA . ARG B 1 42 ? -8.058 -7.237 -30.2 1 26.82 42 ARG B CA 1
ATOM 2847 C C . ARG B 1 42 ? -7.948 -7.723 -28.759 1 26.82 42 ARG B C 1
ATOM 2849 O O . ARG B 1 42 ? -8.857 -8.382 -28.25 1 26.82 42 ARG B O 1
ATOM 2856 N N . PRO B 1 43 ? -6.794 -7.855 -28.456 1 26.97 43 PRO B N 1
ATOM 2857 C CA . PRO B 1 43 ? -6.659 -8.278 -27.061 1 26.97 43 PRO B CA 1
ATOM 2858 C C . PRO B 1 43 ? -7.535 -7.466 -26.11 1 26.97 43 PRO B C 1
ATOM 2860 O O . PRO B 1 43 ? -7.436 -6.237 -26.071 1 26.97 43 PRO B O 1
ATOM 2863 N N . TYR B 1 44 ? -8.788 -7.645 -26.145 1 27.11 44 TYR B N 1
ATOM 2864 C CA . TYR B 1 44 ? -9.779 -7.061 -25.249 1 27.11 44 TYR B CA 1
ATOM 2865 C C . TYR B 1 44 ? -9.213 -6.895 -23.843 1 27.11 44 TYR B C 1
ATOM 2867 O O . TYR B 1 44 ? -8.716 -7.856 -23.25 1 27.11 44 TYR B O 1
ATOM 2875 N N . GLN B 1 45 ? -8.624 -5.728 -23.612 1 29.13 45 GLN B N 1
ATOM 2876 C CA . GLN B 1 45 ? -8.17 -5.197 -22.331 1 29.13 45 GLN B CA 1
ATOM 2877 C C . GLN B 1 45 ? -9.3 -5.196 -21.305 1 29.13 45 GLN B C 1
ATOM 2879 O O . GLN B 1 45 ? -10.309 -4.513 -21.485 1 29.13 45 GLN B O 1
ATOM 2884 N N . PHE B 1 46 ? -9.793 -6.235 -20.967 1 29.65 46 PHE B N 1
ATOM 2885 C CA . PHE B 1 46 ? -10.809 -6.297 -19.923 1 29.65 46 PHE B CA 1
ATOM 2886 C C . PHE B 1 46 ? -10.42 -5.425 -18.736 1 29.65 46 PHE B C 1
ATOM 2888 O O . PHE B 1 46 ? -9.376 -5.641 -18.116 1 29.65 46 PHE B O 1
ATOM 2895 N N . ARG B 1 47 ? -10.665 -4.209 -18.897 1 34.7 47 ARG B N 1
ATOM 2896 C CA . ARG B 1 47 ? -10.575 -3.364 -17.711 1 34.7 47 ARG B CA 1
ATOM 2897 C C . ARG B 1 47 ? -11.741 -3.625 -16.763 1 34.7 47 ARG B C 1
ATOM 2899 O O . ARG B 1 47 ? -12.903 -3.569 -17.17 1 34.7 47 ARG B O 1
ATOM 2906 N N . LYS B 1 48 ? -11.656 -4.468 -15.908 1 36.97 48 LYS B N 1
ATOM 2907 C CA . LYS B 1 48 ? -12.69 -4.453 -14.877 1 36.97 48 LYS B CA 1
ATOM 2908 C C . LYS B 1 48 ? -12.977 -3.03 -14.406 1 36.97 48 LYS B C 1
ATOM 2910 O O . LYS B 1 48 ? -12.088 -2.176 -14.418 1 36.97 48 LYS B O 1
ATOM 2915 N N . GLN B 1 49 ? -13.981 -2.566 -14.561 1 40.88 49 GLN B N 1
ATOM 2916 C CA . GLN B 1 49 ? -14.381 -1.199 -14.243 1 40.88 49 GLN B CA 1
ATOM 2917 C C . GLN B 1 49 ? -13.61 -0.667 -13.038 1 40.88 49 GLN B C 1
ATOM 2919 O O . GLN B 1 49 ? -13.175 0.486 -13.032 1 40.88 49 GLN B O 1
ATOM 2924 N N . MET B 1 50 ? -13.695 -1.406 -11.788 1 46.07 50 MET B N 1
ATOM 2925 C CA . MET B 1 50 ? -12.95 -0.784 -10.697 1 46.07 50 MET B CA 1
ATOM 2926 C C . MET B 1 50 ? -11.521 -1.312 -10.644 1 46.07 50 MET B C 1
ATOM 2928 O O . MET B 1 50 ? -11.287 -2.439 -10.205 1 46.07 50 MET B O 1
ATOM 2932 N N . ASP B 1 51 ? -10.812 -1.109 -11.566 1 55.85 51 ASP B N 1
ATOM 2933 C CA . ASP B 1 51 ? -9.384 -1.411 -11.576 1 55.85 51 ASP B CA 1
ATOM 2934 C C . ASP B 1 51 ? -8.668 -0.718 -10.419 1 55.85 51 ASP B C 1
ATOM 2936 O O . ASP B 1 51 ? -8.456 0.496 -10.451 1 55.85 51 ASP B O 1
ATOM 2940 N N . ASN B 1 52 ? -8.596 -1.53 -9.333 1 63.05 52 ASN B N 1
ATOM 2941 C CA . ASN B 1 52 ? -7.889 -1.017 -8.165 1 63.05 52 ASN B CA 1
ATOM 2942 C C . ASN B 1 52 ? -6.4 -1.345 -8.222 1 63.05 52 ASN B C 1
ATOM 2944 O O . ASN B 1 52 ? -5.703 -1.269 -7.209 1 63.05 52 ASN B O 1
ATOM 2948 N N . THR B 1 53 ? -5.966 -1.728 -9.461 1 74.22 53 THR B N 1
ATOM 2949 C CA . THR B 1 53 ? -4.547 -2.051 -9.552 1 74.22 53 THR B CA 1
ATOM 2950 C C . THR B 1 53 ? -3.722 -0.794 -9.813 1 74.22 53 THR B C 1
ATOM 2952 O O . THR B 1 53 ? -4.166 0.111 -10.523 1 74.22 53 THR B O 1
ATOM 2955 N N . HIS B 1 54 ? -2.678 -0.817 -9.157 1 81.26 54 HIS B N 1
ATOM 2956 C CA . HIS B 1 54 ? -1.765 0.314 -9.272 1 81.26 54 HIS B CA 1
ATOM 2957 C C . HIS B 1 54 ? -0.378 -0.14 -9.716 1 81.26 54 HIS B C 1
ATOM 2959 O O . HIS B 1 54 ? -0.084 -1.337 -9.719 1 81.26 54 HIS B O 1
ATOM 2965 N N . ASP B 1 55 ? 0.329 0.836 -10.217 1 84.84 55 ASP B N 1
ATOM 2966 C CA . ASP B 1 55 ? 1.746 0.605 -10.481 1 84.84 55 ASP B CA 1
ATOM 2967 C C . ASP B 1 55 ? 2.5 0.288 -9.191 1 84.84 55 ASP B C 1
ATOM 2969 O O . ASP B 1 55 ? 2.493 1.085 -8.25 1 84.84 55 ASP B O 1
ATOM 2973 N N . ALA B 1 56 ? 3.19 -0.857 -9.137 1 88.92 56 ALA B N 1
ATOM 2974 C CA . ALA B 1 56 ? 3.841 -1.313 -7.911 1 88.92 56 ALA B CA 1
ATOM 2975 C C . ALA B 1 56 ? 4.965 -0.366 -7.502 1 88.92 56 ALA B C 1
ATOM 2977 O O . ALA B 1 56 ? 5.448 -0.418 -6.368 1 88.92 56 ALA B O 1
ATOM 2978 N N . ARG B 1 57 ? 5.446 0.515 -8.348 1 88.67 57 ARG B N 1
ATOM 2979 C CA . ARG B 1 57 ? 6.482 1.484 -8.004 1 88.67 57 ARG B CA 1
ATOM 2980 C C . ARG B 1 57 ? 6.014 2.416 -6.892 1 88.67 57 ARG B C 1
ATOM 2982 O O . ARG B 1 57 ? 6.83 3.053 -6.223 1 88.67 57 ARG B O 1
ATOM 2989 N N . ILE B 1 58 ? 4.694 2.438 -6.711 1 90.84 58 ILE B N 1
ATOM 2990 C CA . ILE B 1 58 ? 4.133 3.268 -5.65 1 90.84 58 ILE B CA 1
ATOM 2991 C C . ILE B 1 58 ? 4.655 2.796 -4.295 1 90.84 58 ILE B C 1
ATOM 2993 O O . ILE B 1 58 ? 4.769 3.587 -3.356 1 90.84 58 ILE B O 1
ATOM 2997 N N . ILE B 1 59 ? 5.008 1.562 -4.225 1 91.68 59 ILE B N 1
ATOM 2998 C CA . ILE B 1 59 ? 5.551 1.019 -2.984 1 91.68 59 ILE B CA 1
ATOM 2999 C C . ILE B 1 59 ? 6.874 1.708 -2.654 1 91.68 59 ILE B C 1
ATOM 3001 O O . ILE B 1 59 ? 7.11 2.094 -1.508 1 91.68 59 ILE B O 1
ATOM 3005 N N . ASP B 1 60 ? 7.68 1.894 -3.63 1 90.29 60 ASP B N 1
ATOM 3006 C CA . ASP B 1 60 ? 8.962 2.567 -3.443 1 90.29 60 ASP B CA 1
ATOM 3007 C C . ASP B 1 60 ? 8.763 4.036 -3.078 1 90.29 60 ASP B C 1
ATOM 3009 O O . ASP B 1 60 ? 9.518 4.589 -2.275 1 90.29 60 ASP B O 1
ATOM 3013 N N . VAL B 1 61 ? 7.824 4.592 -3.66 1 92.81 61 VAL B N 1
ATOM 3014 C CA . VAL B 1 61 ? 7.488 5.987 -3.394 1 92.81 61 VAL B CA 1
ATOM 3015 C C . VAL B 1 61 ? 7.091 6.153 -1.929 1 92.81 61 VAL B C 1
ATOM 3017 O O . VAL B 1 61 ? 7.577 7.058 -1.247 1 92.81 61 VAL B O 1
ATOM 3020 N N . TRP B 1 62 ? 6.282 5.242 -1.443 1 93.55 62 TRP B N 1
ATOM 3021 C CA . TRP B 1 62 ? 5.851 5.294 -0.05 1 93.55 62 TRP B CA 1
ATOM 3022 C C . TRP B 1 62 ? 7.026 5.054 0.893 1 93.55 62 TRP B C 1
ATOM 3024 O O . TRP B 1 62 ? 7.092 5.642 1.975 1 93.55 62 TRP B O 1
ATOM 3034 N N . THR B 1 63 ? 7.922 4.254 0.5 1 91.15 63 THR B N 1
ATOM 3035 C CA . THR B 1 63 ? 9.109 3.993 1.307 1 91.15 63 THR B CA 1
ATOM 3036 C C . THR B 1 63 ? 9.949 5.258 1.459 1 91.15 63 THR B C 1
ATOM 3038 O O . THR B 1 63 ? 10.385 5.59 2.563 1 91.15 63 THR B O 1
ATOM 3041 N N . ARG B 1 64 ? 10.154 5.903 0.402 1 91.81 64 ARG B N 1
ATOM 3042 C CA . ARG B 1 64 ? 10.92 7.144 0.45 1 91.81 64 ARG B CA 1
ATOM 3043 C C . ARG B 1 64 ? 10.213 8.191 1.304 1 91.81 64 ARG B C 1
ATOM 3045 O O . ARG B 1 64 ? 10.85 8.879 2.105 1 91.81 64 ARG B O 1
ATOM 3052 N N . ALA B 1 65 ? 8.932 8.266 1.11 1 94.91 65 ALA B N 1
ATOM 3053 C CA . ALA B 1 65 ? 8.162 9.236 1.883 1 94.91 65 ALA B CA 1
ATOM 3054 C C . ALA B 1 65 ? 8.245 8.937 3.377 1 94.91 65 ALA B C 1
ATOM 3056 O O . ALA B 1 65 ? 8.345 9.855 4.196 1 94.91 65 ALA B O 1
ATOM 3057 N N . ARG B 1 66 ? 8.156 7.687 3.709 1 93.05 66 ARG B N 1
ATOM 3058 C CA . ARG B 1 66 ? 8.172 7.27 5.107 1 93.05 66 ARG B CA 1
ATOM 3059 C C . ARG B 1 66 ? 9.429 7.767 5.813 1 93.05 66 ARG B C 1
ATOM 3061 O O . ARG B 1 66 ? 9.39 8.101 6.999 1 93.05 66 ARG B O 1
ATOM 3068 N N . HIS B 1 67 ? 10.526 7.91 5.115 1 91.51 67 HIS B N 1
ATOM 3069 C CA . HIS B 1 67 ? 11.788 8.339 5.706 1 91.51 67 HIS B CA 1
ATOM 3070 C C . HIS B 1 67 ? 11.774 9.834 6.009 1 91.51 67 HIS B C 1
ATOM 3072 O O . HIS B 1 67 ? 12.537 10.308 6.854 1 91.51 67 HIS B O 1
ATOM 3078 N N . ALA B 1 68 ? 10.918 10.491 5.332 1 94.64 68 ALA B N 1
ATOM 3079 C CA . ALA B 1 68 ? 10.847 11.939 5.511 1 94.64 68 ALA B CA 1
ATOM 3080 C C . ALA B 1 68 ? 9.799 12.311 6.556 1 94.64 68 ALA B C 1
ATOM 3082 O O . ALA B 1 68 ? 9.627 13.489 6.88 1 94.64 68 ALA B O 1
ATOM 3083 N N . VAL B 1 69 ? 9.095 11.325 7.063 1 95.1 69 VAL B N 1
ATOM 3084 C CA . VAL B 1 69 ? 8.03 11.569 8.031 1 95.1 69 VAL B CA 1
ATOM 3085 C C . VAL B 1 69 ? 8.493 11.151 9.424 1 95.1 69 VAL B C 1
ATOM 3087 O O . VAL B 1 69 ? 9.067 10.073 9.597 1 95.1 69 VAL B O 1
ATOM 3090 N N . GLY B 1 70 ? 8.243 12.005 10.369 1 93.24 70 GLY B N 1
ATOM 3091 C CA . GLY B 1 70 ? 8.723 11.724 11.713 1 93.24 70 GLY B CA 1
ATOM 3092 C C . GLY B 1 70 ? 7.676 11.968 12.783 1 93.24 70 GLY B C 1
ATOM 3093 O O . GLY B 1 70 ? 6.633 12.566 12.514 1 93.24 70 GLY B O 1
ATOM 3094 N N . ARG B 1 71 ? 8.016 11.496 13.95 1 93.01 71 ARG B N 1
ATOM 3095 C CA . ARG B 1 71 ? 7.205 11.711 15.144 1 93.01 71 ARG B CA 1
ATOM 3096 C C . ARG B 1 71 ? 7.723 12.898 15.951 1 93.01 71 ARG B C 1
ATOM 3098 O O . ARG B 1 71 ? 8.88 12.91 16.374 1 93.01 71 ARG B O 1
ATOM 3105 N N . ILE B 1 72 ? 6.841 13.82 16.13 1 93.93 72 ILE B N 1
ATOM 3106 C CA . ILE B 1 72 ? 7.149 14.966 16.978 1 93.93 72 ILE B CA 1
ATOM 3107 C C . ILE B 1 72 ? 6.688 14.69 18.407 1 93.93 72 ILE B C 1
ATOM 3109 O O . ILE B 1 72 ? 5.595 14.161 18.622 1 93.93 72 ILE B O 1
ATOM 3113 N N . ARG B 1 73 ? 7.533 15.149 19.294 1 92.6 73 ARG B N 1
ATOM 3114 C CA . ARG B 1 73 ? 7.198 14.95 20.7 1 92.6 73 ARG B CA 1
ATOM 3115 C C . ARG B 1 73 ? 7.439 16.222 21.506 1 92.6 73 ARG B C 1
ATOM 3117 O O . ARG B 1 73 ? 8.436 16.916 21.297 1 92.6 73 ARG B O 1
ATOM 3124 N N . GLY B 1 74 ? 6.454 16.505 22.318 1 94.17 74 GLY B N 1
ATOM 3125 C CA . GLY B 1 74 ? 6.599 17.472 23.394 1 94.17 74 GLY B CA 1
ATOM 3126 C C . GLY B 1 74 ? 6.308 16.888 24.764 1 94.17 74 GLY B C 1
ATOM 3127 O O . GLY B 1 74 ? 6.115 15.678 24.9 1 94.17 74 GLY B O 1
ATOM 3128 N N . PRO B 1 75 ? 6.315 17.732 25.74 1 94.19 75 PRO B N 1
ATOM 3129 C CA . PRO B 1 75 ? 6.087 17.232 27.098 1 94.19 75 PRO B CA 1
ATOM 3130 C C . PRO B 1 75 ? 4.723 16.564 27.258 1 94.19 75 PRO B C 1
ATOM 3132 O O . PRO B 1 75 ? 4.603 15.56 27.965 1 94.19 75 PRO B O 1
ATOM 3135 N N . LEU B 1 76 ? 3.744 17.073 26.62 1 91.79 76 LEU B N 1
ATOM 3136 C CA . LEU B 1 76 ? 2.385 16.593 26.845 1 91.79 76 LEU B CA 1
ATOM 3137 C C . LEU B 1 76 ? 1.769 16.078 25.549 1 91.79 76 LEU B C 1
ATOM 3139 O O . LEU B 1 76 ? 0.819 15.292 25.578 1 91.79 76 LEU B O 1
ATOM 3143 N N . TYR B 1 77 ? 2.339 16.509 24.444 1 91.28 77 TYR B N 1
ATOM 3144 C CA . TYR B 1 77 ? 1.661 16.276 23.173 1 91.28 77 TYR B CA 1
ATOM 3145 C C . TYR B 1 77 ? 2.619 15.688 22.144 1 91.28 77 TYR B C 1
ATOM 3147 O O . TYR B 1 77 ? 3.839 15.792 22.292 1 91.28 77 TYR B O 1
ATOM 3155 N N . THR B 1 78 ? 2.031 15.036 21.229 1 91.03 78 THR B N 1
ATOM 3156 C CA . THR B 1 78 ? 2.766 14.443 20.117 1 91.03 78 THR B CA 1
ATOM 3157 C C . THR B 1 78 ? 2.101 14.781 18.786 1 91.03 78 THR B C 1
ATOM 3159 O O . THR B 1 78 ? 0.986 15.306 18.759 1 91.03 78 THR B O 1
ATOM 3162 N N . GLY B 1 79 ? 2.824 14.545 17.748 1 92.58 79 GLY B N 1
ATOM 3163 C CA . GLY B 1 79 ? 2.302 14.739 16.404 1 92.58 79 GLY B CA 1
ATOM 3164 C C . GLY B 1 79 ? 3.207 14.174 15.326 1 92.58 79 GLY B C 1
ATOM 3165 O O . GLY B 1 79 ? 4.146 13.432 15.622 1 92.58 79 GLY B O 1
ATOM 3166 N N . THR B 1 80 ? 2.839 14.536 14.129 1 94.69 80 THR B N 1
ATOM 3167 C CA . THR B 1 80 ? 3.602 14.103 12.963 1 94.69 80 THR B CA 1
ATOM 3168 C C . THR B 1 80 ? 4.262 15.295 12.276 1 94.69 80 THR B C 1
ATOM 3170 O O . THR B 1 80 ? 3.708 16.396 12.263 1 94.69 80 THR B O 1
ATOM 3173 N N . GLY B 1 81 ? 5.476 15.113 11.791 1 96.87 81 GLY B N 1
ATOM 3174 C CA . GLY B 1 81 ? 6.19 16.117 11.018 1 96.87 81 GLY B CA 1
ATOM 3175 C C . GLY B 1 81 ? 6.748 15.581 9.713 1 96.87 81 GLY B C 1
ATOM 3176 O O . GLY B 1 81 ? 7.094 14.401 9.618 1 96.87 81 GLY B O 1
ATOM 3177 N N . ILE B 1 82 ? 6.894 16.509 8.787 1 97.96 82 ILE B N 1
ATOM 3178 C CA . ILE B 1 82 ? 7.417 16.182 7.465 1 97.96 82 ILE B CA 1
ATOM 3179 C C . ILE B 1 82 ? 8.719 16.943 7.222 1 97.96 82 ILE B C 1
ATOM 3181 O O . ILE B 1 82 ? 8.757 18.171 7.333 1 97.96 82 ILE B O 1
ATOM 3185 N N . ARG B 1 83 ? 9.76 16.224 6.849 1 97.21 83 ARG B N 1
ATOM 3186 C CA . ARG B 1 83 ? 11.006 16.873 6.452 1 97.21 83 ARG B CA 1
ATOM 3187 C C . ARG B 1 83 ? 10.856 17.565 5.101 1 97.21 83 ARG B C 1
ATOM 3189 O O . ARG B 1 83 ? 10.531 16.922 4.101 1 97.21 83 ARG B O 1
ATOM 3196 N N . VAL B 1 84 ? 11.089 18.895 5.068 1 97.78 84 VAL B N 1
ATOM 3197 C CA . VAL B 1 84 ? 10.968 19.677 3.842 1 97.78 84 VAL B CA 1
ATOM 3198 C C . VAL B 1 84 ? 12.134 20.657 3.737 1 97.78 84 VAL B C 1
ATOM 3200 O O . VAL B 1 84 ? 12.765 20.992 4.743 1 97.78 84 VAL B O 1
ATOM 3203 N N . GLY B 1 85 ? 12.391 21.014 2.523 1 96.29 85 GLY B N 1
ATOM 3204 C CA . GLY B 1 85 ? 13.439 22.001 2.321 1 96.29 85 GLY B CA 1
ATOM 3205 C C . GLY B 1 85 ? 14.791 21.55 2.84 1 96.29 85 GLY B C 1
ATOM 3206 O O . GLY B 1 85 ? 15.044 20.35 2.968 1 96.29 85 GLY B O 1
ATOM 3207 N N . THR B 1 86 ? 15.643 22.503 3.071 1 94.68 86 THR B N 1
ATOM 3208 C CA . THR B 1 86 ? 17.022 22.219 3.454 1 94.68 86 THR B CA 1
ATOM 3209 C C . THR B 1 86 ? 17.094 21.745 4.902 1 94.68 86 THR B C 1
ATOM 3211 O O . THR B 1 86 ? 17.83 20.808 5.218 1 94.68 86 THR B O 1
ATOM 3214 N N . LYS B 1 87 ? 16.279 22.303 5.821 1 95.47 87 LYS B N 1
ATOM 3215 C CA . LYS B 1 87 ? 16.429 21.977 7.236 1 95.47 87 LYS B CA 1
ATOM 3216 C C . LYS B 1 87 ? 15.117 22.184 7.989 1 95.47 87 LYS B C 1
ATOM 3218 O O . LYS B 1 87 ? 15.122 22.566 9.161 1 95.47 87 LYS B O 1
ATOM 3223 N N . TYR B 1 88 ? 13.999 22.057 7.346 1 97.12 88 TYR B N 1
ATOM 3224 C CA . TYR B 1 88 ? 12.741 22.436 7.979 1 97.12 88 TYR B CA 1
ATOM 3225 C C . TYR B 1 88 ? 11.836 21.224 8.164 1 97.12 88 TYR B C 1
ATOM 3227 O O . TYR B 1 88 ? 12.016 20.2 7.501 1 97.12 88 TYR B O 1
ATOM 3235 N N . ILE B 1 89 ? 10.915 21.425 9.126 1 98.11 89 ILE B N 1
ATOM 3236 C CA . ILE B 1 89 ? 9.824 20.491 9.378 1 98.11 89 ILE B CA 1
ATOM 3237 C C . ILE B 1 89 ? 8.484 21.19 9.158 1 98.11 89 ILE B C 1
ATOM 3239 O O . ILE B 1 89 ? 8.249 22.277 9.692 1 98.11 89 ILE B O 1
ATOM 3243 N N . LEU B 1 90 ? 7.692 20.614 8.333 1 98.64 90 LEU B N 1
ATOM 3244 C CA . LEU B 1 90 ? 6.303 21.034 8.183 1 98.64 90 LEU B CA 1
ATOM 3245 C C . LEU B 1 90 ? 5.386 20.211 9.082 1 98.64 90 LEU B C 1
ATOM 3247 O O . LEU B 1 90 ? 5.481 18.982 9.114 1 98.64 90 LEU B O 1
ATOM 3251 N N . THR B 1 91 ? 4.507 20.83 9.884 1 98.45 91 THR B N 1
ATOM 3252 C CA . THR B 1 91 ? 3.507 20.169 10.716 1 98.45 91 THR B CA 1
ATOM 3253 C C . THR B 1 91 ? 2.284 21.062 10.904 1 98.45 91 THR B C 1
ATOM 3255 O O . THR B 1 91 ? 2.199 22.14 10.313 1 98.45 91 THR B O 1
ATOM 3258 N N . ALA B 1 92 ? 1.291 20.495 11.598 1 97.86 92 ALA B N 1
ATOM 3259 C CA . ALA B 1 92 ? 0.121 21.306 11.924 1 97.86 92 ALA B CA 1
ATOM 3260 C C . ALA B 1 92 ? 0.469 22.383 12.948 1 97.86 92 ALA B C 1
ATOM 3262 O O . ALA B 1 92 ? 1.24 22.138 13.879 1 97.86 92 ALA B O 1
ATOM 3263 N N . TYR B 1 93 ? -0.123 23.548 12.788 1 98.17 93 TYR B N 1
ATOM 3264 C CA . TYR B 1 93 ? 0.127 24.658 13.7 1 98.17 93 TYR B CA 1
ATOM 3265 C C . TYR B 1 93 ? -0.2 24.267 15.137 1 98.17 93 TYR B C 1
ATOM 3267 O O . TYR B 1 93 ? 0.558 24.577 16.059 1 98.17 93 TYR B O 1
ATOM 3275 N N . HIS B 1 94 ? -1.308 23.61 15.321 1 96.01 94 HIS B N 1
ATOM 3276 C CA . HIS B 1 94 ? -1.701 23.263 16.682 1 96.01 94 HIS B CA 1
ATOM 3277 C C . HIS B 1 94 ? -0.74 22.247 17.291 1 96.01 94 HIS B C 1
ATOM 3279 O O . HIS B 1 94 ? -0.542 22.226 18.508 1 96.01 94 HIS B O 1
ATOM 3285 N N . VAL B 1 95 ? -0.172 21.344 16.455 1 96.21 95 VAL B N 1
ATOM 3286 C CA . VAL B 1 95 ? 0.852 20.43 16.95 1 96.21 95 VAL B CA 1
ATOM 3287 C C . VAL B 1 95 ? 2.063 21.224 17.434 1 96.21 95 VAL B C 1
ATOM 3289 O O . VAL B 1 95 ? 2.541 21.018 18.552 1 96.21 95 VAL B O 1
ATOM 3292 N N . ALA B 1 96 ? 2.553 22.154 16.584 1 98.01 96 ALA B N 1
ATOM 3293 C CA . ALA B 1 96 ? 3.704 22.984 16.928 1 98.01 96 ALA B CA 1
ATOM 3294 C C . ALA B 1 96 ? 3.448 23.772 18.21 1 98.01 96 ALA B C 1
ATOM 3296 O O . ALA B 1 96 ? 4.333 23.887 19.062 1 98.01 96 ALA B O 1
ATOM 3297 N N . ALA B 1 97 ? 2.285 24.281 18.316 1 97.55 97 ALA B N 1
ATOM 3298 C CA . ALA B 1 97 ? 1.916 25.059 19.496 1 97.55 97 ALA B CA 1
ATOM 3299 C C . ALA B 1 97 ? 1.843 24.174 20.737 1 97.55 97 ALA B C 1
ATOM 3301 O O . ALA B 1 97 ? 2.402 24.513 21.783 1 97.55 97 ALA B O 1
ATOM 3302 N N . ASP B 1 98 ? 1.258 23.037 20.602 1 95.46 98 ASP B N 1
ATOM 3303 C CA . ASP B 1 98 ? 0.982 22.159 21.735 1 95.46 98 ASP B CA 1
ATOM 3304 C C . ASP B 1 98 ? 2.273 21.578 22.308 1 95.46 98 ASP B C 1
ATOM 3306 O O . ASP B 1 98 ? 2.393 21.395 23.521 1 95.46 98 ASP B O 1
ATOM 3310 N N . ILE B 1 99 ? 3.193 21.356 21.47 1 96.01 99 ILE B N 1
ATOM 3311 C CA . ILE B 1 99 ? 4.394 20.681 21.95 1 96.01 99 ILE B CA 1
ATOM 3312 C C . ILE B 1 99 ? 5.249 21.658 22.753 1 96.01 99 ILE B C 1
ATOM 3314 O O . ILE B 1 99 ? 6.207 21.254 23.417 1 96.01 99 ILE B O 1
ATOM 3318 N N . THR B 1 100 ? 4.909 22.94 22.716 1 97.18 100 THR B N 1
ATOM 3319 C CA . THR B 1 100 ? 5.638 23.924 23.507 1 97.18 100 THR B CA 1
ATOM 3320 C C . THR B 1 100 ? 5.089 23.989 24.929 1 97.18 100 THR B C 1
ATOM 3322 O O . THR B 1 100 ? 5.717 24.57 25.817 1 97.18 100 THR B O 1
ATOM 3325 N N . LYS B 1 101 ? 3.961 23.419 25.121 1 95.87 101 LYS B N 1
ATOM 3326 C CA . LYS B 1 101 ? 3.279 23.541 26.406 1 95.87 101 LYS B CA 1
ATOM 3327 C C . LYS B 1 101 ? 3.853 22.565 27.429 1 95.87 101 LYS B C 1
ATOM 3329 O O . LYS B 1 101 ? 4.07 21.391 27.12 1 95.87 101 LYS B O 1
ATOM 3334 N N . GLN B 1 102 ? 4.051 23.111 28.583 1 93.3 102 GLN B N 1
ATOM 3335 C CA . GLN B 1 102 ? 4.501 22.287 29.7 1 93.3 102 GLN B CA 1
ATOM 3336 C C . GLN B 1 102 ? 3.32 21.797 30.533 1 93.3 102 GLN B C 1
ATOM 3338 O O . GLN B 1 102 ? 3.393 20.738 31.161 1 93.3 102 GLN B O 1
ATOM 3343 N N . ASN B 1 103 ? 2.329 22.706 30.604 1 92.85 103 ASN B N 1
ATOM 3344 C CA . ASN B 1 103 ? 1.051 22.394 31.234 1 92.85 103 ASN B CA 1
ATOM 3345 C C . ASN B 1 103 ? -0.116 22.629 30.279 1 92.85 103 ASN B C 1
ATOM 3347 O O . ASN B 1 103 ? -0.009 23.426 29.345 1 92.85 103 ASN B O 1
ATOM 3351 N N . LYS B 1 104 ? -1.186 21.931 30.494 1 90.84 104 LYS B N 1
ATOM 3352 C CA . LYS B 1 104 ? -2.336 21.975 29.595 1 90.84 104 LYS B CA 1
ATOM 3353 C C . LYS B 1 104 ? -2.859 23.4 29.441 1 90.84 104 LYS B C 1
ATOM 3355 O O . LYS B 1 104 ? -3.359 23.772 28.378 1 90.84 104 LYS B O 1
ATOM 3360 N N . SER B 1 105 ? -2.655 24.204 30.418 1 92.88 105 SER B N 1
ATOM 3361 C CA . SER B 1 105 ? -3.232 25.544 30.436 1 92.88 105 SER B CA 1
ATOM 3362 C C . SER B 1 105 ? -2.241 26.58 29.916 1 92.88 105 SER B C 1
ATOM 3364 O O . SER B 1 105 ? -2.563 27.766 29.829 1 92.88 105 SER B O 1
ATOM 3366 N N . ASP B 1 106 ? -1.109 26.114 29.571 1 93.51 106 ASP B N 1
ATOM 3367 C CA . ASP B 1 106 ? -0.087 27.066 29.15 1 93.51 106 ASP B CA 1
ATOM 3368 C C . ASP B 1 106 ? -0.45 27.707 27.812 1 93.51 106 ASP B C 1
ATOM 3370 O O . ASP B 1 106 ? -1.036 27.055 26.945 1 93.51 106 ASP B O 1
ATOM 3374 N N . ASP B 1 107 ? -0.108 28.948 27.664 1 95.18 107 ASP B N 1
ATOM 3375 C CA . ASP B 1 107 ? -0.129 29.577 26.348 1 95.18 107 ASP B CA 1
ATOM 3376 C C . ASP B 1 107 ? 1.031 29.087 25.485 1 95.18 107 ASP B C 1
ATOM 3378 O O . ASP B 1 107 ? 2 28.524 26 1 95.18 107 ASP B O 1
ATOM 3382 N N . VAL B 1 108 ? 0.867 29.298 24.175 1 95.31 108 VAL B N 1
ATOM 3383 C CA . VAL B 1 108 ? 1.937 28.958 23.242 1 95.31 108 VAL B CA 1
ATOM 3384 C C . VAL B 1 108 ? 3.168 29.812 23.534 1 95.31 108 VAL B C 1
ATOM 3386 O O . VAL B 1 108 ? 3.058 31.023 23.737 1 95.31 108 VAL B O 1
ATOM 3389 N N . ASP B 1 109 ? 4.29 29.223 23.655 1 97.12 109 ASP B N 1
ATOM 3390 C CA . ASP B 1 109 ? 5.583 29.878 23.826 1 97.12 109 ASP B CA 1
ATOM 3391 C C . ASP B 1 109 ? 6.631 29.275 22.893 1 97.12 109 ASP B C 1
ATOM 3393 O O . ASP B 1 109 ? 7.255 28.264 23.223 1 97.12 109 ASP B O 1
ATOM 3397 N N . TRP B 1 110 ? 6.871 29.929 21.783 1 97.59 110 TRP B N 1
ATOM 3398 C CA . TRP B 1 110 ? 7.739 29.412 20.73 1 97.59 110 TRP B CA 1
ATOM 3399 C C . TRP B 1 110 ? 9.169 29.253 21.232 1 97.59 110 TRP B C 1
ATOM 3401 O O . TRP B 1 110 ? 9.938 28.454 20.692 1 97.59 110 TRP B O 1
ATOM 3411 N N . SER B 1 111 ? 9.54 29.965 22.25 1 97.03 111 SER B N 1
ATOM 3412 C CA . SER B 1 111 ? 10.887 29.856 22.8 1 97.03 111 SER B CA 1
ATOM 3413 C C . SER B 1 111 ? 11.119 28.486 23.428 1 97.03 111 SER B C 1
ATOM 3415 O O . SER B 1 111 ? 12.264 28.077 23.633 1 97.03 111 SER B O 1
ATOM 3417 N N . LYS B 1 112 ? 10.087 27.764 23.661 1 97.14 112 LYS B N 1
ATOM 3418 C CA . LYS B 1 112 ? 10.175 26.466 24.322 1 97.14 112 LYS B CA 1
ATOM 3419 C C . LYS B 1 112 ? 10.437 25.351 23.313 1 97.14 112 LYS B C 1
ATOM 3421 O O . LYS B 1 112 ? 10.658 24.2 23.695 1 97.14 112 LYS B O 1
ATOM 3426 N N . LEU B 1 113 ? 10.457 25.623 22.076 1 97.11 113 LEU B N 1
ATOM 3427 C CA . LEU B 1 113 ? 10.768 24.635 21.049 1 97.11 113 LEU B CA 1
ATOM 3428 C C . LEU B 1 113 ? 12.174 24.076 21.24 1 97.11 113 LEU B C 1
ATOM 3430 O O . LEU B 1 113 ? 12.473 22.969 20.787 1 97.11 113 LEU B O 1
ATOM 3434 N N . ASP B 1 114 ? 13.013 24.798 21.78 1 93.29 114 ASP B N 1
ATOM 3435 C CA . ASP B 1 114 ? 14.387 24.324 21.912 1 93.29 114 ASP B CA 1
ATOM 3436 C C . ASP B 1 114 ? 14.577 23.545 23.212 1 93.29 114 ASP B C 1
ATOM 3438 O O . ASP B 1 114 ? 15.704 23.213 23.584 1 93.29 114 ASP B O 1
ATOM 3442 N N . SER B 1 115 ? 13.487 23.31 23.871 1 93.53 115 SER B N 1
ATOM 3443 C CA . SER B 1 115 ? 13.537 22.449 25.048 1 93.53 115 SER B CA 1
ATOM 3444 C C . SER B 1 115 ? 14.037 21.053 24.69 1 93.53 115 SER B C 1
ATOM 3446 O O . SER B 1 115 ? 13.756 20.547 23.602 1 93.53 115 SER B O 1
ATOM 3448 N N . LYS B 1 116 ? 14.682 20.38 25.643 1 93.41 116 LYS B N 1
ATOM 3449 C CA . LYS B 1 116 ? 15.17 19.016 25.46 1 93.41 116 LYS B CA 1
ATOM 3450 C C . LYS B 1 116 ? 14.012 18.025 25.369 1 93.41 116 LYS B C 1
ATOM 3452 O O . LYS B 1 116 ? 14.195 16.887 24.933 1 93.41 116 LYS B O 1
ATOM 3457 N N . GLN B 1 117 ? 12.858 18.505 25.816 1 95.31 117 GLN B N 1
ATOM 3458 C CA . GLN B 1 117 ? 11.695 17.625 25.81 1 95.31 117 GLN B CA 1
ATOM 3459 C C . GLN B 1 117 ? 10.95 17.707 24.48 1 95.31 117 GLN B C 1
ATOM 3461 O O . GLN B 1 117 ? 9.969 16.992 24.267 1 95.31 117 GLN B O 1
ATOM 3466 N N . VAL B 1 118 ? 11.397 18.564 23.616 1 96.51 118 VAL B N 1
ATOM 3467 C CA . VAL B 1 118 ? 10.77 18.736 22.309 1 96.51 118 VAL B CA 1
ATOM 3468 C C . VAL B 1 118 ? 11.725 18.27 21.212 1 96.51 118 VAL B C 1
ATOM 3470 O O . VAL B 1 118 ? 12.828 18.803 21.073 1 96.51 118 VAL B O 1
ATOM 3473 N N . TRP B 1 119 ? 11.304 17.29 20.488 1 94.96 119 TRP B N 1
ATOM 3474 C CA . TRP B 1 119 ? 12.173 16.724 19.461 1 94.96 119 TRP B CA 1
ATOM 3475 C C . TRP B 1 119 ? 11.357 16 18.396 1 94.96 119 TRP B C 1
ATOM 3477 O O . TRP B 1 119 ? 10.145 15.825 18.546 1 94.96 119 TRP B O 1
ATOM 3487 N N . ILE B 1 120 ? 11.991 15.672 17.296 1 94.05 120 ILE B N 1
ATOM 3488 C CA . ILE B 1 120 ? 11.414 14.835 16.25 1 94.05 120 ILE B CA 1
ATOM 3489 C C . ILE B 1 120 ? 12.343 13.658 15.96 1 94.05 120 ILE B C 1
ATOM 3491 O O . ILE B 1 120 ? 13.567 13.802 15.998 1 94.05 120 ILE B O 1
ATOM 3495 N N . GLU B 1 121 ? 11.748 12.587 15.714 1 92.01 121 GLU B N 1
ATOM 3496 C CA . GLU B 1 121 ? 12.491 11.383 15.353 1 92.01 121 GLU B CA 1
ATOM 3497 C C . GLU B 1 121 ? 11.945 10.762 14.071 1 92.01 121 GLU B C 1
ATOM 3499 O O . GLU B 1 121 ? 10.736 10.783 13.83 1 92.01 121 GLU B O 1
ATOM 3504 N N . PHE B 1 122 ? 12.871 10.169 13.278 1 90.7 122 PHE B N 1
ATOM 3505 C CA . PHE B 1 122 ? 12.526 9.546 12.005 1 90.7 122 PHE B CA 1
ATOM 3506 C C . PHE B 1 122 ? 12.825 8.052 12.035 1 90.7 122 PHE B C 1
ATOM 3508 O O . PHE B 1 122 ? 13.246 7.518 13.063 1 90.7 122 PHE B O 1
ATOM 3515 N N . HIS B 1 123 ? 12.458 7.332 10.917 1 80.87 123 HIS B N 1
ATOM 3516 C CA . HIS B 1 123 ? 12.768 5.933 10.648 1 80.87 123 HIS B CA 1
ATOM 3517 C C . HIS B 1 123 ? 12.119 5.016 11.679 1 80.87 123 HIS B C 1
ATOM 3519 O O . HIS B 1 123 ? 12.783 4.145 12.247 1 80.87 123 HIS B O 1
ATOM 3525 N N . PHE B 1 124 ? 10.887 5.208 11.935 1 75.6 124 PHE B N 1
ATOM 3526 C CA . PHE B 1 124 ? 10.142 4.35 12.848 1 75.6 124 PHE B CA 1
ATOM 3527 C C . PHE B 1 124 ? 9.834 3.006 12.199 1 75.6 124 PHE B C 1
ATOM 3529 O O . PHE B 1 124 ? 9.515 2.945 11.009 1 75.6 124 PHE B O 1
ATOM 3536 N N . PRO B 1 125 ? 9.746 1.825 12.95 1 65.31 125 PRO B N 1
ATOM 3537 C CA . PRO B 1 125 ? 10.29 1.694 14.304 1 65.31 125 PRO B CA 1
ATOM 3538 C C . PRO B 1 125 ? 11.817 1.665 14.326 1 65.31 125 PRO B C 1
ATOM 3540 O O . PRO B 1 125 ? 12.445 1.274 13.339 1 65.31 125 PRO B O 1
ATOM 3543 N N . LYS B 1 126 ? 12.338 2.239 15.524 1 60.53 126 LYS B N 1
ATOM 3544 C CA . LYS B 1 126 ? 13.751 2.561 15.699 1 60.53 126 LYS B CA 1
ATOM 3545 C C . LYS B 1 126 ? 14.619 1.312 15.577 1 60.53 126 LYS B C 1
ATOM 3547 O O . LYS B 1 126 ? 14.298 0.268 16.148 1 60.53 126 LYS B O 1
ATOM 3552 N N . ASN B 1 127 ? 15.436 1.222 14.527 1 54.56 127 ASN B N 1
ATOM 3553 C CA . ASN B 1 127 ? 16.563 0.318 14.733 1 54.56 127 ASN B CA 1
ATOM 3554 C C . ASN B 1 127 ? 17.575 0.898 15.716 1 54.56 127 ASN B C 1
ATOM 3556 O O . ASN B 1 127 ? 18.306 0.155 16.372 1 54.56 127 ASN B O 1
ATOM 3560 N N . SER B 1 128 ? 17.995 2.283 15.751 1 50.78 128 SER B N 1
ATOM 3561 C CA . SER B 1 128 ? 19.096 2.782 16.568 1 50.78 128 SER B CA 1
ATOM 3562 C C . SER B 1 128 ? 18.676 4.008 17.372 1 50.78 128 SER B C 1
ATOM 3564 O O . SER B 1 128 ? 17.745 4.72 16.989 1 50.78 128 SER B O 1
ATOM 3566 N N . ALA B 1 129 ? 19.025 4.195 18.755 1 47.36 129 ALA B N 1
ATOM 3567 C CA . ALA B 1 129 ? 18.911 5.24 19.768 1 47.36 129 ALA B CA 1
ATOM 3568 C C . ALA B 1 129 ? 19.091 6.624 19.151 1 47.36 129 ALA B C 1
ATOM 3570 O O . ALA B 1 129 ? 18.62 7.622 19.702 1 47.36 129 ALA B O 1
ATOM 3571 N N . ILE B 1 130 ? 19.854 6.863 18.134 1 53.92 130 ILE B N 1
ATOM 3572 C CA . ILE B 1 130 ? 20.554 8.074 17.72 1 53.92 130 ILE B CA 1
ATOM 3573 C C . ILE B 1 130 ? 19.61 8.967 16.917 1 53.92 130 ILE B C 1
ATOM 3575 O O . ILE B 1 130 ? 20.017 10.016 16.412 1 53.92 130 ILE B O 1
ATOM 3579 N N . ASP B 1 131 ? 18.264 9.048 17.067 1 72.92 131 ASP B N 1
ATOM 3580 C CA . ASP B 1 13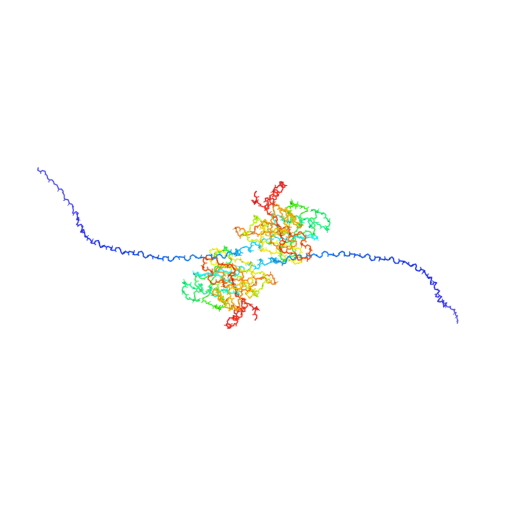1 ? 17.747 9.733 15.886 1 72.92 131 ASP B CA 1
ATOM 3581 C C . ASP B 1 131 ? 16.735 10.808 16.275 1 72.92 131 ASP B C 1
ATOM 3583 O O . ASP B 1 131 ? 15.726 10.995 15.592 1 72.92 131 ASP B O 1
ATOM 3587 N N . LYS B 1 132 ? 17.211 11.546 17.467 1 87.91 132 LYS B N 1
ATOM 3588 C CA . LYS B 1 132 ? 16.352 12.69 17.759 1 87.91 132 LYS B CA 1
ATOM 3589 C C . LYS B 1 132 ? 16.929 13.975 17.173 1 87.91 132 LYS B C 1
ATOM 3591 O O . LYS B 1 132 ? 18.14 14.196 17.221 1 87.91 132 LYS B O 1
ATOM 3596 N N . PHE B 1 133 ? 16.11 14.791 16.678 1 93.88 133 PHE B N 1
ATOM 3597 C CA . PHE B 1 133 ? 16.459 16.103 16.147 1 93.88 133 PHE B CA 1
ATOM 3598 C C . PHE B 1 133 ? 15.715 17.205 16.893 1 93.88 133 PHE B C 1
ATOM 3600 O O . PHE B 1 133 ? 14.534 17.055 17.215 1 93.88 133 PHE B O 1
ATOM 3607 N N . TYR B 1 134 ? 16.427 18.276 17.167 1 95.86 134 TYR B N 1
ATOM 3608 C CA . TYR B 1 134 ? 15.878 19.355 17.981 1 95.86 134 TYR B CA 1
ATOM 3609 C C . TYR B 1 134 ? 15.609 20.594 17.134 1 95.86 134 TYR B C 1
ATOM 3611 O O . TYR B 1 134 ? 16.13 20.719 16.023 1 95.86 134 TYR B O 1
ATOM 3619 N N . PHE B 1 135 ? 14.851 21.508 17.771 1 97.64 135 PHE B N 1
ATOM 3620 C CA . PHE B 1 135 ? 14.359 22.635 16.987 1 97.64 135 PHE B CA 1
ATOM 3621 C C . PHE B 1 135 ? 14.999 23.938 17.45 1 97.64 135 PHE B C 1
ATOM 3623 O O . PHE B 1 135 ? 15.369 24.074 18.618 1 97.64 135 PHE B O 1
ATOM 3630 N N . GLU B 1 136 ? 15.096 24.941 16.49 1 97.36 136 GLU B N 1
ATOM 3631 C CA . GLU B 1 136 ? 15.322 26.331 16.874 1 97.36 136 GLU B CA 1
ATOM 3632 C C . GLU B 1 136 ? 14.12 26.899 17.623 1 97.36 136 GLU B C 1
ATOM 3634 O O . GLU B 1 136 ? 12.98 26.507 17.367 1 97.36 136 GLU B O 1
ATOM 3639 N N . PRO B 1 137 ? 14.301 27.817 18.5 1 97.64 137 PRO B N 1
ATOM 3640 C CA . PRO B 1 137 ? 13.24 28.3 19.387 1 97.64 137 PRO B CA 1
ATOM 3641 C C . PRO B 1 137 ? 12.361 29.362 18.732 1 97.64 137 PRO B C 1
ATOM 3643 O O . PRO B 1 137 ? 12.155 30.437 19.303 1 97.64 137 PRO B O 1
ATOM 3646 N N . GLU B 1 138 ? 11.882 29.138 17.569 1 96.66 138 GLU B N 1
ATOM 3647 C CA . GLU B 1 138 ? 11.037 30.104 16.873 1 96.66 138 GLU B CA 1
ATOM 3648 C C . GLU B 1 138 ? 10.15 29.417 15.838 1 96.66 138 GLU B C 1
ATOM 3650 O O . GLU B 1 138 ? 10.536 28.399 15.261 1 96.66 138 GLU B O 1
ATOM 3655 N N . LEU B 1 139 ? 9.009 29.968 15.598 1 96.38 139 LEU B N 1
ATOM 3656 C CA . LEU B 1 139 ? 8.168 29.622 14.457 1 96.38 139 LEU B CA 1
ATOM 3657 C C . LEU B 1 139 ? 8.638 30.343 13.198 1 96.38 139 LEU B C 1
ATOM 3659 O O . LEU B 1 139 ? 8.584 31.572 13.124 1 96.38 139 LEU B O 1
ATOM 3663 N N . ILE B 1 140 ? 9.094 29.61 12.196 1 95.64 140 ILE B N 1
ATOM 3664 C CA . ILE B 1 140 ? 9.643 30.215 10.987 1 95.64 140 ILE B CA 1
ATOM 3665 C C . ILE B 1 140 ? 8.517 30.833 10.162 1 95.64 140 ILE B C 1
ATOM 3667 O O . ILE B 1 140 ? 8.658 31.941 9.639 1 95.64 140 ILE B O 1
ATOM 3671 N N . ALA B 1 141 ? 7.442 30.13 10.001 1 95.97 141 ALA B N 1
ATOM 3672 C CA . ALA B 1 141 ? 6.213 30.565 9.342 1 95.97 141 ALA B CA 1
ATOM 3673 C C . ALA B 1 141 ? 5.04 29.665 9.72 1 95.97 141 ALA B C 1
ATOM 3675 O O . ALA B 1 141 ? 5.225 28.478 9.999 1 95.97 141 ALA B O 1
ATOM 3676 N N . GLY B 1 142 ? 3.846 30.23 9.804 1 96.1 142 GLY B N 1
ATOM 3677 C CA . GLY B 1 142 ? 2.662 29.442 10.109 1 96.1 142 GLY B CA 1
ATOM 3678 C C . GLY B 1 142 ? 1.379 30.251 10.065 1 96.1 142 GLY B C 1
ATOM 3679 O O . GLY B 1 142 ? 1.417 31.482 10 1 96.1 142 GLY B O 1
ATOM 3680 N N . ASP B 1 143 ? 0.34 29.609 10.059 1 97.01 143 ASP B N 1
ATOM 3681 C CA . ASP B 1 143 ? -0.998 30.191 10.042 1 97.01 143 ASP B CA 1
ATOM 3682 C C . ASP B 1 143 ? -1.976 29.344 10.852 1 97.01 143 ASP B C 1
ATOM 3684 O O . ASP B 1 143 ? -2.178 28.165 10.554 1 97.01 143 ASP B O 1
ATOM 3688 N N . ARG B 1 144 ? -2.562 29.952 11.848 1 96.34 144 ARG B N 1
ATOM 3689 C CA . ARG B 1 144 ? -3.459 29.237 12.751 1 96.34 144 ARG B CA 1
ATOM 3690 C C . ARG B 1 144 ? -4.709 28.762 12.018 1 96.34 144 ARG B C 1
ATOM 3692 O O . ARG B 1 144 ? -5.206 27.664 12.276 1 96.34 144 ARG B O 1
ATOM 3699 N N . HIS B 1 145 ? -5.193 29.501 11.097 1 95.91 145 HIS B N 1
ATOM 3700 C CA . HIS B 1 145 ? -6.435 29.17 10.408 1 95.91 145 HIS B CA 1
ATOM 3701 C C . HIS B 1 145 ? -6.235 28.011 9.437 1 95.91 145 HIS B C 1
ATOM 3703 O O . HIS B 1 145 ? -7 27.045 9.452 1 95.91 145 HIS B O 1
ATOM 3709 N N . LEU B 1 146 ? -5.221 28.072 8.597 1 97.45 146 LEU B N 1
ATOM 3710 C CA . LEU B 1 146 ? -4.919 26.974 7.686 1 97.45 146 LEU B CA 1
ATOM 3711 C C . LEU B 1 146 ? -4.292 25.803 8.435 1 97.45 146 LEU B C 1
ATOM 3713 O O . LEU B 1 146 ? -4.229 24.688 7.912 1 97.45 146 LEU B O 1
ATOM 3717 N N . ASP B 1 147 ? -3.75 26.093 9.636 1 97.24 147 ASP B N 1
ATOM 3718 C CA . ASP B 1 147 ? -3.207 25.118 10.576 1 97.24 147 ASP B CA 1
ATOM 3719 C C . ASP B 1 147 ? -1.956 24.448 10.012 1 97.24 147 ASP B C 1
ATOM 3721 O O . ASP B 1 147 ? -1.888 23.22 9.927 1 97.24 147 ASP B O 1
ATOM 3725 N N . PHE B 1 148 ? -0.953 25.264 9.656 1 98.21 148 PHE B N 1
ATOM 3726 C CA . PHE B 1 148 ? 0.36 24.747 9.288 1 98.21 148 PHE B CA 1
ATOM 3727 C C . PHE B 1 148 ? 1.465 25.531 9.985 1 98.21 148 PHE B C 1
ATOM 3729 O O . PHE B 1 148 ? 1.276 26.696 10.343 1 98.21 148 PHE B O 1
ATOM 3736 N N . ALA B 1 149 ? 2.607 24.881 10.191 1 98.29 149 ALA B N 1
ATOM 3737 C CA . ALA B 1 149 ? 3.773 25.495 10.822 1 98.29 149 ALA B CA 1
ATOM 3738 C C . ALA B 1 149 ? 5.069 24.957 10.22 1 98.29 149 ALA B C 1
ATOM 3740 O O . ALA B 1 149 ? 5.188 23.758 9.958 1 98.29 149 ALA B O 1
ATOM 3741 N N . PHE B 1 150 ? 6.005 25.845 9.975 1 97.85 150 PHE B N 1
ATOM 3742 C CA . PHE B 1 150 ? 7.369 25.473 9.619 1 97.85 150 PHE B CA 1
ATOM 3743 C C . PHE B 1 150 ? 8.312 25.683 10.798 1 97.85 150 PHE B C 1
ATOM 3745 O O . PHE B 1 150 ? 8.396 26.785 11.343 1 97.85 150 PHE B O 1
ATOM 3752 N N . LEU B 1 151 ? 8.948 24.628 11.148 1 98.06 151 LEU B N 1
ATOM 3753 C CA . LEU B 1 151 ? 9.965 24.658 12.194 1 98.06 151 LEU B CA 1
ATOM 3754 C C . LEU B 1 151 ? 11.353 24.416 11.61 1 98.06 151 LEU B C 1
ATOM 3756 O O . LEU B 1 151 ? 11.494 23.719 10.603 1 98.06 151 LEU B O 1
ATOM 3760 N N . GLU B 1 152 ? 12.303 24.946 12.24 1 97.03 152 GLU B N 1
ATOM 3761 C CA . GLU B 1 152 ? 13.68 24.78 11.787 1 97.03 152 GLU B CA 1
ATOM 3762 C C . GLU B 1 152 ? 14.445 23.815 12.69 1 97.03 152 GLU B C 1
ATOM 3764 O O . GLU B 1 152 ? 14.378 23.92 13.917 1 97.03 152 GLU B O 1
ATOM 3769 N N . LEU B 1 153 ? 15.123 22.868 12.087 1 96.51 153 LEU B N 1
ATOM 3770 C CA . LEU B 1 153 ? 15.96 21.94 12.84 1 96.51 153 LEU B CA 1
ATOM 3771 C C . LEU B 1 153 ? 17.285 22.592 13.222 1 96.51 153 LEU B C 1
ATOM 3773 O O . LEU B 1 153 ? 17.87 23.333 12.428 1 96.51 153 LEU B O 1
ATOM 3777 N N . LYS B 1 154 ? 17.731 22.25 14.399 1 95.58 154 LYS B N 1
ATOM 3778 C CA . LYS B 1 154 ? 19.096 22.614 14.771 1 95.58 154 LYS B CA 1
ATOM 3779 C C . LYS B 1 154 ? 20.117 21.839 13.943 1 95.58 154 LYS B C 1
ATOM 3781 O O . LYS B 1 154 ? 19.869 20.696 13.554 1 95.58 154 LYS B O 1
ATOM 3786 N N . PRO B 1 155 ? 21.222 22.485 13.626 1 90.98 155 PRO B N 1
ATOM 3787 C CA . PRO B 1 155 ? 22.265 21.755 12.902 1 90.98 155 PRO B CA 1
ATOM 3788 C C . PRO B 1 155 ? 22.714 20.491 13.631 1 90.98 155 PRO B C 1
ATOM 3790 O O . PRO B 1 155 ? 22.801 20.481 14.862 1 90.98 155 PRO B O 1
ATOM 3793 N N . VAL B 1 156 ? 22.803 19.499 12.923 1 82.85 156 VAL B N 1
ATOM 3794 C CA . VAL B 1 156 ? 23.288 18.247 13.493 1 82.85 156 VAL B CA 1
ATOM 3795 C C . VAL B 1 156 ? 24.476 17.735 12.682 1 82.85 156 VAL B C 1
ATOM 3797 O O . VAL B 1 156 ? 24.666 18.132 11.53 1 82.85 156 VAL B O 1
ATOM 3800 N N . ALA B 1 157 ? 25.229 16.877 13.363 1 74.47 157 ALA B N 1
ATOM 3801 C CA . ALA B 1 157 ? 26.453 16.336 12.778 1 74.47 157 ALA B CA 1
ATOM 3802 C C . ALA B 1 157 ? 26.15 15.14 11.88 1 74.47 157 ALA B C 1
ATOM 3804 O O . ALA B 1 157 ? 27.006 14.704 11.107 1 74.47 157 ALA B O 1
ATOM 3805 N N . PHE B 1 158 ? 24.992 14.651 12.076 1 76.78 158 PHE B N 1
ATOM 3806 C CA . PHE B 1 158 ? 24.684 13.457 11.297 1 76.78 158 PHE B CA 1
ATOM 3807 C C . PHE B 1 158 ? 23.625 13.757 10.242 1 76.78 158 PHE B C 1
ATOM 3809 O O . PHE B 1 158 ? 23.132 14.884 10.153 1 76.78 158 PHE B O 1
ATOM 3816 N N . GLU B 1 159 ? 23.38 12.752 9.469 1 81.71 159 GLU B N 1
ATOM 3817 C CA . GLU B 1 159 ? 22.524 12.942 8.302 1 81.71 159 GLU B CA 1
ATOM 3818 C C . GLU B 1 159 ? 21.052 13.003 8.701 1 81.71 159 GLU B C 1
ATOM 3820 O O . GLU B 1 159 ? 20.582 12.178 9.487 1 81.71 159 GLU B O 1
ATOM 3825 N N . ILE B 1 160 ? 20.438 14.062 8.31 1 85.73 160 ILE B N 1
ATOM 3826 C CA . ILE B 1 160 ? 18.988 14.178 8.421 1 85.73 160 ILE B CA 1
ATOM 3827 C C . ILE B 1 160 ? 18.324 13.524 7.211 1 85.73 160 ILE B C 1
ATOM 3829 O O . ILE B 1 160 ? 18.9 13.492 6.121 1 85.73 160 ILE B O 1
ATOM 3833 N N . PRO B 1 161 ? 17.218 12.989 7.414 1 90.39 161 PRO B N 1
ATOM 3834 C CA . PRO B 1 161 ? 16.56 12.346 6.274 1 90.39 161 PRO B CA 1
ATOM 3835 C C . PRO B 1 161 ? 16.345 13.299 5.101 1 90.39 161 PRO B C 1
ATOM 3837 O O . PRO B 1 161 ? 16.213 14.51 5.301 1 90.39 161 PRO B O 1
ATOM 3840 N N . LYS B 1 162 ? 16.319 12.732 3.905 1 93.4 162 LYS B N 1
ATOM 3841 C CA . LYS B 1 162 ? 16.015 13.523 2.716 1 93.4 162 LYS B CA 1
ATOM 3842 C C . LYS B 1 162 ? 14.599 14.088 2.779 1 93.4 162 LYS B C 1
ATOM 3844 O O . LYS B 1 162 ? 13.669 13.401 3.208 1 93.4 162 LYS B O 1
ATOM 3849 N N . PRO B 1 163 ? 14.437 15.308 2.357 1 96.08 163 PRO B N 1
ATOM 3850 C CA . PRO B 1 163 ? 13.121 15.948 2.418 1 96.08 163 PRO B CA 1
ATOM 3851 C C . PRO B 1 163 ? 12.21 15.535 1.265 1 96.08 163 PRO B C 1
ATOM 3853 O O . PRO B 1 163 ? 12.69 15.049 0.237 1 96.08 163 PRO B O 1
ATOM 3856 N N . ILE B 1 164 ? 10.923 15.706 1.505 1 96.39 164 ILE B N 1
ATOM 3857 C CA . ILE B 1 164 ? 9.99 15.759 0.385 1 96.39 164 ILE B CA 1
ATOM 3858 C C . ILE B 1 164 ? 10.249 17.015 -0.444 1 96.39 164 ILE B C 1
ATOM 3860 O O . ILE B 1 164 ? 10.346 18.117 0.101 1 96.39 164 ILE B O 1
ATOM 3864 N N . THR B 1 165 ? 10.346 16.851 -1.805 1 94.34 165 THR B N 1
ATOM 3865 C CA . THR B 1 165 ? 10.733 17.988 -2.633 1 94.34 165 THR B CA 1
ATOM 3866 C C . THR B 1 165 ? 9.672 18.271 -3.693 1 94.34 165 THR B C 1
ATOM 3868 O O . THR B 1 165 ? 9.741 19.283 -4.393 1 94.34 165 THR B O 1
ATOM 3871 N N . LYS B 1 166 ? 8.759 17.416 -3.815 1 94.82 166 LYS B N 1
ATOM 3872 C CA . LYS B 1 166 ? 7.718 17.595 -4.823 1 94.82 166 LYS B CA 1
ATOM 3873 C C . LYS B 1 166 ? 6.344 17.745 -4.175 1 94.82 166 LYS B C 1
ATOM 3875 O O . LYS B 1 166 ? 6.038 17.066 -3.192 1 94.82 166 LYS B O 1
ATOM 3880 N N . PHE B 1 167 ? 5.577 18.589 -4.785 1 95.34 167 PHE B N 1
ATOM 3881 C CA . PHE B 1 167 ? 4.257 18.921 -4.26 1 95.34 167 PHE B CA 1
ATOM 3882 C C . PHE B 1 167 ? 3.235 19.02 -5.386 1 95.34 167 PHE B C 1
ATOM 3884 O O . PHE B 1 167 ? 3.584 19.354 -6.52 1 95.34 167 PHE B O 1
ATOM 3891 N N . GLY B 1 168 ? 2.048 18.689 -5.095 1 92.65 168 GLY B N 1
ATOM 3892 C CA . GLY B 1 168 ? 0.98 18.728 -6.08 1 92.65 168 GLY B CA 1
ATOM 3893 C C . GLY B 1 168 ? -0.394 18.916 -5.464 1 92.65 168 GLY B C 1
ATOM 3894 O O . GLY B 1 168 ? -0.511 19.183 -4.266 1 92.65 168 GLY B O 1
ATOM 3895 N N . LYS B 1 169 ? -1.4 18.825 -6.332 1 92.29 169 LYS B N 1
ATOM 3896 C CA . LYS B 1 169 ? -2.788 18.935 -5.892 1 92.29 169 LYS B CA 1
ATOM 3897 C C . LYS B 1 169 ? -3.403 17.558 -5.663 1 92.29 169 LYS B C 1
ATOM 3899 O O . LYS B 1 169 ? -3.115 16.613 -6.4 1 92.29 169 LYS B O 1
ATOM 3904 N N . PRO B 1 170 ? -4.19 17.483 -4.579 1 90.17 170 PRO B N 1
ATOM 3905 C CA . PRO B 1 170 ? -4.89 16.208 -4.408 1 90.17 170 PRO B CA 1
ATOM 3906 C C . PRO B 1 170 ? -5.782 15.86 -5.598 1 90.17 170 PRO B C 1
ATOM 3908 O O . PRO B 1 170 ? -6.402 16.748 -6.189 1 90.17 170 PRO B O 1
ATOM 3911 N N . ASP B 1 171 ? -5.68 14.618 -5.917 1 82.62 171 ASP B N 1
ATOM 3912 C CA . ASP B 1 171 ? -6.454 14.112 -7.046 1 82.62 171 ASP B CA 1
ATOM 3913 C C . ASP B 1 171 ? -7.01 12.721 -6.751 1 82.62 171 ASP B C 1
ATOM 3915 O O . ASP B 1 171 ? -6.258 11.806 -6.408 1 82.62 171 ASP B O 1
ATOM 3919 N N . ASN B 1 172 ? -8.318 12.467 -6.932 1 76.05 172 ASN B N 1
ATOM 3920 C CA . ASN B 1 172 ? -8.989 11.207 -6.629 1 76.05 172 ASN B CA 1
ATOM 3921 C C . ASN B 1 172 ? -8.538 10.092 -7.569 1 76.05 172 ASN B C 1
ATOM 3923 O O . ASN B 1 172 ? -8.767 8.913 -7.294 1 76.05 172 ASN B O 1
ATOM 3927 N N . SER B 1 173 ? -7.894 10.458 -8.564 1 74.61 173 SER B N 1
ATOM 3928 C CA . SER B 1 173 ? -7.498 9.444 -9.535 1 74.61 173 SER B CA 1
ATOM 3929 C C . SER B 1 173 ? -6.208 8.749 -9.115 1 74.61 173 SER B C 1
ATOM 3931 O O . SER B 1 173 ? -5.863 7.692 -9.648 1 74.61 173 SER B O 1
ATOM 3933 N N . GLN B 1 174 ? -5.576 9.305 -8.146 1 78.96 174 GLN B N 1
ATOM 3934 C CA . GLN B 1 174 ? -4.29 8.749 -7.74 1 78.96 174 GLN B CA 1
ATOM 3935 C C . GLN B 1 174 ? -4.407 8.007 -6.412 1 78.96 174 GLN B C 1
ATOM 3937 O O . GLN B 1 174 ? -5.186 8.4 -5.541 1 78.96 174 GLN B O 1
ATOM 3942 N N . LEU B 1 175 ? -3.71 6.902 -6.386 1 82.09 175 LEU B N 1
ATOM 3943 C CA . LEU B 1 175 ? -3.592 6.21 -5.107 1 82.09 175 LEU B CA 1
ATOM 3944 C C . LEU B 1 175 ? -2.88 7.083 -4.08 1 82.09 175 LEU B C 1
ATOM 3946 O O . LEU B 1 175 ? -1.764 7.55 -4.322 1 82.09 175 LEU B O 1
ATOM 3950 N N . PHE B 1 176 ? -3.582 7.346 -3.059 1 81.81 176 PHE B N 1
ATOM 3951 C CA . PHE B 1 176 ? -3.227 8.286 -2.002 1 81.81 176 PHE B CA 1
ATOM 3952 C C . PHE B 1 176 ? -2.937 7.552 -0.699 1 81.81 176 PHE B C 1
ATOM 3954 O O . PHE B 1 176 ? -3.644 6.606 -0.343 1 81.81 176 PHE B O 1
ATOM 3961 N N . ALA B 1 177 ? -1.752 7.921 -0.034 1 90.02 177 ALA B N 1
ATOM 3962 C CA . ALA B 1 177 ? -1.464 7.331 1.271 1 90.02 177 ALA B CA 1
ATOM 3963 C C . ALA B 1 177 ? -1.227 8.411 2.322 1 90.02 177 ALA B C 1
ATOM 3965 O O . ALA B 1 177 ? -0.66 9.465 2.022 1 90.02 177 ALA B O 1
ATOM 3966 N N . LEU B 1 178 ? -1.681 8.104 3.511 1 91.59 178 LEU B N 1
ATOM 3967 C CA . LEU B 1 178 ? -1.342 8.909 4.679 1 91.59 178 LEU B CA 1
ATOM 3968 C C . LEU B 1 178 ? -0.322 8.191 5.556 1 91.59 178 LEU B C 1
ATOM 3970 O O . LEU B 1 178 ? -0.453 6.992 5.814 1 91.59 178 LEU B O 1
ATOM 3974 N N . LEU B 1 179 ? 0.669 8.898 5.957 1 92.24 179 LEU B N 1
ATOM 3975 C CA . LEU B 1 179 ? 1.695 8.414 6.875 1 92.24 179 LEU B CA 1
ATOM 3976 C C . LEU B 1 179 ? 1.743 9.27 8.136 1 92.24 179 LEU B C 1
ATOM 3978 O O . LEU B 1 179 ? 1.936 10.486 8.059 1 92.24 179 LEU B O 1
ATOM 3982 N N . GLY B 1 180 ? 1.512 8.632 9.244 1 90.29 180 GLY B N 1
ATOM 3983 C CA . GLY B 1 180 ? 1.475 9.485 10.421 1 90.29 180 GLY B CA 1
ATOM 3984 C C . GLY B 1 180 ? 1.771 8.739 11.709 1 90.29 180 GLY B C 1
ATOM 3985 O O . GLY B 1 180 ? 1.91 7.514 11.705 1 90.29 180 GLY B O 1
ATOM 3986 N N . HIS B 1 181 ? 1.935 9.535 12.76 1 87.63 181 HIS B N 1
ATOM 3987 C CA . HIS B 1 181 ? 2.216 9.035 14.101 1 87.63 181 HIS B CA 1
ATOM 3988 C C . HIS B 1 181 ? 1.116 9.434 15.08 1 87.63 181 HIS B C 1
ATOM 3990 O O . HIS B 1 181 ? 1.235 10.445 15.775 1 87.63 181 HIS B O 1
ATOM 3996 N N . PRO B 1 182 ? 0.173 8.515 15.233 1 76.52 182 PRO B N 1
ATOM 3997 C CA . PRO B 1 182 ? -0.893 8.853 16.179 1 76.52 182 PRO B CA 1
ATOM 3998 C C . PRO B 1 182 ? -0.437 8.777 17.635 1 76.52 182 PRO B C 1
ATOM 4000 O O . PRO B 1 182 ? 0.58 8.146 17.934 1 76.52 182 PRO B O 1
ATOM 4003 N N . ALA B 1 183 ? -1.041 9.537 18.544 1 69.35 183 ALA B N 1
ATOM 4004 C CA . ALA B 1 183 ? -0.69 9.638 19.959 1 69.35 183 ALA B CA 1
ATOM 4005 C C . ALA B 1 183 ? -0.901 8.307 20.673 1 69.35 183 ALA B C 1
ATOM 4007 O O . ALA B 1 183 ? -0.241 8.021 21.675 1 69.35 183 ALA B O 1
ATOM 4008 N N . LYS B 1 184 ? -1.856 7.454 20.25 1 60.45 184 LYS B N 1
ATOM 4009 C CA . LYS B 1 184 ? -2.205 6.252 21.002 1 60.45 184 LYS B CA 1
ATOM 4010 C C . LYS B 1 184 ? -1.044 5.261 21.024 1 60.45 184 LYS B C 1
ATOM 4012 O O . LYS B 1 184 ? -0.151 5.324 20.177 1 60.45 184 LYS B O 1
ATOM 4017 N N . PRO B 1 185 ? -1.129 4.287 22.054 1 52.07 185 PRO B N 1
ATOM 4018 C CA . PRO B 1 185 ? -0.098 3.348 22.5 1 52.07 185 PRO B CA 1
ATOM 4019 C C . PRO B 1 185 ? 0.541 2.581 21.345 1 52.07 185 PRO B C 1
ATOM 4021 O O . PRO B 1 185 ? 1.701 2.17 21.439 1 52.07 185 PRO B O 1
ATOM 4024 N N . LYS B 1 186 ? -0.331 2.258 20.473 1 54.2 186 LYS B N 1
ATOM 4025 C CA . LYS B 1 186 ? 0.387 1.501 19.452 1 54.2 186 LYS B CA 1
ATOM 4026 C C . LYS B 1 186 ? 1.42 2.373 18.744 1 54.2 186 LYS B C 1
ATOM 4028 O O . LYS B 1 186 ? 1.879 2.038 17.65 1 54.2 186 LYS B O 1
ATOM 4033 N N . SER B 1 187 ? 1.764 3.474 19.563 1 55.49 187 SER B N 1
ATOM 4034 C CA . SER B 1 187 ? 2.545 4.666 19.247 1 55.49 187 SER B CA 1
ATOM 4035 C C . SER B 1 187 ? 3.963 4.301 18.821 1 55.49 187 SER B C 1
ATOM 4037 O O . SER B 1 187 ? 4.715 5.157 18.35 1 55.49 187 SER B O 1
ATOM 4039 N N . GLU B 1 188 ? 4.134 3.109 18.865 1 67.27 188 GLU B N 1
ATOM 4040 C CA . GLU B 1 188 ? 5.516 2.819 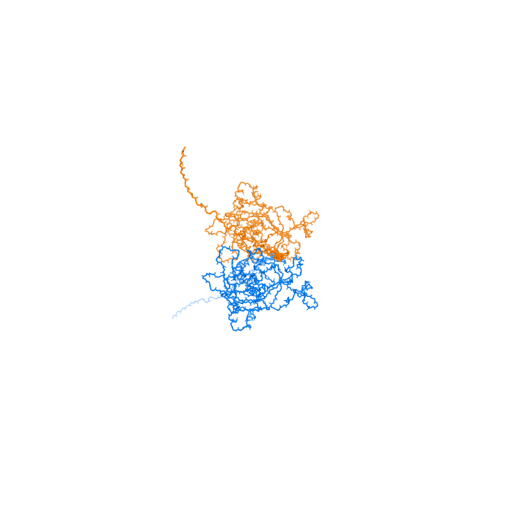18.493 1 67.27 188 GLU B CA 1
ATOM 4041 C C . GLU B 1 188 ? 5.618 2.41 17.027 1 67.27 188 GLU B C 1
ATOM 4043 O O . GLU B 1 188 ? 6.614 1.813 16.611 1 67.27 188 GLU B O 1
ATOM 4048 N N . ILE B 1 189 ? 4.429 2.847 16.373 1 77.41 189 ILE B N 1
ATOM 4049 C CA . ILE B 1 189 ? 4.546 2.556 14.948 1 77.41 189 ILE B CA 1
ATOM 4050 C C . ILE B 1 189 ? 4.064 3.755 14.135 1 77.41 189 ILE B C 1
ATOM 4052 O O . ILE B 1 189 ? 3.277 4.568 14.625 1 77.41 189 ILE B O 1
ATOM 4056 N N . MET B 1 190 ? 4.614 3.855 13.007 1 87.66 190 MET B N 1
ATOM 4057 C CA . MET B 1 190 ? 4.049 4.77 12.019 1 87.66 190 MET B CA 1
ATOM 4058 C C . MET B 1 190 ? 2.822 4.16 11.352 1 87.66 190 MET B C 1
ATOM 4060 O O . MET B 1 190 ? 2.85 3.003 10.928 1 87.66 190 MET B O 1
ATOM 4064 N N . GLN B 1 191 ? 1.846 4.918 11.317 1 85.61 191 GLN B N 1
ATOM 4065 C CA . GLN B 1 191 ? 0.611 4.436 10.706 1 85.61 191 GLN B CA 1
ATOM 4066 C C . GLN B 1 191 ? 0.595 4.714 9.205 1 85.61 191 GLN B C 1
ATOM 4068 O O . GLN B 1 191 ? 1.078 5.756 8.756 1 85.61 191 GLN B O 1
ATOM 4073 N N . PHE B 1 192 ? -0.042 3.775 8.476 1 88.3 192 PHE B N 1
ATOM 4074 C CA . PHE B 1 192 ? -0.18 3.802 7.025 1 88.3 192 PHE B CA 1
ATOM 4075 C C . PHE B 1 192 ? -1.622 3.529 6.612 1 88.3 192 PHE B C 1
ATOM 4077 O O . PHE B 1 192 ? -2.229 2.558 7.067 1 88.3 192 PHE B O 1
ATOM 4084 N N . ASP B 1 193 ? -2.107 4.419 5.846 1 86.86 193 ASP B N 1
ATOM 4085 C CA . ASP B 1 193 ? -3.427 4.217 5.256 1 86.86 193 ASP B CA 1
ATOM 4086 C C . ASP B 1 193 ? -3.425 4.578 3.772 1 86.86 193 ASP B C 1
ATOM 4088 O O . ASP B 1 193 ? -3.121 5.714 3.404 1 86.86 193 ASP B O 1
ATOM 4092 N N . SER B 1 194 ? -3.79 3.648 2.898 1 84.73 194 SER B N 1
ATOM 4093 C CA . SER B 1 194 ? -3.808 3.919 1.464 1 84.73 194 SER B CA 1
ATOM 4094 C C . SER B 1 194 ? -5.214 3.776 0.891 1 84.73 194 SER B C 1
ATOM 4096 O O . SER B 1 194 ? -5.401 3.82 -0.326 1 84.73 194 SER B O 1
ATOM 4098 N N . ASN B 1 195 ? -6.182 3.525 1.689 1 79.15 195 ASN B N 1
ATOM 4099 C CA . ASN B 1 195 ? -7.581 3.46 1.279 1 79.15 195 ASN B CA 1
ATOM 4100 C C . ASN B 1 195 ? -8.33 4.74 1.637 1 79.15 195 ASN B C 1
ATOM 4102 O O . ASN B 1 195 ? -9.224 4.725 2.484 1 79.15 195 ASN B O 1
ATOM 4106 N N . ILE B 1 196 ? -7.918 5.794 0.973 1 81.38 196 ILE B N 1
ATOM 4107 C CA . ILE B 1 196 ? -8.434 7.122 1.287 1 81.38 196 ILE B CA 1
ATOM 4108 C C . ILE B 1 196 ? -9.119 7.714 0.057 1 81.38 196 ILE B C 1
ATOM 4110 O O . ILE B 1 196 ? -8.587 7.642 -1.053 1 81.38 196 ILE B O 1
ATOM 4114 N N . LYS B 1 197 ? -10.256 8.201 0.308 1 79.55 197 LYS B N 1
ATOM 4115 C CA . LYS B 1 197 ? -10.993 8.87 -0.761 1 79.55 197 LYS B CA 1
ATOM 4116 C C . LYS B 1 197 ? -11.323 10.311 -0.383 1 79.55 197 LYS B C 1
ATOM 4118 O O . LYS B 1 197 ? -11.747 10.582 0.742 1 79.55 197 LYS B O 1
ATOM 4123 N N . LEU B 1 198 ? -11.045 11.168 -1.379 1 88.46 198 LEU B N 1
ATOM 4124 C CA . LEU B 1 198 ? -11.495 12.538 -1.161 1 88.46 198 LEU B CA 1
ATOM 4125 C C . LEU B 1 198 ? -13.013 12.597 -1.027 1 88.46 198 LEU B C 1
ATOM 4127 O O . LEU B 1 198 ? -13.729 11.853 -1.701 1 88.46 198 LEU B O 1
ATOM 4131 N N . PHE B 1 199 ? -13.482 13.431 -0.144 1 90.89 199 PHE B N 1
ATOM 4132 C CA . PHE B 1 199 ? -14.903 13.534 0.166 1 90.89 199 PHE B CA 1
ATOM 4133 C C . PHE B 1 199 ? -15.492 14.815 -0.414 1 90.89 199 PHE B C 1
ATOM 4135 O O . PHE B 1 199 ? -14.975 15.907 -0.172 1 90.89 199 PHE B O 1
ATOM 4142 N N . ASP B 1 200 ? -16.501 14.605 -1.173 1 90.9 200 ASP B N 1
ATOM 4143 C CA . ASP B 1 200 ? -17.241 15.738 -1.721 1 90.9 200 ASP B CA 1
ATOM 4144 C C . ASP B 1 200 ? -18.454 16.071 -0.856 1 90.9 200 ASP B C 1
ATOM 4146 O O . ASP B 1 200 ? -19.521 15.476 -1.018 1 90.9 200 ASP B O 1
ATOM 4150 N N . LEU B 1 201 ? -18.295 17.034 -0.046 1 92.8 201 LEU B N 1
ATOM 4151 C CA . LEU B 1 201 ? -19.321 17.414 0.92 1 92.8 201 LEU B CA 1
ATOM 4152 C C . LEU B 1 201 ? -20.598 17.854 0.212 1 92.8 201 LEU B C 1
ATOM 4154 O O . LEU B 1 201 ? -21.702 17.545 0.665 1 92.8 201 LEU B O 1
ATOM 4158 N N . LYS B 1 202 ? -20.488 18.507 -0.894 1 90.4 202 LYS B N 1
ATOM 4159 C CA . LYS B 1 202 ? -21.628 19.093 -1.593 1 90.4 202 LYS B CA 1
ATOM 4160 C C . LYS B 1 202 ? -22.544 18.009 -2.155 1 90.4 202 LYS B C 1
ATOM 4162 O O . LYS B 1 202 ? -23.769 18.136 -2.102 1 90.4 202 LYS B O 1
ATOM 4167 N N . ASN B 1 203 ? -21.959 16.923 -2.571 1 90.59 203 ASN B N 1
ATOM 4168 C CA . ASN B 1 203 ? -22.735 15.923 -3.296 1 90.59 203 ASN B CA 1
ATOM 4169 C C . ASN B 1 203 ? -22.901 14.643 -2.482 1 90.59 203 ASN B C 1
ATOM 4171 O O . ASN B 1 203 ? -23.461 13.66 -2.97 1 90.59 203 ASN B O 1
ATOM 4175 N N . SER B 1 204 ? -22.462 14.726 -1.291 1 90.82 204 SER B N 1
ATOM 4176 C CA . SER B 1 204 ? -22.545 13.524 -0.468 1 90.82 204 SER B CA 1
ATOM 4177 C C . SER B 1 204 ? -23.869 13.461 0.286 1 90.82 204 SER B C 1
ATOM 4179 O O . SER B 1 204 ? -24.353 14.477 0.788 1 90.82 204 SER B O 1
ATOM 4181 N N . GLU B 1 205 ? -24.307 12.193 0.459 1 90.94 205 GLU B N 1
ATOM 4182 C CA . GLU B 1 205 ? -25.487 11.972 1.29 1 90.94 205 GLU B CA 1
ATOM 4183 C C . GLU B 1 205 ? -25.177 12.214 2.764 1 90.94 205 GLU B C 1
ATOM 4185 O O . GLU B 1 205 ? -26.081 12.482 3.558 1 90.94 205 GLU B O 1
ATOM 4190 N N . ARG B 1 206 ? -23.941 12.196 3.078 1 91.23 206 ARG B N 1
ATOM 4191 C CA . ARG B 1 206 ? -23.532 12.371 4.468 1 91.23 206 ARG B CA 1
ATOM 4192 C C . ARG B 1 206 ? -23.57 13.842 4.868 1 91.23 206 ARG B C 1
ATOM 4194 O O . ARG B 1 206 ? -23.365 14.178 6.037 1 91.23 206 ARG B O 1
ATOM 4201 N N . ARG B 1 207 ? -23.801 14.703 3.941 1 94.03 207 ARG B N 1
ATOM 4202 C CA . ARG B 1 207 ? -23.802 16.145 4.166 1 94.03 207 ARG B CA 1
ATOM 4203 C C . ARG B 1 207 ? -24.787 16.526 5.267 1 94.03 207 ARG B C 1
ATOM 4205 O O . ARG B 1 207 ? -24.519 17.432 6.06 1 94.03 207 ARG B O 1
ATOM 4212 N N . GLU B 1 208 ? -25.876 15.855 5.38 1 93.88 208 GLU B N 1
ATOM 4213 C CA . GLU B 1 208 ? -26.941 16.198 6.318 1 93.88 208 GLU B CA 1
ATOM 4214 C C . GLU B 1 208 ? -26.484 16.018 7.762 1 93.88 208 GLU B C 1
ATOM 4216 O O . GLU B 1 208 ? -27.015 16.659 8.671 1 93.88 208 GLU B O 1
ATOM 4221 N N . TYR B 1 209 ? -25.527 15.184 7.927 1 92 209 TYR B N 1
ATOM 4222 C CA . TYR B 1 209 ? -25.009 14.957 9.271 1 92 209 TYR B CA 1
ATOM 4223 C C . TYR B 1 209 ? -24.129 16.117 9.72 1 92 209 TYR B C 1
ATOM 4225 O O . TYR B 1 209 ? -23.899 16.303 10.918 1 92 209 TYR B O 1
ATOM 4233 N N . MET B 1 210 ? -23.693 16.966 8.711 1 94.44 210 MET B N 1
ATOM 4234 C CA . MET B 1 210 ? -22.632 17.93 8.99 1 94.44 210 MET B CA 1
ATOM 4235 C C . MET B 1 210 ? -23.131 19.359 8.798 1 94.44 210 MET B C 1
ATOM 4237 O O . MET B 1 210 ? -22.612 20.29 9.417 1 94.44 210 MET B O 1
ATOM 4241 N N . ILE B 1 211 ? -24.076 19.454 7.903 1 95.4 211 ILE B N 1
ATOM 4242 C CA . ILE B 1 211 ? -24.61 20.761 7.538 1 95.4 211 ILE B CA 1
ATOM 4243 C C . ILE B 1 211 ? -26.133 20.748 7.654 1 95.4 211 ILE B C 1
ATOM 4245 O O . ILE B 1 211 ? -26.788 19.808 7.196 1 95.4 211 ILE B O 1
ATOM 4249 N N . LYS B 1 212 ? -26.699 21.746 8.344 1 93.49 212 LYS B N 1
ATOM 4250 C CA . LYS B 1 212 ? -28.138 21.976 8.417 1 93.49 212 LYS B CA 1
ATOM 4251 C C . LYS B 1 212 ? -28.482 23.423 8.074 1 93.49 212 LYS B C 1
ATOM 4253 O O . LYS B 1 212 ? -27.904 24.354 8.639 1 93.49 212 LYS B O 1
ATOM 4258 N N . ASP B 1 213 ? -29.471 23.648 7.182 1 93.05 213 ASP B N 1
ATOM 4259 C CA . ASP B 1 213 ? -29.896 24.975 6.75 1 93.05 213 ASP B CA 1
ATOM 4260 C C . ASP B 1 213 ? -28.698 25.829 6.338 1 93.05 213 ASP B C 1
ATOM 4262 O O . ASP B 1 213 ? -28.561 26.971 6.782 1 93.05 213 ASP B O 1
ATOM 4266 N N . ASP B 1 214 ? -27.672 25.202 5.721 1 90.75 214 ASP B N 1
ATOM 4267 C CA . ASP B 1 214 ? -26.476 25.822 5.159 1 90.75 214 ASP B CA 1
ATOM 4268 C C . ASP B 1 214 ? -25.546 26.321 6.263 1 90.75 214 ASP B C 1
ATOM 4270 O O . ASP B 1 214 ? -24.774 27.26 6.054 1 90.75 214 ASP B O 1
ATOM 4274 N N . LYS B 1 215 ? -25.825 25.801 7.462 1 95.55 215 LYS B N 1
ATOM 4275 C CA . LYS B 1 215 ? -24.934 26.085 8.583 1 95.55 215 LYS B CA 1
ATOM 4276 C C . LYS B 1 215 ? -24.258 24.812 9.084 1 95.55 215 LYS B C 1
ATOM 4278 O O . LYS B 1 215 ? -24.888 23.754 9.153 1 95.55 215 LYS B O 1
ATOM 4283 N N . GLU B 1 216 ? -23.002 24.948 9.373 1 96.39 216 GLU B N 1
ATOM 4284 C CA . GLU B 1 216 ? -22.274 23.818 9.941 1 96.39 216 GLU B CA 1
ATOM 4285 C C . GLU B 1 216 ? -22.848 23.417 11.297 1 96.39 216 GLU B C 1
ATOM 4287 O O . GLU B 1 216 ? -23.1 24.273 12.148 1 96.39 216 GLU B O 1
ATOM 4292 N N . LYS B 1 217 ? -23.075 22.189 11.471 1 94.48 217 LYS B N 1
ATOM 4293 C CA . LYS B 1 217 ? -23.575 21.696 12.751 1 94.48 217 LYS B CA 1
ATOM 4294 C C . LYS B 1 217 ? -22.495 21.767 13.827 1 94.48 217 LYS B C 1
ATOM 4296 O O . LYS B 1 217 ? -21.31 21.901 13.517 1 94.48 217 LYS B O 1
ATOM 4301 N N . SER B 1 218 ? -22.973 21.663 15.078 1 91.24 218 SER B N 1
ATOM 4302 C CA . SER B 1 218 ? -22.029 21.654 16.191 1 91.24 218 SER B CA 1
ATOM 4303 C C . SER B 1 218 ? -21.013 20.526 16.046 1 91.24 218 SER B C 1
ATOM 4305 O O . SER B 1 218 ? -21.383 19.381 15.777 1 91.24 218 SER B O 1
ATOM 4307 N N . GLY B 1 219 ? -19.751 20.9 16.171 1 91.27 219 GLY B N 1
ATOM 4308 C CA . GLY B 1 219 ? -18.68 19.924 16.047 1 91.27 219 GLY B CA 1
ATOM 4309 C C . GLY B 1 219 ? -18.071 19.88 14.658 1 91.27 219 GLY B C 1
ATOM 4310 O O . GLY B 1 219 ? -17.025 19.262 14.453 1 91.27 219 GLY B O 1
ATOM 4311 N N . TYR B 1 220 ? -18.722 20.586 13.723 1 93.97 220 TYR B N 1
ATOM 4312 C CA . TYR B 1 220 ? -18.256 20.556 12.341 1 93.97 220 TYR B CA 1
ATOM 4313 C C . TYR B 1 220 ? -17.812 21.941 11.886 1 93.97 220 TYR B C 1
ATOM 4315 O O . TYR B 1 220 ? -17.733 22.211 10.685 1 93.97 220 TYR B O 1
ATOM 4323 N N . GLU B 1 221 ? -17.558 22.819 12.854 1 94.46 221 GLU B N 1
ATOM 4324 C CA . GLU B 1 221 ? -17.095 24.167 12.536 1 94.46 221 GLU B CA 1
ATOM 4325 C C . GLU B 1 221 ? -15.785 24.13 11.754 1 94.46 221 GLU B C 1
ATOM 4327 O O . GLU B 1 221 ? -14.811 23.516 12.193 1 94.46 221 GLU B O 1
ATOM 4332 N N . GLY B 1 222 ? -15.784 24.756 10.558 1 95.15 222 GLY B N 1
ATOM 4333 C CA . GLY B 1 222 ? -14.581 24.83 9.744 1 95.15 222 GLY B CA 1
ATOM 4334 C C . GLY B 1 222 ? -14.514 23.751 8.679 1 95.15 222 GLY B C 1
ATOM 4335 O O . GLY B 1 222 ? -13.531 23.662 7.94 1 95.15 222 GLY B O 1
ATOM 4336 N N . ILE B 1 223 ? -15.554 22.953 8.579 1 95.53 223 ILE B N 1
ATOM 4337 C CA . ILE B 1 223 ? -15.546 21.836 7.641 1 95.53 223 ILE B CA 1
ATOM 4338 C C . ILE B 1 223 ? -15.483 22.364 6.209 1 95.53 223 ILE B C 1
ATOM 4340 O O . ILE B 1 223 ? -15.031 21.663 5.301 1 95.53 223 ILE B O 1
ATOM 4344 N N . ARG B 1 224 ? -15.865 23.672 6.002 1 95.97 224 ARG B N 1
ATOM 4345 C CA . ARG B 1 224 ? -15.898 24.252 4.663 1 95.97 224 ARG B CA 1
ATOM 4346 C C . ARG B 1 224 ? -14.785 25.279 4.483 1 95.97 224 ARG B C 1
ATOM 4348 O O . ARG B 1 224 ? -14.844 26.114 3.578 1 95.97 224 ARG B O 1
ATOM 4355 N N . ASP B 1 225 ? -13.815 25.237 5.347 1 95.75 225 ASP B N 1
ATOM 4356 C CA . ASP B 1 225 ? -12.711 26.19 5.28 1 95.75 225 ASP B CA 1
ATOM 4357 C C . ASP B 1 225 ? -12.002 26.116 3.929 1 95.75 225 ASP B C 1
ATOM 4359 O O . ASP B 1 225 ? -11.77 25.025 3.403 1 95.75 225 ASP B O 1
ATOM 4363 N N . GLU B 1 226 ? -11.638 27.245 3.419 1 95.1 226 GLU B N 1
ATOM 4364 C CA . GLU B 1 226 ? -10.912 27.318 2.154 1 95.1 226 GLU B CA 1
ATOM 4365 C C . GLU B 1 226 ? -9.497 26.765 2.297 1 95.1 226 GLU B C 1
ATOM 4367 O O . GLU B 1 226 ? -8.87 26.913 3.348 1 95.1 226 GLU B O 1
ATOM 4372 N N . GLY B 1 227 ? -9.025 26.18 1.2 1 96.42 227 GLY B N 1
ATOM 4373 C CA . GLY B 1 227 ? -7.668 25.656 1.178 1 96.42 227 GLY B CA 1
ATOM 4374 C C . GLY B 1 227 ? -7.549 24.282 1.811 1 96.42 227 GLY B C 1
ATOM 4375 O O . GLY B 1 227 ? -6.448 23.74 1.928 1 96.42 227 GLY B O 1
ATOM 4376 N N . LYS B 1 228 ? -8.711 23.777 2.265 1 96.78 228 LYS B N 1
ATOM 4377 C CA . LYS B 1 228 ? -8.724 22.462 2.9 1 96.78 228 LYS B CA 1
ATOM 4378 C C . LYS B 1 228 ? -9.604 21.486 2.125 1 96.78 228 LYS B C 1
ATOM 4380 O O . LYS B 1 228 ? -10.454 21.901 1.335 1 96.78 228 LYS B O 1
ATOM 4385 N N . VAL B 1 229 ? -9.313 20.252 2.293 1 95.6 229 VAL B N 1
ATOM 4386 C CA . VAL B 1 229 ? -10.076 19.19 1.645 1 95.6 229 VAL B CA 1
ATOM 4387 C C . VAL B 1 229 ? -10.526 18.167 2.685 1 95.6 229 VAL B C 1
ATOM 4389 O O . VAL B 1 229 ? -9.941 18.075 3.768 1 95.6 229 VAL B O 1
ATOM 4392 N N . LEU B 1 230 ? -11.581 17.448 2.309 1 93.41 230 LEU B N 1
ATOM 4393 C CA . LEU B 1 230 ? -12.11 16.401 3.177 1 93.41 230 LEU B CA 1
ATOM 4394 C C . LEU B 1 230 ? -11.815 15.019 2.604 1 93.41 230 LEU B C 1
ATOM 4396 O O . LEU B 1 230 ? -11.791 14.841 1.384 1 93.41 230 LEU B O 1
ATOM 4400 N N . PHE B 1 231 ? -11.552 14.137 3.39 1 88.45 231 PHE B N 1
ATOM 4401 C CA . PHE B 1 231 ? -11.343 12.769 2.932 1 88.45 231 PHE B CA 1
ATOM 4402 C C . PHE B 1 231 ? -11.746 11.77 4.01 1 88.45 231 PHE B C 1
ATOM 4404 O O . PHE B 1 231 ? -11.758 12.102 5.198 1 88.45 231 PHE B O 1
ATOM 4411 N N . ASP B 1 232 ? -12.117 10.694 3.514 1 79.9 232 ASP B N 1
ATOM 4412 C CA . ASP B 1 232 ? -12.574 9.613 4.382 1 79.9 232 ASP B CA 1
ATOM 4413 C C . ASP B 1 232 ? -11.413 8.71 4.792 1 79.9 232 ASP B C 1
ATOM 4415 O O . ASP B 1 232 ? -10.823 8.028 3.951 1 79.9 232 ASP B O 1
ATOM 4419 N N . CYS B 1 233 ? -10.932 8.967 5.888 1 72.28 233 CYS B N 1
ATOM 4420 C CA . CYS B 1 233 ? -9.915 8.087 6.453 1 72.28 233 CYS B CA 1
ATOM 4421 C C . CYS B 1 233 ? -10.133 7.891 7.948 1 72.28 233 CYS B C 1
ATOM 4423 O O . CYS B 1 233 ? -10.933 8.599 8.562 1 72.28 233 CYS B O 1
ATOM 4425 N N . TRP B 1 234 ? -9.624 6.746 8.41 1 59.13 234 TRP B N 1
ATOM 4426 C CA . TRP B 1 234 ? -9.734 6.518 9.846 1 59.13 234 TRP B CA 1
ATOM 4427 C C . TRP B 1 234 ? -8.411 6.812 10.547 1 59.13 234 TRP B C 1
ATOM 4429 O O . TRP B 1 234 ? -7.447 6.055 10.411 1 59.13 234 TRP B O 1
ATOM 4439 N N . VAL B 1 235 ? -8.172 8.044 10.705 1 57.41 235 VAL B N 1
ATOM 4440 C CA . VAL B 1 235 ? -6.907 8.291 11.39 1 57.41 235 VAL B CA 1
ATOM 4441 C C . VAL B 1 235 ? -7.17 8.609 12.86 1 57.41 235 VAL B C 1
ATOM 4443 O O . VAL B 1 235 ? -8.192 9.21 13.199 1 57.41 235 VAL B O 1
ATOM 4446 N N . GLN B 1 236 ? -6.401 7.946 13.68 1 58.69 236 GLN B N 1
ATOM 4447 C CA . GLN B 1 236 ? -6.453 8.143 15.124 1 58.69 236 GLN B CA 1
ATOM 4448 C C . GLN B 1 236 ? -5.971 9.54 15.507 1 58.69 236 GLN B C 1
ATOM 4450 O O . GLN B 1 236 ? -5.239 10.179 14.748 1 58.69 236 GLN B O 1
ATOM 4455 N N . ARG B 1 237 ? -6.41 9.974 16.618 1 59.3 237 ARG B N 1
ATOM 4456 C CA . ARG B 1 237 ? -5.9 11.213 17.197 1 59.3 237 ARG B CA 1
ATOM 4457 C C . ARG B 1 237 ? -4.376 11.21 17.239 1 59.3 237 ARG B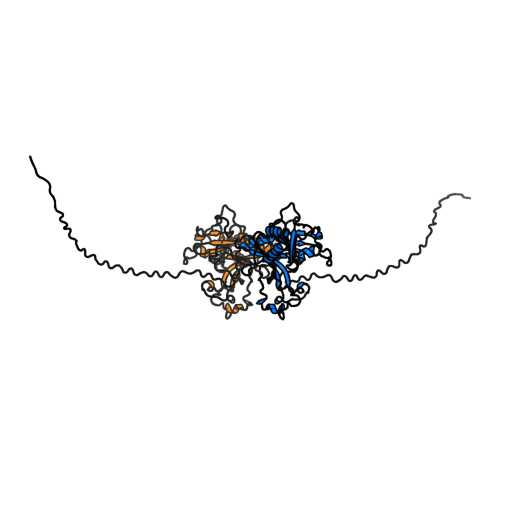 C 1
ATOM 4459 O O . ARG B 1 237 ? -3.759 10.18 17.517 1 59.3 237 ARG B O 1
ATOM 4466 N N . GLY B 1 238 ? -3.84 12.28 16.947 1 63.7 238 GLY B N 1
ATOM 4467 C CA . GLY B 1 238 ? -2.399 12.469 17.012 1 63.7 238 GLY B CA 1
ATOM 4468 C C . GLY B 1 238 ? -1.722 12.362 15.658 1 63.7 238 GLY B C 1
ATOM 4469 O O . GLY B 1 238 ? -0.549 12.712 15.516 1 63.7 238 GLY B O 1
ATOM 4470 N N . ALA B 1 239 ? -2.471 12.1 14.685 1 81.96 239 ALA B N 1
ATOM 4471 C CA . ALA B 1 239 ? -1.856 11.924 13.372 1 81.96 239 ALA B CA 1
ATOM 4472 C C . ALA B 1 239 ? -1.755 13.254 12.631 1 81.96 239 ALA B C 1
ATOM 4474 O O . ALA B 1 239 ? -1.242 13.31 11.511 1 81.96 239 ALA B O 1
ATOM 4475 N N . SER B 1 240 ? -2.104 14.283 13.389 1 92.61 240 SER B N 1
ATOM 4476 C CA . SER B 1 240 ? -2.022 15.588 12.742 1 92.61 240 SER B CA 1
ATOM 4477 C C . SER B 1 240 ? -0.607 15.873 12.249 1 92.61 240 SER B C 1
ATOM 4479 O O . SER B 1 240 ? 0.369 15.562 12.935 1 92.61 240 SER B O 1
ATOM 4481 N N . GLY B 1 241 ? -0.546 16.411 11.082 1 96.27 241 GLY B N 1
ATOM 4482 C CA . GLY B 1 241 ? 0.731 16.681 10.441 1 96.27 241 GLY B CA 1
ATOM 4483 C C . GLY B 1 241 ? 1.111 15.64 9.406 1 96.27 241 GLY B C 1
ATOM 4484 O O . GLY B 1 241 ? 2.11 15.794 8.701 1 96.27 241 GLY B O 1
ATOM 4485 N N . SER B 1 242 ? 0.248 14.647 9.337 1 95.17 242 SER B N 1
ATOM 4486 C CA . SER B 1 242 ? 0.53 13.545 8.423 1 95.17 242 SER B CA 1
ATOM 4487 C C . SER B 1 242 ? 0.395 13.985 6.969 1 95.17 242 SER B C 1
ATOM 4489 O O . SER B 1 242 ? -0.589 14.628 6.598 1 95.17 242 SER B O 1
ATOM 4491 N N . PRO B 1 243 ? 1.364 13.665 6.146 1 96.69 243 PRO B N 1
ATOM 4492 C CA . PRO B 1 243 ? 1.275 14.019 4.727 1 96.69 243 PRO B CA 1
ATOM 4493 C C . PRO B 1 243 ? 0.402 13.051 3.932 1 96.69 243 PRO B C 1
ATOM 4495 O O . PRO B 1 243 ? 0.347 11.86 4.248 1 96.69 243 PRO B O 1
ATOM 4498 N N . GLY B 1 244 ? -0.302 13.592 3.005 1 94.66 244 GLY B N 1
ATOM 4499 C CA . GLY B 1 244 ? -0.883 12.803 1.931 1 94.66 244 GLY B CA 1
ATOM 4500 C C . GLY B 1 244 ? 0.028 12.673 0.726 1 94.66 244 GLY B C 1
ATOM 4501 O O . GLY B 1 244 ? 0.389 13.674 0.103 1 94.66 244 GLY B O 1
ATOM 4502 N N . ILE B 1 245 ? 0.38 11.411 0.336 1 95.14 245 ILE B N 1
ATOM 4503 C CA . ILE B 1 245 ? 1.429 11.16 -0.646 1 95.14 245 ILE B CA 1
ATOM 4504 C C . ILE B 1 245 ? 0.837 10.456 -1.865 1 95.14 245 ILE B C 1
ATOM 4506 O O . ILE B 1 245 ? 0.079 9.493 -1.727 1 95.14 245 ILE B O 1
ATOM 4510 N N . VAL B 1 246 ? 1.195 10.972 -3.011 1 91.42 246 VAL B N 1
ATOM 4511 C CA . VAL B 1 246 ? 0.881 10.31 -4.272 1 91.42 246 VAL B CA 1
ATOM 4512 C C . VAL B 1 246 ? 2.16 10.101 -5.079 1 91.42 246 VAL B C 1
ATOM 4514 O O . VAL B 1 246 ? 3.21 10.655 -4.744 1 91.42 246 VAL B O 1
ATOM 4517 N N . MET B 1 247 ? 2.025 9.226 -6.038 1 85.72 247 MET B N 1
ATOM 4518 C CA . MET B 1 247 ? 3.137 8.992 -6.956 1 85.72 247 MET B CA 1
ATOM 4519 C C . MET B 1 247 ? 3.038 9.902 -8.175 1 85.72 247 MET B C 1
ATOM 4521 O O . MET B 1 247 ? 1.968 10.032 -8.773 1 85.72 247 MET B O 1
ATOM 4525 N N . GLY B 1 248 ? 4.164 10.577 -8.442 1 76.04 248 GLY B N 1
ATOM 4526 C CA . GLY B 1 248 ? 4.215 11.467 -9.591 1 76.04 248 GLY B CA 1
ATOM 4527 C C . GLY B 1 248 ? 4.377 10.733 -10.908 1 76.04 248 GLY B C 1
ATOM 4528 O O . GLY B 1 248 ? 4.516 9.508 -10.929 1 76.04 248 GLY B O 1
ATOM 4529 N N . ASN B 1 249 ? 4.311 11.49 -11.887 1 66.32 249 ASN B N 1
ATOM 4530 C CA . ASN B 1 249 ? 4.404 10.971 -13.248 1 66.32 249 ASN B CA 1
ATOM 4531 C C . ASN B 1 249 ? 5.782 10.379 -13.53 1 66.32 249 ASN B C 1
ATOM 4533 O O . ASN B 1 249 ? 5.931 9.536 -14.416 1 66.32 249 ASN B O 1
ATOM 4537 N N . ASP B 1 250 ? 6.768 10.938 -12.786 1 64.95 250 ASP B N 1
ATOM 4538 C CA . ASP B 1 250 ? 8.109 10.419 -13.038 1 64.95 250 ASP B CA 1
ATOM 4539 C C . ASP B 1 250 ? 8.325 9.086 -12.326 1 64.95 250 ASP B C 1
ATOM 4541 O O . ASP B 1 250 ? 9.368 8.449 -12.491 1 64.95 250 ASP B O 1
ATOM 4545 N N . ASP B 1 251 ? 7.343 8.701 -11.6 1 62.17 251 ASP B N 1
ATOM 4546 C CA . ASP B 1 251 ? 7.124 7.398 -10.98 1 62.17 251 ASP B CA 1
ATOM 4547 C C . ASP B 1 251 ? 8.172 7.117 -9.905 1 62.17 251 ASP B C 1
ATOM 4549 O O . ASP B 1 251 ? 8.382 5.965 -9.521 1 62.17 251 ASP B O 1
ATOM 4553 N N . GLU B 1 252 ? 8.892 8.204 -9.496 1 75.87 252 GLU B N 1
ATOM 4554 C CA . GLU B 1 252 ? 9.988 7.886 -8.586 1 75.87 252 GLU B CA 1
ATOM 4555 C C . GLU B 1 252 ? 9.885 8.694 -7.295 1 75.87 252 GLU B C 1
ATOM 4557 O O . GLU B 1 252 ? 10.238 8.204 -6.22 1 75.87 252 GLU B O 1
ATOM 4562 N N . GLU B 1 253 ? 9.333 9.794 -7.399 1 87.37 253 GLU B N 1
ATOM 4563 C CA . GLU B 1 253 ? 9.414 10.655 -6.222 1 87.37 253 GLU B CA 1
ATOM 4564 C C . GLU B 1 253 ? 8.046 10.821 -5.565 1 87.37 253 GLU B C 1
ATOM 4566 O O . GLU B 1 253 ? 7.027 10.908 -6.254 1 87.37 253 GLU B O 1
ATOM 4571 N N . PRO B 1 254 ? 8.022 10.866 -4.269 1 94.29 254 PRO B N 1
ATOM 4572 C CA . PRO B 1 254 ? 6.766 11.17 -3.581 1 94.29 254 PRO B CA 1
ATOM 4573 C C . PRO B 1 254 ? 6.306 12.61 -3.799 1 94.29 254 PRO B C 1
ATOM 4575 O O . PRO B 1 254 ? 7.115 13.538 -3.724 1 94.29 254 PRO B O 1
ATOM 4578 N N . ILE B 1 255 ? 5.099 12.751 -4.12 1 94.96 255 ILE B N 1
ATOM 4579 C CA . ILE B 1 255 ? 4.467 14.061 -4.23 1 94.96 255 ILE B CA 1
ATOM 4580 C C . ILE B 1 255 ? 3.522 14.279 -3.05 1 94.96 255 ILE B C 1
ATOM 4582 O O . ILE B 1 255 ? 2.568 13.521 -2.863 1 94.96 255 ILE B O 1
ATOM 4586 N N . CYS B 1 256 ? 3.842 15.233 -2.249 1 96.69 256 CYS B N 1
ATOM 4587 C CA . CYS B 1 256 ? 2.975 15.601 -1.135 1 96.69 256 CYS B CA 1
ATOM 4588 C C . CYS B 1 256 ? 1.86 16.531 -1.596 1 96.69 256 CYS B C 1
ATOM 4590 O O . CYS B 1 256 ? 2.126 17.587 -2.174 1 96.69 256 CYS B O 1
ATOM 4592 N N . THR B 1 257 ? 0.593 16.186 -1.272 1 96.32 257 THR B N 1
ATOM 4593 C CA . THR B 1 257 ? -0.515 16.956 -1.826 1 96.32 257 THR B CA 1
ATOM 4594 C C . THR B 1 257 ? -1.284 17.672 -0.719 1 96.32 257 THR B C 1
ATOM 4596 O O . THR B 1 257 ? -1.94 18.686 -0.967 1 96.32 257 THR B O 1
ATOM 4599 N N . LEU B 1 258 ? -1.204 17.15 0.478 1 96.34 258 LEU B N 1
ATOM 4600 C CA . LEU B 1 258 ? -1.929 17.725 1.606 1 96.34 258 LEU B CA 1
ATOM 4601 C C . LEU B 1 258 ? -1.319 17.276 2.929 1 96.34 258 LEU B C 1
ATOM 4603 O O . LEU B 1 258 ? -0.414 16.438 2.948 1 96.34 258 LEU B O 1
ATOM 4607 N N . MET B 1 259 ? -1.757 17.867 3.979 1 97.21 259 MET B N 1
ATOM 4608 C CA . MET B 1 259 ? -1.389 17.5 5.343 1 97.21 259 MET B CA 1
ATOM 4609 C C . MET B 1 259 ? -2.627 17.375 6.226 1 97.21 259 MET B C 1
ATOM 4611 O O . MET B 1 259 ? -3.469 18.275 6.252 1 97.21 259 MET B O 1
ATOM 4615 N N . LEU B 1 260 ? -2.712 16.3 6.958 1 95.36 260 LEU B N 1
ATOM 4616 C CA . LEU B 1 260 ? -3.825 16.073 7.874 1 95.36 260 LEU B CA 1
ATOM 4617 C C . LEU B 1 260 ? -3.795 17.074 9.024 1 95.36 260 LEU B C 1
ATOM 4619 O O . LEU B 1 260 ? -2.756 17.264 9.66 1 95.36 260 LEU B O 1
ATOM 4623 N N . VAL B 1 261 ? -4.983 17.609 9.348 1 94.84 261 VAL B N 1
ATOM 4624 C CA . VAL B 1 261 ? -4.952 18.617 10.402 1 94.84 261 VAL B CA 1
ATOM 4625 C C . VAL B 1 261 ? -5.985 18.277 11.474 1 94.84 261 VAL B C 1
ATOM 4627 O O . VAL B 1 261 ? -5.785 18.573 12.654 1 94.84 261 VAL B O 1
ATOM 4630 N N . ARG B 1 262 ? -7.102 17.656 11.006 1 91.44 262 ARG B N 1
ATOM 4631 C CA . ARG B 1 262 ? -8.086 17.351 12.04 1 91.44 262 ARG B CA 1
ATOM 4632 C C . ARG B 1 262 ? -9.159 16.404 11.513 1 91.44 262 ARG B C 1
ATOM 4634 O O . ARG B 1 262 ? -9.196 16.103 10.318 1 91.44 262 ARG B O 1
ATOM 4641 N N . GLY B 1 263 ? -9.967 15.955 12.474 1 88.83 263 GLY B N 1
ATOM 4642 C CA . GLY B 1 263 ? -11.146 15.155 12.183 1 88.83 263 GLY B CA 1
ATOM 4643 C C . GLY B 1 263 ? -12.428 15.765 12.717 1 88.83 263 GLY B C 1
ATOM 4644 O O . GLY B 1 263 ? -12.395 16.596 13.627 1 88.83 263 GLY B O 1
ATOM 4645 N N . PHE B 1 264 ? -13.489 15.446 12.055 1 88.59 264 PHE B N 1
ATOM 4646 C CA . PHE B 1 264 ? -14.822 15.847 12.488 1 88.59 264 PHE B CA 1
ATOM 4647 C C . PHE B 1 264 ? -15.633 14.637 12.935 1 88.59 264 PHE B C 1
ATOM 4649 O O . PHE B 1 264 ? -15.484 13.545 12.384 1 88.59 264 PHE B O 1
ATOM 4656 N N . PRO B 1 265 ? -16.569 14.817 13.867 1 87.31 265 PRO B N 1
ATOM 4657 C CA . PRO B 1 265 ? -16.769 16.032 14.661 1 87.31 265 PRO B CA 1
ATOM 4658 C C . PRO B 1 265 ? -15.686 16.231 15.718 1 87.31 265 PRO B C 1
ATOM 4660 O O . PRO B 1 265 ? -15.035 15.267 16.129 1 87.31 265 PRO B O 1
ATOM 4663 N N . LYS B 1 266 ? -15.503 17.479 16.088 1 78.47 266 LYS B N 1
ATOM 4664 C CA . LYS B 1 266 ? -14.454 17.826 17.043 1 78.47 266 LYS B CA 1
ATOM 4665 C C . LYS B 1 266 ? -14.601 17.027 18.334 1 78.47 266 LYS B C 1
ATOM 4667 O O . LYS B 1 266 ? -13.605 16.665 18.964 1 78.47 266 LYS B O 1
ATOM 4672 N N . GLN B 1 267 ? -15.888 16.662 18.697 1 60.96 267 GLN B N 1
ATOM 4673 C CA . GLN B 1 267 ? -16.169 15.977 19.954 1 60.96 267 GLN B CA 1
ATOM 4674 C C . GLN B 1 267 ? -16.021 14.466 19.803 1 60.96 267 GLN B C 1
ATOM 4676 O O . GLN B 1 267 ? -16.075 13.729 20.79 1 60.96 267 GLN B O 1
ATOM 4681 N N . ALA B 1 268 ? -16.092 13.985 18.539 1 55.76 268 ALA B N 1
ATOM 4682 C CA . ALA B 1 268 ? -16.098 12.539 18.331 1 55.76 268 ALA B CA 1
ATOM 4683 C C . ALA B 1 268 ? -14.897 11.883 19.006 1 55.76 268 ALA B C 1
ATOM 4685 O O . ALA B 1 268 ? -14.948 10.706 19.371 1 55.76 268 ALA B O 1
ATOM 4686 N N . PHE B 1 269 ? -13.864 12.594 19.241 1 53.11 269 PHE B N 1
ATOM 4687 C CA . PHE B 1 269 ? -12.641 11.931 19.68 1 53.11 269 PHE B CA 1
ATOM 4688 C C . PHE B 1 269 ? -12.697 11.624 21.171 1 53.11 269 PHE B C 1
ATOM 4690 O O . PHE B 1 269 ? -12.122 10.634 21.629 1 53.11 269 PHE B O 1
ATOM 4697 N N . PRO B 1 270 ? -13.179 12.592 21.96 1 44.22 270 PRO B N 1
ATOM 4698 C CA . PRO B 1 270 ? -13.118 12.286 23.392 1 44.22 270 PRO B CA 1
ATOM 4699 C C . PRO B 1 270 ? -14.075 11.168 23.798 1 44.22 270 PRO B C 1
ATOM 4701 O O . PRO B 1 270 ? -13.859 10.505 24.815 1 44.22 270 PRO B O 1
ATOM 4704 N N . GLU B 1 271 ? -15.267 11.071 23.213 1 42.21 271 GLU B N 1
ATOM 4705 C CA . GLU B 1 271 ? -16.308 10.324 23.911 1 42.21 271 GLU B CA 1
ATOM 4706 C C . GLU B 1 271 ? -16.311 8.857 23.49 1 42.21 271 GLU B C 1
ATOM 4708 O O . GLU B 1 271 ? -15.934 8.528 22.364 1 42.21 271 GLU B O 1
ATOM 4713 N N . ASN B 1 272 ? -15.984 7.953 24.475 1 44.03 272 ASN B N 1
ATOM 4714 C CA . ASN B 1 272 ? -16.126 6.501 24.513 1 44.03 272 ASN B CA 1
ATOM 4715 C C . ASN B 1 272 ? -17.197 6.017 23.541 1 44.03 272 ASN B C 1
ATOM 4717 O O . ASN B 1 272 ? -17.606 4.855 23.589 1 44.03 272 ASN B O 1
ATOM 4721 N N . GLY B 1 273 ? -17.915 6.888 22.92 1 48.23 273 GLY B N 1
ATOM 4722 C CA . GLY B 1 273 ? -19.122 6.343 22.32 1 48.23 273 GLY B CA 1
ATOM 4723 C C . GLY B 1 273 ? -18.946 5.965 20.862 1 48.23 273 GLY B C 1
ATOM 4724 O O . GLY B 1 273 ? -17.934 6.303 20.245 1 48.23 273 GLY B O 1
ATOM 4725 N N . ASP B 1 274 ? -19.496 5.01 20.414 1 60.58 274 ASP B N 1
ATOM 4726 C CA . ASP B 1 274 ? -19.819 4.482 19.092 1 60.58 274 ASP B CA 1
ATOM 4727 C C . ASP B 1 274 ? -20.348 5.582 18.175 1 60.58 274 ASP B C 1
ATOM 4729 O O . ASP B 1 274 ? -21.506 5.99 18.29 1 60.58 274 ASP B O 1
ATOM 4733 N N . PHE B 1 275 ? -19.366 6.55 17.769 1 70.55 275 PHE B N 1
ATOM 4734 C CA . PHE B 1 275 ? -19.842 7.499 16.769 1 70.55 275 PHE B CA 1
ATOM 4735 C C . PHE B 1 275 ? -19.982 6.826 15.408 1 70.55 275 PHE B C 1
ATOM 4737 O O . PHE B 1 275 ? -19.08 6.11 14.968 1 70.55 275 PHE B O 1
ATOM 4744 N N . PRO B 1 276 ? -21.113 7.022 14.867 1 76.86 276 PRO B N 1
ATOM 4745 C CA . PRO B 1 276 ? -21.31 6.385 13.562 1 76.86 276 PRO B CA 1
ATOM 4746 C C . PRO B 1 276 ? -20.297 6.854 12.519 1 76.86 276 PRO B C 1
ATOM 4748 O O . PRO B 1 276 ? -20.036 8.054 12.403 1 76.86 276 PRO B O 1
ATOM 4751 N N . HIS B 1 277 ? -19.789 6.001 11.835 1 76.88 277 HIS B N 1
ATOM 4752 C CA . HIS B 1 277 ? -18.77 6.257 10.823 1 76.88 277 HIS B CA 1
ATOM 4753 C C . HIS B 1 277 ? -19.258 7.272 9.795 1 76.88 277 HIS B C 1
ATOM 4755 O O . HIS B 1 277 ? -18.482 8.107 9.324 1 76.88 277 HIS B O 1
ATOM 4761 N N . GLU B 1 278 ? -20.479 7.208 9.539 1 81.91 278 GLU B N 1
ATOM 4762 C CA . GLU B 1 278 ? -21.021 8.058 8.483 1 81.91 278 GLU B CA 1
ATOM 4763 C C . GLU B 1 278 ? -20.972 9.53 8.882 1 81.91 278 GLU B C 1
ATOM 4765 O O . GLU B 1 278 ? -21.098 10.414 8.031 1 81.91 278 GLU B O 1
ATOM 4770 N N . LYS B 1 279 ? -20.691 9.777 10.188 1 85.93 279 LYS B N 1
ATOM 4771 C CA . LYS B 1 279 ? -20.668 11.158 10.661 1 85.93 279 LYS B CA 1
ATOM 4772 C C . LYS B 1 279 ? -19.236 11.661 10.819 1 85.93 279 LYS B C 1
ATOM 4774 O O . LYS B 1 279 ? -19.016 12.829 11.147 1 85.93 279 LYS B O 1
ATOM 4779 N N . MET B 1 280 ? -18.345 10.804 10.568 1 85.62 280 MET B N 1
ATOM 4780 C CA . MET B 1 280 ? -16.945 11.16 10.783 1 85.62 280 MET B CA 1
ATOM 4781 C C . MET B 1 280 ? -16.25 11.462 9.46 1 85.62 280 MET B C 1
ATOM 4783 O O . MET B 1 280 ? -16.492 10.786 8.459 1 85.62 280 MET B O 1
ATOM 4787 N N . ILE B 1 281 ? -15.368 12.464 9.49 1 87.9 281 ILE B N 1
ATOM 4788 C CA . ILE B 1 281 ? -14.608 12.833 8.301 1 87.9 281 ILE B CA 1
ATOM 4789 C C . ILE B 1 281 ? -13.327 13.557 8.711 1 87.9 281 ILE B C 1
ATOM 4791 O O . ILE B 1 281 ? -13.284 14.211 9.756 1 87.9 281 ILE B O 1
ATOM 4795 N N . GLU B 1 282 ? -12.311 13.381 7.909 1 90.75 282 GLU B N 1
ATOM 4796 C CA . GLU B 1 282 ? -11.034 14.041 8.168 1 90.75 282 GLU B CA 1
ATOM 4797 C C . GLU B 1 282 ? -10.823 15.223 7.226 1 90.75 282 GLU B C 1
ATOM 4799 O O . GLU B 1 282 ? -11.418 15.278 6.147 1 90.75 282 GLU B O 1
ATOM 4804 N N . GLN B 1 283 ? -10.019 16.104 7.687 1 93.86 283 GLN B N 1
ATOM 4805 C CA . GLN B 1 283 ? -9.703 17.284 6.89 1 93.86 283 GLN B CA 1
ATOM 4806 C C . GLN B 1 283 ? -8.195 17.499 6.8 1 93.86 283 GLN B C 1
ATOM 4808 O O . GLN B 1 283 ? -7.477 17.326 7.787 1 93.86 283 GLN B O 1
ATOM 4813 N N . GLY B 1 284 ? -7.753 17.848 5.635 1 95.6 284 GLY B N 1
ATOM 4814 C CA . GLY B 1 284 ? -6.365 18.213 5.398 1 95.6 284 GLY B CA 1
ATOM 4815 C C . GLY B 1 284 ? -6.211 19.554 4.707 1 95.6 284 GLY B C 1
ATOM 4816 O O . GLY B 1 284 ? -7.106 19.991 3.981 1 95.6 284 GLY B O 1
ATOM 4817 N N . VAL B 1 285 ? -5.156 20.243 4.978 1 98.04 285 VAL B N 1
ATOM 4818 C CA . VAL B 1 285 ? -4.81 21.467 4.264 1 98.04 285 VAL B CA 1
ATOM 4819 C C . VAL B 1 285 ? -3.995 21.127 3.018 1 98.04 285 VAL B C 1
ATOM 4821 O O . VAL B 1 285 ? -3.12 20.259 3.059 1 98.04 285 VAL B O 1
ATOM 4824 N N . THR B 1 286 ? -4.265 21.822 1.905 1 97.59 286 THR B N 1
ATOM 4825 C CA . THR B 1 286 ? -3.571 21.521 0.657 1 97.59 286 THR B CA 1
ATOM 4826 C C . THR B 1 286 ? -2.21 22.209 0.616 1 97.59 286 THR B C 1
ATOM 4828 O O . THR B 1 286 ? -2.045 23.305 1.156 1 97.59 286 THR B O 1
ATOM 4831 N N . MET B 1 287 ? -1.303 21.579 -0.111 1 97.62 287 MET B N 1
ATOM 4832 C CA . MET B 1 287 ? 0.019 22.182 -0.258 1 97.62 287 MET B CA 1
ATOM 4833 C C . MET B 1 287 ? -0.06 23.478 -1.057 1 97.62 287 MET B C 1
ATOM 4835 O O . MET B 1 287 ? 0.707 24.411 -0.812 1 97.62 287 MET B O 1
ATOM 4839 N N . GLU B 1 288 ? -0.989 23.516 -1.927 1 96.23 288 GLU B N 1
ATOM 4840 C CA . GLU B 1 288 ? -1.193 24.736 -2.703 1 96.23 288 GLU B CA 1
ATOM 4841 C C . GLU B 1 288 ? -1.585 25.904 -1.802 1 96.23 288 GLU B C 1
ATOM 4843 O O . GLU B 1 288 ? -1.065 27.012 -1.95 1 96.23 288 GLU B O 1
ATOM 4848 N N . ALA B 1 289 ? -2.506 25.676 -0.922 1 97.35 289 ALA B N 1
ATOM 4849 C CA . ALA B 1 289 ? -2.955 26.724 -0.008 1 97.35 289 ALA B CA 1
ATOM 4850 C C . ALA B 1 289 ? -1.814 27.194 0.889 1 97.35 289 ALA B C 1
ATOM 4852 O O . ALA B 1 289 ? -1.683 28.39 1.163 1 97.35 289 ALA B O 1
ATOM 4853 N N . ILE B 1 290 ? -1.004 26.255 1.358 1 97.5 290 ILE B N 1
ATOM 4854 C CA . ILE B 1 290 ? 0.137 26.605 2.197 1 97.5 290 ILE B CA 1
ATOM 4855 C C . ILE B 1 290 ? 1.113 27.472 1.405 1 97.5 290 ILE B C 1
ATOM 4857 O O . ILE B 1 290 ? 1.562 28.513 1.891 1 97.5 290 ILE B O 1
ATOM 4861 N N . ALA B 1 291 ? 1.428 27.082 0.21 1 96.02 291 ALA B N 1
ATOM 4862 C CA . ALA B 1 291 ? 2.367 27.822 -0.629 1 96.02 291 ALA B CA 1
ATOM 4863 C C . ALA B 1 291 ? 1.873 29.243 -0.885 1 96.02 291 ALA B C 1
ATOM 4865 O O . ALA B 1 291 ? 2.645 30.2 -0.802 1 96.02 291 ALA B O 1
ATOM 4866 N N . LYS B 1 292 ? 0.619 29.371 -1.209 1 93.92 292 LYS B N 1
ATOM 4867 C CA . LYS B 1 292 ? 0.033 30.685 -1.458 1 93.92 292 LYS B CA 1
ATOM 4868 C C . LYS B 1 292 ? 0.106 31.564 -0.213 1 93.92 292 LYS B C 1
ATOM 4870 O O . LYS B 1 292 ? 0.424 32.752 -0.304 1 93.92 292 LYS B O 1
ATOM 4875 N N . LYS B 1 293 ? -0.2 30.97 0.911 1 95.11 293 LYS B N 1
ATOM 4876 C CA . LYS B 1 293 ? -0.194 31.726 2.16 1 95.11 293 LYS B CA 1
ATOM 4877 C C . LYS B 1 293 ? 1.208 32.226 2.494 1 95.11 293 LYS B C 1
ATOM 4879 O O . LYS B 1 293 ? 1.382 33.374 2.908 1 95.11 293 LYS B O 1
ATOM 4884 N N . ILE B 1 294 ? 2.182 31.383 2.316 1 93.53 294 ILE B N 1
ATOM 4885 C CA . ILE B 1 294 ? 3.56 31.747 2.627 1 93.53 294 ILE B CA 1
ATOM 4886 C C . ILE B 1 294 ? 3.996 32.917 1.748 1 93.53 294 ILE B C 1
ATOM 4888 O O . ILE B 1 294 ? 4.707 33.814 2.207 1 93.53 294 ILE B O 1
ATOM 4892 N N . CYS B 1 295 ? 3.6 32.931 0.559 1 88.37 295 CYS B N 1
ATOM 4893 C CA . CYS B 1 295 ? 3.939 34.001 -0.373 1 88.37 295 CYS B CA 1
ATOM 4894 C C . CYS B 1 295 ? 3.379 35.336 0.104 1 88.37 295 CYS B C 1
ATOM 4896 O O . CYS B 1 295 ? 3.935 36.392 -0.203 1 88.37 295 CYS B O 1
ATOM 4898 N N . SER B 1 296 ? 2.382 35.216 0.92 1 89.01 296 SER B N 1
ATOM 4899 C CA . SER B 1 296 ? 1.727 36.441 1.366 1 89.01 296 SER B CA 1
ATOM 4900 C C . SER B 1 296 ? 2.342 36.956 2.663 1 89.01 296 SER B C 1
ATOM 4902 O O . SER B 1 296 ? 1.999 38.044 3.13 1 89.01 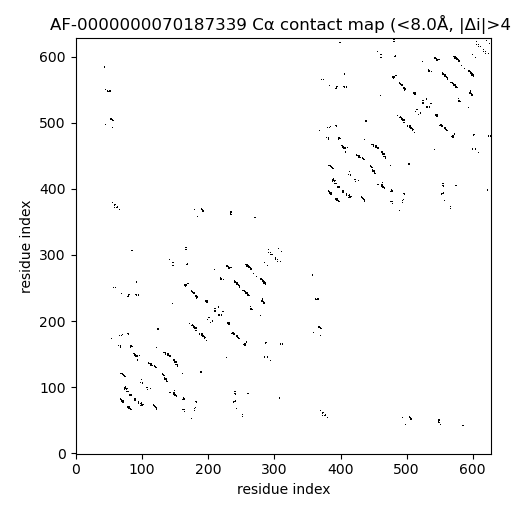296 SER B O 1
ATOM 4904 N N . MET B 1 297 ? 3.312 36.25 3.321 1 88.49 297 MET B N 1
ATOM 4905 C CA . MET B 1 297 ? 3.836 36.567 4.646 1 88.49 297 MET B CA 1
ATOM 4906 C C . MET B 1 297 ? 5.088 37.433 4.543 1 88.49 297 MET B C 1
ATOM 4908 O O . MET B 1 297 ? 5.708 37.757 5.557 1 88.49 297 MET B O 1
ATOM 4912 N N . GLY B 1 298 ? 5.53 37.893 3.431 1 83.1 298 GLY B N 1
ATOM 4913 C CA . GLY B 1 298 ? 6.668 38.791 3.319 1 83.1 298 GLY B CA 1
ATOM 4914 C C . GLY B 1 298 ? 7.865 38.156 2.638 1 83.1 298 GLY B C 1
ATOM 4915 O O . GLY B 1 298 ? 7.78 37.028 2.147 1 83.1 298 GLY B O 1
ATOM 4916 N N . LYS B 1 299 ? 8.971 38.872 2.683 1 78.16 299 LYS B N 1
ATOM 4917 C CA . LYS B 1 299 ? 10.141 38.509 1.889 1 78.16 299 LYS B CA 1
ATOM 4918 C C . LYS B 1 299 ? 10.806 37.249 2.434 1 78.16 299 LYS B C 1
ATOM 4920 O O . LYS B 1 299 ? 11.198 36.366 1.668 1 78.16 299 LYS B O 1
ATOM 4925 N N . SER B 1 300 ? 10.944 37.191 3.754 1 82.93 300 SER B N 1
ATOM 4926 C CA . SER B 1 300 ? 11.586 36.031 4.363 1 82.93 300 SER B CA 1
ATOM 4927 C C . SER B 1 300 ? 10.796 34.755 4.091 1 82.93 300 SER B C 1
ATOM 4929 O O . SER B 1 300 ? 11.38 33.693 3.867 1 82.93 300 SER B O 1
ATOM 4931 N N . ALA B 1 301 ? 9.542 34.901 4.051 1 85.69 301 ALA B N 1
ATOM 4932 C CA . ALA B 1 301 ? 8.675 33.753 3.803 1 85.69 301 ALA B CA 1
ATOM 4933 C C . ALA B 1 301 ? 8.755 33.31 2.344 1 85.69 301 ALA B C 1
ATOM 4935 O O . ALA B 1 301 ? 8.636 32.12 2.043 1 85.69 301 ALA B O 1
ATOM 4936 N N . LYS B 1 302 ? 9.066 34.286 1.468 1 84.99 302 LYS B N 1
ATOM 4937 C CA . LYS B 1 302 ? 9.222 33.956 0.054 1 84.99 302 LYS B CA 1
ATOM 4938 C C . LYS B 1 302 ? 10.475 33.117 -0.179 1 84.99 302 LYS B C 1
ATOM 4940 O O . LYS B 1 302 ? 10.476 32.214 -1.018 1 84.99 302 LYS B O 1
ATOM 4945 N N . ILE B 1 303 ? 11.487 33.441 0.577 1 89.45 303 ILE B N 1
ATOM 4946 C CA . ILE B 1 303 ? 12.715 32.658 0.495 1 89.45 303 ILE B CA 1
ATOM 4947 C C . ILE B 1 303 ? 12.452 31.233 0.974 1 89.45 303 ILE B C 1
ATOM 4949 O O . ILE B 1 303 ? 12.925 30.269 0.367 1 89.45 303 ILE B O 1
ATOM 4953 N N . LEU B 1 304 ? 11.672 31.176 2.023 1 92.64 304 LEU B N 1
ATOM 4954 C CA . LEU B 1 304 ? 11.277 29.876 2.553 1 92.64 304 LEU B CA 1
ATOM 4955 C C . LEU B 1 304 ? 10.49 29.082 1.516 1 92.64 304 LEU B C 1
ATOM 4957 O O . LEU B 1 304 ? 10.721 27.884 1.338 1 92.64 304 LEU B O 1
ATOM 4961 N N . LYS B 1 305 ? 9.616 29.744 0.82 1 93.34 305 LYS B N 1
ATOM 4962 C CA . LYS B 1 305 ? 8.797 29.106 -0.206 1 93.34 305 LYS B CA 1
ATOM 4963 C C . LYS B 1 305 ? 9.665 28.496 -1.303 1 93.34 305 LYS B C 1
ATOM 4965 O O . LYS B 1 305 ? 9.412 27.376 -1.751 1 93.34 305 LYS B O 1
ATOM 4970 N N . ILE B 1 306 ? 10.666 29.228 -1.719 1 92.83 306 ILE B N 1
ATOM 4971 C CA . ILE B 1 306 ? 11.555 28.756 -2.775 1 92.83 306 ILE B CA 1
ATOM 4972 C C . ILE B 1 306 ? 12.349 27.549 -2.28 1 92.83 306 ILE B C 1
ATOM 4974 O O . ILE B 1 306 ? 12.526 26.572 -3.011 1 92.83 306 ILE B O 1
ATOM 4978 N N . ASP B 1 307 ? 12.813 27.641 -1.083 1 94.55 307 ASP B N 1
ATOM 4979 C CA . ASP B 1 307 ? 13.602 26.552 -0.515 1 94.55 307 ASP B CA 1
ATOM 4980 C C . ASP B 1 307 ? 12.774 25.274 -0.403 1 94.55 307 ASP B C 1
ATOM 4982 O O . ASP B 1 307 ? 13.283 24.176 -0.637 1 94.55 307 ASP B O 1
ATOM 4986 N N . ILE B 1 308 ? 11.5 25.385 -0.105 1 94.4 308 ILE B N 1
ATOM 4987 C CA . ILE B 1 308 ? 10.659 24.231 0.193 1 94.4 308 ILE B CA 1
ATOM 4988 C C . ILE B 1 308 ? 9.959 23.759 -1.079 1 94.4 308 ILE B C 1
ATOM 4990 O O . ILE B 1 308 ? 10.036 22.581 -1.437 1 94.4 308 ILE B O 1
ATOM 4994 N N . PHE B 1 309 ? 9.31 24.714 -1.803 1 94.02 309 PHE B N 1
ATOM 4995 C CA . PHE B 1 309 ? 8.395 24.337 -2.874 1 94.02 309 PHE B CA 1
ATOM 4996 C C . PHE B 1 309 ? 9.056 24.511 -4.236 1 94.02 309 PHE B C 1
ATOM 4998 O O . PHE B 1 309 ? 8.505 24.094 -5.257 1 94.02 309 PHE B O 1
ATOM 5005 N N . GLY B 1 310 ? 10.184 25.047 -4.252 1 90.48 310 GLY B N 1
ATOM 5006 C CA . GLY B 1 310 ? 10.807 25.324 -5.537 1 90.48 310 GLY B CA 1
ATOM 5007 C C . GLY B 1 310 ? 9.899 26.076 -6.491 1 90.48 310 GLY B C 1
ATOM 5008 O O . GLY B 1 310 ? 9.358 27.127 -6.143 1 90.48 310 GLY B O 1
ATOM 5009 N N . ASP B 1 311 ? 9.667 25.426 -7.675 1 83.56 311 ASP B N 1
ATOM 5010 C CA . ASP B 1 311 ? 8.866 26.079 -8.705 1 83.56 311 ASP B CA 1
ATOM 5011 C C . ASP B 1 311 ? 7.413 25.61 -8.65 1 83.56 311 ASP B C 1
ATOM 5013 O O . ASP B 1 311 ? 6.611 25.955 -9.52 1 83.56 311 ASP B O 1
ATOM 5017 N N . HIS B 1 312 ? 7.25 24.898 -7.594 1 85.8 312 HIS B N 1
ATOM 5018 C CA . HIS B 1 312 ? 5.875 24.424 -7.485 1 85.8 312 HIS B CA 1
ATOM 5019 C C . HIS B 1 312 ? 4.946 25.535 -7.006 1 85.8 312 HIS B C 1
ATOM 5021 O O . HIS B 1 312 ? 5.333 26.358 -6.173 1 85.8 312 HIS B O 1
ATOM 5027 N N . PHE B 1 313 ? 3.685 25.598 -7.546 1 81.53 313 PHE B N 1
ATOM 5028 C CA . PHE B 1 313 ? 2.622 26.542 -7.222 1 81.53 313 PHE B CA 1
ATOM 5029 C C . PHE B 1 313 ? 3.085 27.976 -7.448 1 81.53 313 PHE B C 1
ATOM 5031 O O . PHE B 1 313 ? 3.283 28.728 -6.491 1 81.53 313 PHE B O 1
ATOM 5038 N N . PRO B 1 314 ? 3.302 28.375 -8.628 1 71.67 314 PRO B N 1
ATOM 5039 C CA . PRO B 1 314 ? 3.778 29.735 -8.889 1 71.67 314 PRO B CA 1
ATOM 5040 C C . PRO B 1 314 ? 2.798 30.804 -8.409 1 71.67 314 PRO B C 1
ATOM 5042 O O . PRO B 1 314 ? 1.594 30.551 -8.326 1 71.67 314 PRO B O 1
#

Organism: Mizuhopecten yessoensis (NCBI:txid6573)